Protein AF-0000000066118864 (afdb_homodimer)

Sequence (476 aa):
MAEARLQRLLRVYVLDTSALTDTRLRSLLGSGSLDEAVRRFAELIASVRIAYGVEVYMPPTVYEEARRFLLSNGVTVQSFEALAAWITIKPPTRHEIRIPASIVRDYVEEVRARLARGLRVAEEHVRRAFEAGGLYAAETASREARREKLGAIIRGLRERYREATRHGMLDSVEDLDAVLLALEVRGVLVSNDEGVRRFAEALGVISIDPPKFISVLQGLLRHSKTGGVAREEAHSTSMAEARLQRLLRVYVLDTSALTDTRLRSLLGSGSLDEAVRRFAELIASVRIAYGVEVYMPPTVYEEARRFLLSNGVTVQSFEALAAWITIKPPTRHEIRIPASIVRDYVEEVRARLARGLRVAEEHVRRAFEAGGLYAAETASREARREKLGAIIRGLRERYREATRHGMLDSVEDLDAVLLALEVRGVLVSNDEGVRRFAEALGVISIDPPKFISVLQGLLRHSKTGGVAREEAHSTS

Radius of gyration: 30.3 Å; Cα contacts (8 Å, |Δi|>4): 709; chains: 2; bounding box: 84×108×52 Å

Solvent-accessible surface area (backbone atoms only — not comparable to full-atom values): 23804 Å² total; per-residue (Å²): 109,63,65,61,47,56,58,42,43,75,28,28,35,21,42,35,47,45,42,75,62,41,76,63,48,27,67,78,62,72,29,92,40,64,33,53,24,42,40,52,48,24,51,51,51,45,49,40,27,72,75,68,60,42,42,40,34,25,22,56,63,27,48,53,52,37,48,54,50,41,53,73,60,69,26,47,71,67,36,50,49,56,32,50,73,60,42,46,74,45,71,48,63,33,86,73,40,63,38,47,36,49,59,53,45,53,49,39,47,49,50,42,54,20,53,54,42,30,49,52,50,35,52,52,44,25,53,51,24,21,54,51,18,19,54,41,44,60,37,91,55,52,73,65,56,53,51,49,51,51,50,50,50,52,52,50,44,55,52,51,33,45,52,50,50,40,63,64,41,69,62,40,55,46,51,49,39,31,45,48,30,12,56,72,68,55,18,30,27,26,39,67,48,61,13,47,45,52,54,25,48,75,72,70,31,52,64,42,38,37,70,58,51,52,50,50,53,52,49,52,55,55,50,49,58,51,51,55,50,51,51,53,55,54,58,68,72,101,108,63,66,59,46,57,58,43,45,73,26,28,36,22,42,35,47,45,44,76,62,42,76,63,47,25,66,76,64,71,30,93,40,65,34,51,24,42,40,52,48,24,51,51,50,45,49,41,26,72,74,67,60,41,42,40,33,27,22,56,63,27,47,53,52,37,49,55,49,41,52,71,60,70,26,48,70,66,39,49,50,56,32,48,73,60,42,45,75,44,72,48,62,35,84,73,40,62,38,46,37,49,59,52,46,52,50,40,47,49,51,41,56,19,53,51,42,30,48,52,50,38,51,52,44,22,54,51,25,22,54,51,17,23,60,44,45,59,45,93,57,51,73,63,55,55,50,50,50,52,50,50,52,51,53,49,44,56,53,52,32,46,51,50,50,40,62,64,42,70,62,43,53,46,53,51,39,30,45,48,30,12,54,72,69,54,16,30,30,25,38,66,47,61,14,47,45,52,54,25,48,76,74,70,30,52,65,41,36,38,69,56,50,51,50,51,53,50,49,54,54,56,50,49,56,51,50,54,50,49,49,53,55,51,58,72,71,98

pLDDT: mean 89.29, std 14.82, range [38.78, 98.88]

Foldseek 3Di:
DVVVLVLVQLAEEEEALCLLVPPCQCVLQVHPFSQVSLQSLLVLLVVCCVLPVHAYEAEPVRLVVNVVVCVVRPHDPVSSVSNVVSYHYDWFPVVPDDDDVVLVVVQVVLQVQLVVQLVVLVVVLVVVLVVVVVVVVVPVDDPVVNVVVVVVSVVVSVVSSCCSRPQLAPDDPSLVRRLSVCLVSVYEYEDPGNRSCVSSVVSVHHYDYSSVVSVSSVVSVVVSVVVVVVVVVVVVVD/DVVVLVLVQLAEEEEALCLLVPPCQCVLQVHPFSQVSLQSLLVLLVVCCVLPVHAYEAEPVRLVVNVVVCVVRPHDPVSSVSNVVSYHYDWFPVVPDDDDVVLVVVQVVLQVQLVVQLVVLVVVLVVVLVVLVVVQVPDPDDPVVNVVVVVVSVVVSVVSSCCSRPQLAPDDPSLVRRLSVCLVSVYEYEDPGNRSCVSSVVSVHHYDYSSVVSVSSVVSVVVSVVVVVVVVVVVVVD

Nearest PDB structures (foldseek):
  8kd9-assembly1_H  TM=9.239E-01  e=2.035E-15  Aquifex aeolicus VF5
  8kd9-assembly1_J  TM=9.284E-01  e=8.285E-15  Aquifex aeolicus VF5
  7e8o-assembly2_D  TM=9.175E-01  e=2.035E-14  Planctomycetes bacterium GWF2_40_8
  8kd9-assembly1_A  TM=8.961E-01  e=6.619E-14  Aquifex aeolicus VF5
  8kd9-assembly1_L  TM=9.187E-01  e=1.098E-12  Aquifex aeolicus VF5

Secondary structure (DSSP, 8-state):
-HHHHHHHHTTEEEE-THHHH-THHHHHTT-SSHHHHHHHHHHHHHHHHHHH--EEEE-HHHHHHHHHHHHHTT--HHHHHHHHTTSEE----TTT-EEEHHHHHHHHHHHHHHHHHHHHHHHHHHHHHHHHHHHHHHTT--HHHHHHHHHHHHHHHHHHHHHHHHTTS---HHHHHHHHHHHHHT-EEE---HHHHHHHHHTT--EE-HHHHHHHHHHHHHHHHHHHHHHHHHHHH-/-HHHHHHHHTTEEEE-THHHH-THHHHHTT-SSHHHHHHHHHHHHHHHHHHH--EEEE-HHHHHHHHHHHHHTT--HHHHHHHHTTSEE----TTT-EEEHHHHHHHHHHHHHHHHHHHHHHHHHHHHHHHHHHHHHHS---HHHHHHHHHHHHHHHHHHHHHHHHTTS---HHHHHHHHHHHHTT-EEE---HHHHHHHHHTT--EE-HHHHHHHHHHHHHHHHHHHHHHHHHHHH-

Structure (mmCIF, N/CA/C/O backbone):
data_AF-0000000066118864-model_v1
#
loop_
_entity.id
_entity.type
_entity.pdbx_description
1 polymer 'RNA-free ribonuclease P'
#
loop_
_atom_site.group_PDB
_atom_site.id
_atom_site.type_symbol
_atom_site.label_atom_id
_atom_site.label_alt_id
_atom_site.label_comp_id
_atom_site.label_asym_id
_atom_site.label_entity_id
_atom_site.label_seq_id
_atom_site.pdbx_PDB_ins_code
_atom_site.Cartn_x
_atom_site.Cartn_y
_atom_site.Cartn_z
_atom_site.occupancy
_atom_site.B_iso_or_equiv
_atom_site.auth_seq_id
_atom_site.auth_comp_id
_atom_site.auth_asym_id
_atom_site.auth_atom_id
_atom_site.pdbx_PDB_model_num
ATOM 1 N N . MET A 1 1 ? -32.156 -20.328 7.336 1 43.56 1 MET A N 1
ATOM 2 C CA . MET A 1 1 ? -31.328 -19.297 6.707 1 43.56 1 MET A CA 1
ATOM 3 C C . MET A 1 1 ? -29.844 -19.578 6.91 1 43.56 1 MET A C 1
ATOM 5 O O . MET A 1 1 ? -29.062 -19.531 5.961 1 43.56 1 MET A O 1
ATOM 9 N N . ALA A 1 2 ? -29.516 -19.844 8.117 1 48.22 2 ALA A N 1
ATOM 10 C CA . ALA A 1 2 ? -28.125 -20.172 8.445 1 48.22 2 ALA A CA 1
ATOM 11 C C . ALA A 1 2 ? -27.703 -21.484 7.809 1 48.22 2 ALA A C 1
ATOM 13 O O . ALA A 1 2 ? -26.594 -21.594 7.285 1 48.22 2 ALA A O 1
ATOM 14 N N . GLU A 1 3 ? -28.516 -22.375 8.023 1 43.41 3 GLU A N 1
ATOM 15 C CA . GLU A 1 3 ? -28.203 -23.672 7.449 1 43.41 3 GLU A CA 1
ATOM 16 C C . GLU A 1 3 ? -28.016 -23.594 5.938 1 43.41 3 GLU A C 1
ATOM 18 O O . GLU A 1 3 ? -27.094 -24.219 5.391 1 43.41 3 GLU A O 1
ATOM 23 N N . ALA A 1 4 ? -28.828 -22.922 5.262 1 49.38 4 ALA A N 1
ATOM 24 C CA . ALA A 1 4 ? -28.688 -22.703 3.822 1 49.38 4 ALA A CA 1
ATOM 25 C C . ALA A 1 4 ? -27.406 -21.969 3.488 1 49.38 4 ALA A C 1
ATOM 27 O O . ALA A 1 4 ? -26.75 -22.266 2.488 1 49.38 4 ALA A O 1
ATOM 28 N N . ARG A 1 5 ? -27 -21.078 4.371 1 50.31 5 ARG A N 1
ATOM 29 C CA . ARG A 1 5 ? -25.766 -20.328 4.215 1 50.31 5 ARG A CA 1
ATOM 30 C C . ARG A 1 5 ? -24.547 -21.234 4.367 1 50.31 5 ARG A C 1
ATOM 32 O O . ARG A 1 5 ? -23.578 -21.094 3.619 1 50.31 5 ARG A O 1
ATOM 39 N N . LEU A 1 6 ? -24.625 -22.031 5.402 1 49.38 6 LEU A N 1
ATOM 40 C CA . LEU A 1 6 ? -23.531 -22.969 5.629 1 49.38 6 LEU A CA 1
ATOM 41 C C . LEU A 1 6 ? -23.391 -23.938 4.461 1 49.38 6 LEU A C 1
ATOM 43 O O . LEU A 1 6 ? -22.281 -24.25 4.035 1 49.38 6 LEU A O 1
ATOM 47 N N . GLN A 1 7 ? -24.562 -24.328 4.055 1 54.41 7 GLN A N 1
ATOM 48 C CA . GLN A 1 7 ? -24.578 -25.266 2.934 1 54.41 7 GLN A CA 1
ATOM 49 C C . GLN A 1 7 ? -24 -24.609 1.678 1 54.41 7 GLN A C 1
ATOM 51 O O . GLN A 1 7 ? -23.297 -25.266 0.899 1 54.41 7 GLN A O 1
ATOM 56 N N . ARG A 1 8 ? -24.219 -23.312 1.592 1 57.28 8 ARG A N 1
ATOM 57 C CA . ARG A 1 8 ? -23.703 -22.594 0.436 1 57.28 8 ARG A CA 1
ATOM 58 C C . ARG A 1 8 ? -22.188 -22.375 0.565 1 57.28 8 ARG A C 1
ATOM 60 O O . ARG A 1 8 ? -21.469 -22.422 -0.429 1 57.28 8 ARG A O 1
ATOM 67 N N . LEU A 1 9 ? -21.734 -22.234 1.848 1 57.5 9 LEU A N 1
ATOM 68 C CA . LEU A 1 9 ? -20.344 -21.953 2.111 1 57.5 9 LEU A CA 1
ATOM 69 C C . LEU A 1 9 ? -19.453 -23.109 1.668 1 57.5 9 LEU A C 1
ATOM 71 O O . LEU A 1 9 ? -18.297 -22.891 1.296 1 57.5 9 LEU A O 1
ATOM 75 N N . LEU A 1 10 ? -20.125 -24.172 1.396 1 67.88 10 LEU A N 1
ATOM 76 C CA . LEU A 1 10 ? -19.25 -25.281 1.037 1 67.88 10 LEU A CA 1
ATOM 77 C C . LEU A 1 10 ? -19.391 -25.641 -0.44 1 67.88 10 LEU A C 1
ATOM 79 O O . LEU A 1 10 ? -18.844 -26.641 -0.903 1 67.88 10 LEU A O 1
ATOM 83 N N . ARG A 1 11 ? -19.984 -24.578 -1.089 1 88.88 11 ARG A N 1
ATOM 84 C CA . ARG A 1 11 ? -20.203 -24.953 -2.48 1 88.88 11 ARG A CA 1
ATOM 85 C C . ARG A 1 11 ? -19.656 -23.891 -3.428 1 88.88 11 ARG A C 1
ATOM 87 O O . ARG A 1 11 ? -19.688 -24.062 -4.648 1 88.88 11 ARG A O 1
ATOM 94 N N . VAL A 1 12 ? -19.109 -22.797 -2.912 1 96.69 12 VAL A N 1
ATOM 95 C CA . VAL A 1 12 ? -18.641 -21.719 -3.777 1 96.69 12 VAL A CA 1
ATOM 96 C C . VAL A 1 12 ? -17.156 -21.469 -3.545 1 96.69 12 VAL A C 1
ATOM 98 O O . VAL A 1 12 ? -16.719 -21.25 -2.41 1 96.69 12 VAL A O 1
ATOM 101 N N . TYR A 1 13 ? -16.438 -21.594 -4.617 1 97.81 13 TYR A N 1
ATOM 102 C CA . TYR A 1 13 ? -14.992 -21.422 -4.527 1 97.81 13 TYR A CA 1
ATOM 103 C C . TYR A 1 13 ? -14.516 -20.344 -5.496 1 97.81 13 TYR A C 1
ATOM 105 O O . TYR A 1 13 ? -15.039 -20.219 -6.609 1 97.81 13 TYR A O 1
ATOM 113 N N . VAL A 1 14 ? -13.562 -19.547 -5.066 1 98.5 14 VAL A N 1
ATOM 114 C CA . VAL A 1 14 ? -12.891 -18.562 -5.914 1 98.5 14 VAL A CA 1
ATOM 115 C C . VAL A 1 14 ? -11.414 -18.922 -6.055 1 98.5 14 VAL A C 1
ATOM 117 O O . VAL A 1 14 ? -10.703 -19.062 -5.059 1 98.5 14 VAL A O 1
ATOM 120 N N . LEU A 1 15 ? -10.984 -19.062 -7.258 1 98.06 15 LEU A N 1
ATOM 121 C CA . LEU A 1 15 ? -9.625 -19.516 -7.523 1 98.06 15 LEU A CA 1
ATOM 122 C C . LEU A 1 15 ? -8.711 -18.328 -7.84 1 98.06 15 LEU A C 1
ATOM 124 O O . LEU A 1 15 ? -9.055 -17.469 -8.656 1 98.06 15 LEU A O 1
ATOM 128 N N . ASP A 1 16 ? -7.609 -18.312 -7.18 1 96.94 16 ASP A N 1
ATOM 129 C CA . ASP A 1 16 ? -6.5 -17.469 -7.609 1 96.94 16 ASP A CA 1
ATOM 130 C C . ASP A 1 16 ? -5.566 -18.219 -8.555 1 96.94 16 ASP A C 1
ATOM 132 O O . ASP A 1 16 ? -5.738 -19.422 -8.781 1 96.94 16 ASP A O 1
ATOM 136 N N . THR A 1 17 ? -4.605 -17.594 -9.133 1 94.62 17 THR A N 1
ATOM 137 C CA . THR A 1 17 ? -3.729 -18.203 -10.117 1 94.62 17 THR A CA 1
ATOM 138 C C . THR A 1 17 ? -3.006 -19.406 -9.523 1 94.62 17 THR A C 1
ATOM 140 O O . THR A 1 17 ? -2.852 -20.438 -10.188 1 94.62 17 THR A O 1
ATOM 143 N N . SER A 1 18 ? -2.648 -19.25 -8.305 1 93.94 18 SER A N 1
ATOM 144 C CA . SER A 1 18 ? -1.863 -20.297 -7.664 1 93.94 18 SER A CA 1
ATOM 145 C C . SER A 1 18 ? -2.684 -21.578 -7.484 1 93.94 18 SER A C 1
ATOM 147 O O . SER A 1 18 ? -2.127 -22.656 -7.285 1 93.94 18 SER A O 1
ATOM 149 N N . ALA A 1 19 ? -3.955 -21.5 -7.492 1 94.12 19 ALA A N 1
ATOM 150 C CA . ALA A 1 19 ? -4.832 -22.656 -7.406 1 94.12 19 ALA A CA 1
ATOM 151 C C . ALA A 1 19 ? -4.617 -23.594 -8.594 1 94.12 19 ALA A C 1
ATOM 153 O O . ALA A 1 19 ? -4.867 -24.797 -8.492 1 94.12 19 ALA A O 1
ATOM 154 N N . LEU A 1 20 ? -4.141 -23.031 -9.68 1 92 20 LEU A N 1
ATOM 155 C CA . LEU A 1 20 ? -3.973 -23.812 -10.898 1 92 20 LEU A CA 1
ATOM 156 C C . LEU A 1 20 ? -2.502 -24.125 -11.141 1 92 20 LEU A C 1
ATOM 158 O O . LEU A 1 20 ? -2.178 -25.062 -11.875 1 92 20 LEU A O 1
ATOM 162 N N . THR A 1 21 ? -1.646 -23.344 -10.508 1 89.44 21 THR A N 1
ATOM 163 C CA . THR A 1 21 ? -0.249 -23.406 -10.922 1 89.44 21 THR A CA 1
ATOM 164 C C . THR A 1 21 ? 0.614 -24.016 -9.82 1 89.44 21 THR A C 1
ATOM 166 O O . THR A 1 21 ? 1.813 -24.234 -10.008 1 89.44 21 THR A O 1
ATOM 169 N N . ASP A 1 22 ? -0.033 -24.297 -8.773 1 90.31 22 ASP A N 1
ATOM 170 C CA . ASP A 1 22 ? 0.698 -24.938 -7.684 1 90.31 22 ASP A CA 1
ATOM 171 C C . ASP A 1 22 ? 1.368 -26.234 -8.156 1 90.31 22 ASP A C 1
ATOM 173 O O . ASP A 1 22 ? 0.715 -27.094 -8.742 1 90.31 22 ASP A O 1
ATOM 177 N N . THR A 1 23 ? 2.598 -26.344 -7.824 1 86.56 23 THR A N 1
ATOM 178 C CA . THR A 1 23 ? 3.385 -27.469 -8.312 1 86.56 23 THR A CA 1
ATOM 179 C C . THR A 1 23 ? 2.932 -28.766 -7.664 1 86.56 23 THR A C 1
ATOM 181 O O . THR A 1 23 ? 3.086 -29.844 -8.242 1 86.56 23 THR A O 1
ATOM 184 N N . ARG A 1 24 ? 2.232 -28.766 -6.629 1 88.31 24 ARG A N 1
ATOM 185 C CA . ARG A 1 24 ? 1.804 -29.938 -5.891 1 88.31 24 ARG A CA 1
ATOM 186 C C . ARG A 1 24 ? 0.596 -30.594 -6.555 1 88.31 24 ARG A C 1
ATOM 188 O O . ARG A 1 24 ? 0.291 -31.766 -6.297 1 88.31 24 ARG A O 1
ATOM 195 N N . LEU A 1 25 ? 0.047 -29.828 -7.406 1 87.88 25 LEU A N 1
ATOM 196 C CA . LEU A 1 25 ? -1.18 -30.312 -8.031 1 87.88 25 LEU A CA 1
ATOM 197 C C . LEU A 1 25 ? -0.89 -31.484 -8.961 1 87.88 25 LEU A C 1
ATOM 199 O O . LEU A 1 25 ? -1.703 -32.406 -9.086 1 87.88 25 LEU A O 1
ATOM 203 N N . ARG A 1 26 ? 0.241 -31.469 -9.602 1 88.06 26 ARG A N 1
ATOM 204 C CA . ARG A 1 26 ? 0.603 -32.531 -10.516 1 88.06 26 ARG A CA 1
ATOM 205 C C . ARG A 1 26 ? 0.655 -33.875 -9.797 1 88.06 26 ARG A C 1
ATOM 207 O O . ARG A 1 26 ? 0.059 -34.844 -10.25 1 88.06 26 ARG A O 1
ATOM 214 N N . SER A 1 27 ? 1.277 -33.844 -8.695 1 89.38 27 SER A N 1
ATOM 215 C CA . SER A 1 27 ? 1.382 -35.062 -7.91 1 89.38 27 SER A CA 1
ATOM 216 C C . SER A 1 27 ? 0.026 -35.469 -7.352 1 89.38 27 SER A C 1
ATOM 218 O O . SER A 1 27 ? -0.321 -36.656 -7.371 1 89.38 27 SER A O 1
ATOM 220 N N . LEU A 1 28 ? -0.786 -34.625 -6.93 1 89.5 28 LEU A N 1
ATOM 221 C CA . LEU A 1 28 ? -2.082 -34.875 -6.316 1 89.5 28 LEU A CA 1
ATOM 222 C C . LEU A 1 28 ? -3.062 -35.438 -7.34 1 89.5 28 LEU A C 1
ATOM 224 O O . LEU A 1 28 ? -3.924 -36.25 -7 1 89.5 28 LEU A O 1
ATOM 228 N N . LEU A 1 29 ? -2.842 -35.031 -8.562 1 91.06 29 LEU A N 1
ATOM 229 C CA . LEU A 1 29 ? -3.764 -35.438 -9.617 1 91.06 29 LEU A CA 1
ATOM 230 C C . LEU A 1 29 ? -3.195 -36.594 -10.406 1 91.06 29 LEU A C 1
ATOM 232 O O . LEU A 1 29 ? -3.826 -37.094 -11.352 1 91.06 29 LEU A O 1
ATOM 236 N N . GLY A 1 30 ? -1.984 -37 -10.008 1 85.31 30 GLY A N 1
ATOM 237 C CA . GLY A 1 30 ? -1.36 -38.156 -10.656 1 85.31 30 GLY A CA 1
ATOM 238 C C . GLY A 1 30 ? -0.985 -37.875 -12.102 1 85.31 30 GLY A C 1
ATOM 239 O O . GLY A 1 30 ? -1.202 -38.719 -12.969 1 85.31 30 GLY A O 1
ATOM 240 N N . SER A 1 31 ? -0.475 -36.688 -12.312 1 84.06 31 SER A N 1
ATOM 241 C CA . SER A 1 31 ? -0.183 -36.281 -13.688 1 84.06 31 SER A CA 1
ATOM 242 C C . SER A 1 31 ? 1.319 -36.156 -13.914 1 84.06 31 SER A C 1
ATOM 244 O O . SER A 1 31 ? 2.062 -35.781 -13.008 1 84.06 31 SER A O 1
ATOM 246 N N . GLY A 1 32 ? 1.674 -36.5 -15.109 1 83.88 32 GLY A N 1
ATOM 247 C CA . GLY A 1 32 ? 3.076 -36.406 -15.484 1 83.88 32 GLY A CA 1
ATOM 248 C C . GLY A 1 32 ? 3.449 -35.031 -16.031 1 83.88 32 GLY A C 1
ATOM 249 O O . GLY A 1 32 ? 4.629 -34.688 -16.094 1 83.88 32 GLY A O 1
ATOM 250 N N . SER A 1 33 ? 2.449 -34.344 -16.516 1 91.06 33 SER A N 1
ATOM 251 C CA . SER A 1 33 ? 2.688 -33.031 -17.094 1 91.06 33 SER A CA 1
ATOM 252 C C . SER A 1 33 ? 1.653 -32.031 -16.625 1 91.06 33 SER A C 1
ATOM 254 O O . SER A 1 33 ? 0.606 -32.406 -16.094 1 91.06 33 SER A O 1
ATOM 256 N N . LEU A 1 34 ? 1.958 -30.797 -16.812 1 93.19 34 LEU A N 1
ATOM 257 C CA . LEU A 1 34 ? 1.033 -29.734 -16.438 1 93.19 34 LEU A CA 1
ATOM 258 C C . LEU A 1 34 ? -0.235 -29.797 -17.281 1 93.19 34 LEU A C 1
ATOM 260 O O . LEU A 1 34 ? -1.334 -29.547 -16.781 1 93.19 34 LEU A O 1
ATOM 264 N N . ASP A 1 35 ? -0.075 -30.109 -18.484 1 95.44 35 ASP A N 1
ATOM 265 C CA . ASP A 1 35 ? -1.207 -30.219 -19.406 1 95.44 35 ASP A CA 1
ATOM 266 C C . ASP A 1 35 ? -2.18 -31.312 -18.938 1 95.44 35 ASP A C 1
ATOM 268 O O . ASP A 1 35 ? -3.393 -31.094 -18.922 1 95.44 35 ASP A O 1
ATOM 272 N N . GLU A 1 36 ? -1.607 -32.438 -18.578 1 94.5 36 GLU A N 1
ATOM 273 C CA . GLU A 1 36 ? -2.43 -33.531 -18.062 1 94.5 36 GLU A CA 1
ATOM 274 C C . GLU A 1 36 ? -3.104 -33.156 -16.75 1 94.5 36 GLU A C 1
ATOM 276 O O . GLU A 1 36 ? -4.266 -33.5 -16.516 1 94.5 36 GLU A O 1
ATOM 281 N N . ALA A 1 37 ? -2.404 -32.469 -15.922 1 94.12 37 ALA A N 1
ATOM 282 C CA . ALA A 1 37 ? -2.951 -32.031 -14.641 1 94.12 37 ALA A CA 1
ATOM 283 C C . ALA A 1 37 ? -4.152 -31.109 -14.844 1 94.12 37 ALA A C 1
ATOM 285 O O . ALA A 1 37 ? -5.164 -31.234 -14.148 1 94.12 37 ALA A O 1
ATOM 286 N N . VAL A 1 38 ? -4.031 -30.234 -15.797 1 95.69 38 VAL A N 1
ATOM 287 C CA . VAL A 1 38 ? -5.098 -29.281 -16.094 1 95.69 38 VAL A CA 1
ATOM 288 C C . VAL A 1 38 ? -6.324 -30.031 -16.609 1 95.69 38 VAL A C 1
ATOM 290 O O . VAL A 1 38 ? -7.457 -29.703 -16.234 1 95.69 38 VAL A O 1
ATOM 293 N N . ARG A 1 39 ? -6.148 -31 -17.375 1 95.44 39 ARG A N 1
ATOM 294 C CA . ARG A 1 39 ? -7.25 -31.797 -17.906 1 95.44 39 ARG A CA 1
ATOM 295 C C . ARG A 1 39 ? -7.957 -32.562 -16.781 1 95.44 39 ARG A C 1
ATOM 297 O O . ARG A 1 39 ? -9.188 -32.594 -16.734 1 95.44 39 ARG A O 1
ATOM 304 N N . ARG A 1 40 ? -7.18 -33.125 -15.977 1 94.88 40 ARG A N 1
ATOM 305 C CA . ARG A 1 40 ? -7.75 -33.875 -14.859 1 94.88 40 ARG A CA 1
ATOM 306 C C . ARG A 1 40 ? -8.492 -32.938 -13.906 1 94.88 40 ARG A C 1
ATOM 308 O O . ARG A 1 40 ? -9.531 -33.312 -13.344 1 94.88 40 ARG A O 1
ATOM 315 N N . PHE A 1 41 ? -7.898 -31.797 -13.727 1 95.81 41 PHE A N 1
ATOM 316 C CA . PHE A 1 41 ? -8.539 -30.781 -12.898 1 95.81 41 PHE A CA 1
ATOM 317 C C . PHE A 1 41 ? -9.891 -30.375 -13.484 1 95.81 41 PHE A C 1
ATOM 319 O O . PHE A 1 41 ? -10.875 -30.234 -12.75 1 95.81 41 PHE A O 1
ATOM 326 N N . ALA A 1 42 ? -9.938 -30.172 -14.75 1 96.19 42 ALA A N 1
ATOM 327 C CA . ALA A 1 42 ? -11.172 -29.828 -15.453 1 96.19 42 ALA A CA 1
ATOM 328 C C . ALA A 1 42 ? -12.242 -30.906 -15.219 1 96.19 42 ALA A C 1
ATOM 330 O O . ALA A 1 42 ? -13.398 -30.578 -14.945 1 96.19 42 ALA A O 1
ATOM 331 N N . GLU A 1 43 ? -11.836 -32.125 -15.328 1 95.56 43 GLU A N 1
ATOM 332 C CA . GLU A 1 43 ? -12.758 -33.25 -15.117 1 95.56 43 GLU A CA 1
ATOM 333 C C . GLU A 1 43 ? -13.273 -33.281 -13.68 1 95.56 43 GLU A C 1
ATOM 335 O O . GLU A 1 43 ? -14.445 -33.562 -13.445 1 95.56 43 GLU A O 1
ATOM 340 N N . LEU A 1 44 ? -12.398 -33.031 -12.828 1 94.5 44 LEU A N 1
ATOM 341 C CA . LEU A 1 44 ? -12.742 -33.031 -11.414 1 94.5 44 LEU A CA 1
ATOM 342 C C . LEU A 1 44 ? -13.781 -31.938 -11.117 1 94.5 44 LEU A C 1
ATOM 344 O O . LEU A 1 44 ? -14.789 -32.188 -10.469 1 94.5 44 LEU A O 1
ATOM 348 N N . ILE A 1 45 ? -13.57 -30.688 -11.609 1 95.25 45 ILE A N 1
ATOM 349 C CA . ILE A 1 45 ? -14.484 -29.578 -11.391 1 95.25 45 ILE A CA 1
ATOM 350 C C . ILE A 1 45 ? -15.82 -29.859 -12.062 1 95.25 45 ILE A C 1
ATOM 352 O O . ILE A 1 45 ? -16.875 -29.609 -11.492 1 95.25 45 ILE A O 1
ATOM 356 N N . ALA A 1 46 ? -15.734 -30.406 -13.242 1 95.25 46 ALA A N 1
ATOM 357 C CA . ALA A 1 46 ? -16.953 -30.766 -13.961 1 95.25 46 ALA A CA 1
ATOM 358 C C . ALA A 1 46 ? -17.797 -31.75 -13.156 1 95.25 46 ALA A C 1
ATOM 360 O O . ALA A 1 46 ? -19 -31.547 -13 1 95.25 46 ALA A O 1
ATOM 361 N N . SER A 1 47 ? -17.188 -32.719 -12.633 1 94 47 SER A N 1
ATOM 362 C CA . SER A 1 47 ? -17.891 -33.781 -11.906 1 94 47 SER A CA 1
ATOM 363 C C . SER A 1 47 ? -18.562 -33.219 -10.656 1 94 47 SER A C 1
ATOM 365 O O . SER A 1 47 ? -19.734 -33.531 -10.391 1 94 47 SER A O 1
ATOM 367 N N . VAL A 1 48 ? -17.859 -32.406 -9.945 1 93.25 48 VAL A N 1
ATOM 368 C CA . VAL A 1 48 ? -18.406 -31.938 -8.68 1 93.25 48 VAL A CA 1
ATOM 369 C C . VAL A 1 48 ? -19.484 -30.875 -8.953 1 93.25 48 VAL A C 1
ATOM 371 O O . VAL A 1 48 ? -20.438 -30.75 -8.195 1 93.25 48 VAL A O 1
ATOM 374 N N . ARG A 1 49 ? -19.281 -30.094 -9.984 1 92.56 49 ARG A N 1
ATOM 375 C CA . ARG A 1 49 ? -20.297 -29.125 -10.367 1 92.56 49 ARG A CA 1
ATOM 376 C C . ARG A 1 49 ? -21.609 -29.812 -10.734 1 92.56 49 ARG A C 1
ATOM 378 O O . ARG A 1 49 ? -22.688 -29.422 -10.266 1 92.56 49 ARG A O 1
ATOM 385 N N . ILE A 1 50 ? -21.547 -30.844 -11.477 1 90 50 ILE A N 1
ATOM 386 C CA . ILE A 1 50 ? -22.703 -31.562 -11.969 1 90 50 ILE A CA 1
ATOM 387 C C . ILE A 1 50 ? -23.344 -32.344 -10.828 1 90 50 ILE A C 1
ATOM 389 O O . ILE A 1 50 ? -24.562 -32.312 -10.641 1 90 50 ILE A O 1
ATOM 393 N N . ALA A 1 51 ? -22.547 -32.938 -10.039 1 87.69 51 ALA A N 1
ATOM 394 C CA . ALA A 1 51 ? -23.047 -33.844 -9.023 1 87.69 51 ALA A CA 1
ATOM 395 C C . ALA A 1 51 ? -23.484 -33.094 -7.773 1 87.69 51 ALA A C 1
ATOM 397 O O . ALA A 1 51 ? -24.453 -33.5 -7.113 1 87.69 51 ALA A O 1
ATOM 398 N N . TYR A 1 52 ? -22.828 -31.984 -7.48 1 88.31 52 TYR A N 1
ATOM 399 C CA . TYR A 1 52 ? -23.047 -31.406 -6.16 1 88.31 52 TYR A CA 1
ATOM 400 C C . TYR A 1 52 ? -23.359 -29.906 -6.273 1 88.31 52 TYR A C 1
ATOM 402 O O . TYR A 1 52 ? -23.578 -29.234 -5.262 1 88.31 52 TYR A O 1
ATOM 410 N N . GLY A 1 53 ? -23.312 -29.391 -7.441 1 90.25 53 GLY A N 1
ATOM 411 C CA . GLY A 1 53 ? -23.656 -28 -7.645 1 90.25 53 GLY A CA 1
ATOM 412 C C . GLY A 1 53 ? -22.594 -27.031 -7.152 1 90.25 53 GLY A C 1
ATOM 413 O O . GLY A 1 53 ? -22.891 -25.922 -6.742 1 90.25 53 GLY A O 1
ATOM 414 N N . VAL A 1 54 ? -21.375 -27.531 -7.141 1 93.44 54 VAL A N 1
ATOM 415 C CA . VAL A 1 54 ? -20.25 -26.688 -6.734 1 93.44 54 VAL A CA 1
ATOM 416 C C . VAL A 1 54 ? -20.031 -25.594 -7.777 1 93.44 54 VAL A C 1
ATOM 418 O O . VAL A 1 54 ? -20.078 -25.859 -8.984 1 93.44 54 VAL A O 1
ATOM 421 N N . GLU A 1 55 ? -19.844 -24.328 -7.293 1 96.06 55 GLU A N 1
ATOM 422 C CA . GLU A 1 55 ? -19.547 -23.188 -8.164 1 96.06 55 GLU A CA 1
ATOM 423 C C . GLU A 1 55 ? -18.109 -22.734 -8.008 1 96.06 55 GLU A C 1
ATOM 425 O O . GLU A 1 55 ? -17.594 -22.625 -6.891 1 96.06 55 GLU A O 1
ATOM 430 N N . VAL A 1 56 ? -17.516 -22.547 -9.141 1 97.44 56 VAL A N 1
ATOM 431 C CA . VAL A 1 56 ? -16.125 -22.078 -9.141 1 97.44 56 VAL A CA 1
ATOM 432 C C . VAL A 1 56 ? -16.031 -20.766 -9.906 1 97.44 56 VAL A C 1
ATOM 434 O O . VAL A 1 56 ? -16.484 -20.656 -11.055 1 97.44 56 VAL A O 1
ATOM 437 N N . TYR A 1 57 ? -15.422 -19.766 -9.266 1 98.31 57 TYR A N 1
ATOM 438 C CA . TYR A 1 57 ? -15.312 -18.422 -9.852 1 98.31 57 TYR A CA 1
ATOM 439 C C . TYR A 1 57 ? -13.859 -18.016 -9.984 1 98.31 57 TYR A C 1
ATOM 441 O O . TYR A 1 57 ? -12.992 -18.5 -9.25 1 98.31 57 TYR A O 1
ATOM 449 N N . MET A 1 58 ? -13.641 -17.125 -10.93 1 98.44 58 MET A N 1
ATOM 450 C CA . MET A 1 58 ? -12.383 -16.406 -11.086 1 98.44 58 MET A CA 1
ATOM 451 C C . MET A 1 58 ? -12.633 -14.969 -11.547 1 98.44 58 MET A C 1
ATOM 453 O O . MET A 1 58 ? -13.492 -14.734 -12.398 1 98.44 58 MET A O 1
ATOM 457 N N . PRO A 1 59 ? -11.828 -14.094 -10.938 1 98.38 59 PRO A N 1
ATOM 458 C CA . PRO A 1 59 ? -11.859 -12.766 -11.555 1 98.38 59 PRO A CA 1
ATOM 459 C C . PRO A 1 59 ? -11.211 -12.742 -12.938 1 98.38 59 PRO A C 1
ATOM 461 O O . PRO A 1 59 ? -10.305 -13.531 -13.211 1 98.38 59 PRO A O 1
ATOM 464 N N . PRO A 1 60 ? -11.625 -11.766 -13.789 1 98.12 60 PRO A N 1
ATOM 465 C CA . PRO A 1 60 ? -11.039 -11.68 -15.133 1 98.12 60 PRO A CA 1
ATOM 466 C C . PRO A 1 60 ? -9.523 -11.484 -15.109 1 98.12 60 PRO A C 1
ATOM 468 O O . PRO A 1 60 ? -8.812 -12.07 -15.93 1 98.12 60 PRO A O 1
ATOM 471 N N . THR A 1 61 ? -9.078 -10.672 -14.18 1 97.25 61 THR A N 1
ATOM 472 C CA . THR A 1 61 ? -7.645 -10.414 -14.102 1 97.25 61 THR A CA 1
ATOM 473 C C . THR A 1 61 ? -6.883 -11.695 -13.781 1 97.25 61 THR A C 1
ATOM 475 O O . THR A 1 61 ? -5.84 -11.977 -14.375 1 97.25 61 THR A O 1
ATOM 478 N N . VAL A 1 62 ? -7.398 -12.484 -12.898 1 97.81 62 VAL A N 1
ATOM 479 C CA . VAL A 1 62 ? -6.773 -13.734 -12.5 1 97.81 62 VAL A CA 1
ATOM 480 C C . VAL A 1 62 ? -6.855 -14.742 -13.648 1 97.81 62 VAL A C 1
ATOM 482 O O . VAL A 1 62 ? -5.895 -15.469 -13.914 1 97.81 62 VAL A O 1
ATOM 485 N N . TYR A 1 63 ? -7.969 -14.742 -14.305 1 97.75 63 TYR A N 1
ATOM 486 C CA . TYR A 1 63 ? -8.18 -15.625 -15.445 1 97.75 63 TYR A CA 1
ATOM 487 C C . TYR A 1 63 ? -7.133 -15.391 -16.516 1 97.75 63 TYR A C 1
ATOM 489 O O . TYR A 1 63 ? -6.508 -16.344 -17 1 97.75 63 TYR A O 1
ATOM 497 N N . GLU A 1 64 ? -6.938 -14.164 -16.859 1 97.56 64 GLU A N 1
ATOM 498 C CA . GLU A 1 64 ? -5.98 -13.812 -17.906 1 97.56 64 GLU A CA 1
ATOM 499 C C . GLU A 1 64 ? -4.559 -14.172 -17.484 1 97.56 64 GLU A C 1
ATOM 501 O O . GLU A 1 64 ? -3.771 -14.648 -18.312 1 97.56 64 GLU A O 1
ATOM 506 N N . GLU A 1 65 ? -4.312 -13.898 -16.281 1 96.69 65 GLU A N 1
ATOM 507 C CA . GLU A 1 65 ? -2.992 -14.25 -15.758 1 96.69 65 GLU A CA 1
ATOM 508 C C . GLU A 1 65 ? -2.768 -15.758 -15.812 1 96.69 65 GLU A C 1
ATOM 510 O O . GLU A 1 65 ? -1.715 -16.219 -16.266 1 96.69 65 GLU A O 1
ATOM 515 N N . ALA A 1 66 ? -3.699 -16.516 -15.375 1 96.38 66 ALA A N 1
ATOM 516 C CA . ALA A 1 66 ? -3.617 -17.969 -15.383 1 96.38 66 ALA A CA 1
ATOM 517 C C . ALA A 1 66 ? -3.492 -18.516 -16.812 1 96.38 66 ALA A C 1
ATOM 519 O O . ALA A 1 66 ? -2.684 -19.406 -17.078 1 96.38 66 ALA A O 1
ATOM 520 N N . ARG A 1 67 ? -4.262 -17.953 -17.688 1 97.06 67 ARG A N 1
ATOM 521 C CA . ARG A 1 67 ? -4.223 -18.359 -19.094 1 97.06 67 ARG A CA 1
ATOM 522 C C . ARG A 1 67 ? -2.832 -18.172 -19.688 1 97.06 67 ARG A C 1
ATOM 524 O O . ARG A 1 67 ? -2.275 -19.078 -20.281 1 97.06 67 ARG A O 1
ATOM 531 N N . ARG A 1 68 ? -2.332 -17 -19.484 1 96.94 68 ARG A N 1
ATOM 532 C CA . ARG A 1 68 ? -1.008 -16.672 -20.016 1 96.94 68 ARG A CA 1
ATOM 533 C C . ARG A 1 68 ? 0.048 -17.609 -19.438 1 96.94 68 ARG A C 1
ATOM 535 O O . ARG A 1 68 ? 0.894 -18.125 -20.172 1 96.94 68 ARG A O 1
ATOM 542 N N . PHE A 1 69 ? -0.051 -17.875 -18.203 1 96.19 69 PHE A N 1
ATOM 543 C CA . PHE A 1 69 ? 0.924 -18.719 -17.531 1 96.19 69 PHE A CA 1
ATOM 544 C C . PHE A 1 69 ? 0.838 -20.156 -18.047 1 96.19 69 PHE A C 1
ATOM 546 O O . PHE A 1 69 ? 1.853 -20.75 -18.422 1 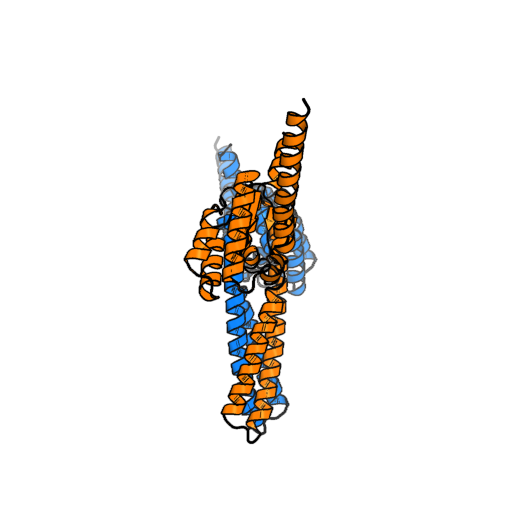96.19 69 PHE A O 1
ATOM 553 N N . LEU A 1 70 ? -0.287 -20.703 -18.078 1 96.12 70 LEU A N 1
ATOM 554 C CA . LEU A 1 70 ? -0.484 -22.094 -18.453 1 96.12 70 LEU A CA 1
ATOM 555 C C . LEU A 1 70 ? -0.097 -22.328 -19.906 1 96.12 70 LEU A C 1
ATOM 557 O O . LEU A 1 70 ? 0.61 -23.297 -20.203 1 96.12 70 LEU A O 1
ATOM 561 N N . LEU A 1 71 ? -0.476 -21.375 -20.75 1 96.75 71 LEU A N 1
ATOM 562 C CA . LEU A 1 71 ? -0.173 -21.547 -22.156 1 96.75 71 LEU A CA 1
ATOM 563 C C . LEU A 1 71 ? 1.324 -21.406 -22.422 1 96.75 71 LEU A C 1
ATOM 565 O O . LEU A 1 71 ? 1.862 -22.047 -23.328 1 96.75 71 LEU A O 1
ATOM 569 N N . SER A 1 72 ? 1.95 -20.656 -21.562 1 96.69 72 SER A N 1
ATOM 570 C CA . SER A 1 72 ? 3.389 -20.469 -21.719 1 96.69 72 SER A CA 1
ATOM 571 C C . SER A 1 72 ? 4.172 -21.625 -21.109 1 96.69 72 SER A C 1
ATOM 573 O O . SER A 1 72 ? 5.379 -21.75 -21.328 1 96.69 72 SER A O 1
ATOM 575 N N . ASN A 1 73 ? 3.453 -22.531 -20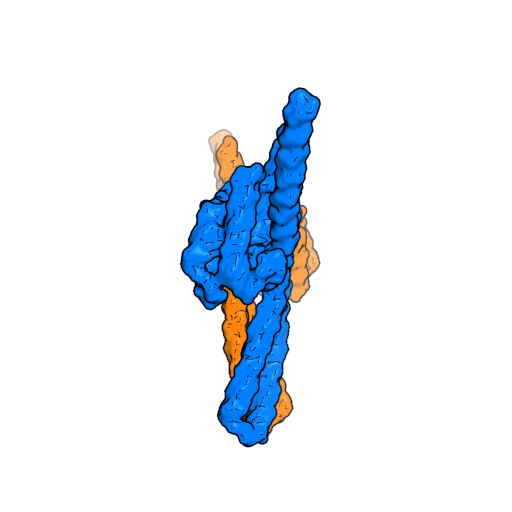.422 1 94.88 73 ASN A N 1
ATOM 576 C CA . ASN A 1 73 ? 4.152 -23.594 -19.703 1 94.88 73 ASN A CA 1
ATOM 577 C C . ASN A 1 73 ? 3.686 -24.969 -20.156 1 94.88 73 ASN A C 1
ATOM 579 O O . ASN A 1 73 ? 3.566 -25.891 -19.344 1 94.88 73 ASN A O 1
ATOM 583 N N . GLY A 1 74 ? 3.262 -25.078 -21.438 1 93.81 74 GLY A N 1
ATOM 584 C CA . GLY A 1 74 ? 3.074 -26.391 -22.047 1 93.81 74 GLY A CA 1
ATOM 585 C C . GLY A 1 74 ? 1.633 -26.859 -22.016 1 93.81 74 GLY A C 1
ATOM 586 O O . GLY A 1 74 ? 1.33 -27.969 -22.453 1 93.81 74 GLY A O 1
ATOM 587 N N . VAL A 1 75 ? 0.777 -26.109 -21.516 1 96.5 75 VAL A N 1
ATOM 588 C CA . VAL A 1 75 ? -0.639 -26.453 -21.547 1 96.5 75 VAL A CA 1
ATOM 589 C C . VAL A 1 75 ? -1.252 -26.062 -22.875 1 96.5 75 VAL A C 1
ATOM 591 O O . VAL A 1 75 ? -1.044 -24.938 -23.359 1 96.5 75 VAL A O 1
ATOM 594 N N . THR A 1 76 ? -1.96 -26.984 -23.438 1 97.19 76 THR A N 1
ATOM 595 C CA . THR A 1 76 ? -2.572 -26.734 -24.734 1 97.19 76 THR A CA 1
ATOM 596 C C . THR A 1 76 ? -3.814 -25.859 -24.578 1 97.19 76 THR A C 1
ATOM 598 O O . THR A 1 76 ? -4.426 -25.828 -23.516 1 97.19 76 THR A O 1
ATOM 601 N N . VAL A 1 77 ? -4.172 -25.156 -25.641 1 96.75 77 VAL A N 1
ATOM 602 C CA . VAL A 1 77 ? -5.375 -24.328 -25.672 1 96.75 77 VAL A CA 1
ATOM 603 C C . VAL A 1 77 ? -6.602 -25.188 -25.375 1 96.75 77 VAL A C 1
ATOM 605 O O . VAL A 1 77 ? -7.508 -24.766 -24.641 1 96.75 77 VAL A O 1
ATOM 608 N N . GLN A 1 78 ? -6.629 -26.375 -25.875 1 96.69 78 GLN A N 1
ATOM 609 C CA . GLN A 1 78 ? -7.746 -27.281 -25.688 1 96.69 78 GLN A CA 1
ATOM 610 C C . GLN A 1 78 ? -7.922 -27.656 -24.219 1 96.69 78 GLN A C 1
ATOM 612 O O . GLN A 1 78 ? -9.039 -27.641 -23.703 1 96.69 78 GLN A O 1
ATOM 617 N N . SER A 1 79 ? -6.82 -28 -23.594 1 95.88 79 SER A N 1
ATOM 618 C CA . SER A 1 79 ? -6.867 -28.359 -22.172 1 95.88 79 SER A CA 1
ATOM 619 C C . SER A 1 79 ? -7.328 -27.188 -21.328 1 95.88 79 SER A C 1
ATOM 621 O O . SER A 1 79 ? -8.125 -27.359 -20.406 1 95.88 79 SER A O 1
ATOM 623 N N . PHE A 1 80 ? -6.816 -26.047 -21.641 1 96.75 80 PHE A N 1
ATOM 624 C CA . PHE A 1 80 ? -7.195 -24.859 -20.891 1 96.75 80 PHE A CA 1
ATOM 625 C C . PHE A 1 80 ? -8.68 -24.547 -21.062 1 96.75 80 PHE A C 1
ATOM 627 O O . PHE A 1 80 ? -9.367 -24.203 -20.109 1 96.75 80 PHE A O 1
ATOM 634 N N . GLU A 1 81 ? -9.141 -24.594 -22.281 1 96.25 81 GLU A N 1
ATOM 635 C CA . GLU A 1 81 ? -10.539 -24.297 -22.562 1 96.25 81 GLU A CA 1
ATOM 636 C C . GLU A 1 81 ? -11.469 -25.297 -21.875 1 96.25 81 GLU A C 1
ATOM 638 O O . GLU A 1 81 ? -12.562 -24.938 -21.438 1 96.25 81 GLU A O 1
ATOM 643 N N . ALA A 1 82 ? -11.055 -26.516 -21.781 1 96 82 ALA A N 1
ATOM 644 C CA . ALA A 1 82 ? -11.82 -27.531 -21.062 1 96 82 ALA A CA 1
ATOM 645 C C . ALA A 1 82 ? -11.992 -27.141 -19.594 1 96 82 ALA A C 1
ATOM 647 O O . ALA A 1 82 ? -13.062 -27.344 -19.016 1 96 82 ALA A O 1
ATOM 648 N N . LEU A 1 83 ? -10.945 -26.609 -19.031 1 96.06 83 LEU A N 1
ATOM 649 C CA . LEU A 1 83 ? -11 -26.156 -17.656 1 96.06 83 LEU A CA 1
ATOM 650 C C . LEU A 1 83 ? -11.852 -24.891 -17.531 1 96.06 83 LEU A C 1
ATOM 652 O O . LEU A 1 83 ? -12.711 -24.812 -16.656 1 96.06 83 LEU A O 1
ATOM 656 N N . ALA A 1 84 ? -11.617 -23.969 -18.469 1 96.56 84 ALA A N 1
ATOM 657 C CA . ALA A 1 84 ? -12.273 -22.656 -18.438 1 96.56 84 ALA A CA 1
ATOM 658 C C . ALA A 1 84 ? -13.789 -22.812 -18.547 1 96.56 84 ALA A C 1
ATOM 660 O O . ALA A 1 84 ? -14.539 -22 -18 1 96.56 84 ALA A O 1
ATOM 661 N N . ALA A 1 85 ? -14.242 -23.812 -19.156 1 96.56 85 ALA A N 1
ATOM 662 C CA . ALA A 1 85 ? -15.672 -24.062 -19.359 1 96.56 85 ALA A CA 1
ATOM 663 C C . ALA A 1 85 ? -16.391 -24.25 -18.031 1 96.56 85 ALA A C 1
ATOM 665 O O . ALA A 1 85 ? -17.594 -24 -17.922 1 96.56 85 ALA A O 1
ATOM 666 N N . TRP A 1 86 ? -15.695 -24.594 -17.031 1 96.25 86 TRP A N 1
ATOM 667 C CA . TRP A 1 86 ? -16.312 -24.953 -15.75 1 96.25 86 TRP A CA 1
ATOM 668 C C . TRP A 1 86 ? -16.078 -23.859 -14.711 1 96.25 86 TRP A C 1
ATOM 670 O O . TRP A 1 86 ? -16.469 -23.984 -13.555 1 96.25 86 TRP A O 1
ATOM 680 N N . ILE A 1 87 ? -15.406 -22.797 -15.141 1 97.31 87 ILE A N 1
ATOM 681 C CA . ILE A 1 87 ? -15.102 -21.688 -14.258 1 97.31 87 ILE A CA 1
ATOM 682 C C . ILE A 1 87 ? -15.906 -20.453 -14.68 1 97.31 87 ILE A C 1
ATOM 684 O O . ILE A 1 87 ? -15.922 -20.094 -15.859 1 97.31 87 ILE A O 1
ATOM 688 N N . THR A 1 88 ? -16.625 -19.859 -13.797 1 97.81 88 THR A N 1
ATOM 689 C CA . THR A 1 88 ? -17.359 -18.641 -14.07 1 97.81 88 THR A CA 1
ATOM 690 C C . THR A 1 88 ? -16.484 -17.406 -13.844 1 97.81 88 THR A C 1
ATOM 692 O O . THR A 1 88 ? -15.938 -17.219 -12.758 1 97.81 88 THR A O 1
ATOM 695 N N . ILE A 1 89 ? -16.297 -16.625 -14.867 1 98.25 89 ILE A N 1
ATOM 696 C CA . ILE A 1 89 ? -15.5 -15.398 -14.766 1 98.25 89 ILE A CA 1
ATOM 697 C C . ILE A 1 89 ? -16.391 -14.242 -14.312 1 98.25 89 ILE A C 1
ATOM 699 O O . ILE A 1 89 ? -17.359 -13.898 -14.992 1 98.25 89 ILE A O 1
ATOM 703 N N . LYS A 1 90 ? -16.094 -13.75 -13.156 1 98.12 90 LYS A N 1
ATOM 704 C CA . LYS A 1 90 ? -16.891 -12.656 -12.594 1 98.12 90 LYS A CA 1
ATOM 705 C C . LYS A 1 90 ? -15.984 -11.602 -11.945 1 98.12 90 LYS A C 1
ATOM 707 O O . LYS A 1 90 ? -15.133 -11.93 -11.117 1 98.12 90 LYS A O 1
ATOM 712 N N . PRO A 1 91 ? -16.141 -10.344 -12.383 1 97.19 91 PRO A N 1
ATOM 713 C CA . PRO A 1 91 ? -15.445 -9.281 -11.656 1 97.19 91 PRO A CA 1
ATOM 714 C C . PRO A 1 91 ? -16.094 -8.953 -10.312 1 97.19 91 PRO A C 1
ATOM 716 O O . PRO A 1 91 ? -17.312 -9.039 -10.18 1 97.19 91 PRO A O 1
ATOM 719 N N . PRO A 1 92 ? -15.305 -8.695 -9.297 1 97.06 92 PRO A N 1
ATOM 720 C CA . PRO A 1 92 ? -15.93 -8.148 -8.086 1 97.06 92 PRO A CA 1
ATOM 721 C C . PRO A 1 92 ? -16.562 -6.785 -8.32 1 97.06 92 PRO A C 1
ATOM 723 O O . PRO A 1 92 ? -16.109 -6.02 -9.172 1 97.06 92 PRO A O 1
ATOM 726 N N . THR A 1 93 ? -17.656 -6.586 -7.625 1 95.81 93 THR A N 1
ATOM 727 C CA . THR A 1 93 ? -18.281 -5.273 -7.688 1 95.81 93 THR A CA 1
ATOM 728 C C . THR A 1 93 ? -17.547 -4.277 -6.789 1 95.81 93 THR A C 1
ATOM 730 O O . THR A 1 93 ? -18.047 -3.906 -5.727 1 95.81 93 THR A O 1
ATOM 733 N N . ARG A 1 94 ? -16.547 -3.771 -7.227 1 90.44 94 ARG A N 1
ATOM 734 C CA . ARG A 1 94 ? -15.57 -3.012 -6.441 1 90.44 94 ARG A CA 1
ATOM 735 C C . ARG A 1 94 ? -16.188 -1.724 -5.906 1 90.44 94 ARG A C 1
ATOM 737 O O . ARG A 1 94 ? -15.773 -1.219 -4.863 1 90.44 94 ARG A O 1
ATOM 744 N N . HIS A 1 95 ? -17.125 -1.18 -6.594 1 88.81 95 HIS A N 1
ATOM 745 C CA . HIS A 1 95 ? -17.719 0.084 -6.18 1 88.81 95 HIS A CA 1
ATOM 746 C C . HIS A 1 95 ? -18.703 -0.123 -5.031 1 88.81 95 HIS A C 1
ATOM 748 O O . HIS A 1 95 ? -19.062 0.831 -4.34 1 88.81 95 HIS A O 1
ATOM 754 N N . GLU A 1 96 ? -19.078 -1.398 -4.82 1 93.12 96 GLU A N 1
ATOM 755 C CA . GLU A 1 96 ? -20.062 -1.702 -3.777 1 93.12 96 GLU A CA 1
ATOM 756 C C . GLU A 1 96 ? -19.391 -2.309 -2.549 1 93.12 96 GLU A C 1
ATOM 758 O O . GLU A 1 96 ? -19.891 -2.166 -1.43 1 93.12 96 GLU A O 1
ATOM 763 N N . ILE A 1 97 ? -18.328 -2.971 -2.863 1 95.56 97 ILE A N 1
ATOM 764 C CA . ILE A 1 97 ? -17.625 -3.6 -1.755 1 95.56 97 ILE A CA 1
ATOM 765 C C . ILE A 1 97 ? -16.891 -2.537 -0.943 1 95.56 97 ILE A C 1
ATOM 767 O O . ILE A 1 97 ? -16.25 -1.65 -1.509 1 95.56 97 ILE A O 1
ATOM 771 N N . ARG A 1 98 ? -17.062 -2.652 0.368 1 95.31 98 ARG A N 1
ATOM 772 C CA . ARG A 1 98 ? -16.391 -1.731 1.28 1 95.31 98 ARG A CA 1
ATOM 773 C C . ARG A 1 98 ? -15.453 -2.48 2.225 1 95.31 98 ARG A C 1
ATOM 775 O O . ARG A 1 98 ? -15.812 -3.537 2.75 1 95.31 98 ARG A O 1
ATOM 782 N N . ILE A 1 99 ? -14.328 -1.935 2.414 1 96.69 99 ILE A N 1
ATOM 783 C CA . ILE A 1 99 ? -13.305 -2.549 3.26 1 96.69 99 ILE A CA 1
ATOM 784 C C . ILE A 1 99 ? -13.141 -1.736 4.543 1 96.69 99 ILE A C 1
ATOM 786 O O . ILE A 1 99 ? -13.023 -0.51 4.496 1 96.69 99 ILE A O 1
ATOM 790 N N . PRO A 1 100 ? -13.148 -2.418 5.676 1 96 100 PRO A N 1
ATOM 791 C CA . PRO A 1 100 ? -12.891 -1.686 6.918 1 96 100 PRO A CA 1
ATOM 792 C C . PRO A 1 100 ? -11.57 -0.916 6.887 1 96 100 PRO A C 1
ATOM 794 O O . PRO A 1 100 ? -10.547 -1.452 6.449 1 96 100 PRO A O 1
ATOM 797 N N . ALA A 1 101 ? -11.594 0.315 7.41 1 96.94 101 ALA A N 1
ATOM 798 C CA . ALA A 1 101 ? -10.422 1.184 7.375 1 96.94 101 ALA A CA 1
ATOM 799 C C . ALA A 1 101 ? -9.281 0.598 8.203 1 96.94 101 ALA A C 1
ATOM 801 O O . ALA A 1 101 ? -8.109 0.845 7.914 1 96.94 101 ALA A O 1
ATOM 802 N N . SER A 1 102 ? -9.656 -0.204 9.156 1 96.38 102 SER A N 1
ATOM 803 C CA . SER A 1 102 ? -8.625 -0.82 9.984 1 96.38 102 SER A CA 1
ATOM 804 C C . SER A 1 102 ? -7.746 -1.757 9.172 1 96.38 102 SER A C 1
ATOM 806 O O . SER A 1 102 ? -6.539 -1.846 9.398 1 96.38 102 SER A O 1
ATOM 808 N N . ILE A 1 103 ? -8.328 -2.414 8.242 1 96.25 103 ILE A N 1
ATOM 809 C CA . ILE A 1 103 ? -7.578 -3.322 7.379 1 96.25 103 ILE A CA 1
ATOM 810 C C . ILE A 1 103 ? -6.691 -2.521 6.43 1 96.25 103 ILE A C 1
ATOM 812 O O . ILE A 1 103 ? -5.531 -2.879 6.203 1 96.25 103 ILE A O 1
ATOM 816 N N . VAL A 1 104 ? -7.23 -1.445 5.941 1 96.81 104 VAL A N 1
ATOM 817 C CA . VAL A 1 104 ? -6.469 -0.579 5.051 1 96.81 104 VAL A CA 1
ATOM 818 C C . VAL A 1 104 ? -5.281 0.023 5.805 1 96.81 104 VAL A C 1
ATOM 820 O O . VAL A 1 104 ? -4.176 0.106 5.266 1 96.81 104 VAL A O 1
ATOM 823 N N . ARG A 1 105 ? -5.516 0.384 7.004 1 97.06 105 ARG A N 1
ATOM 824 C CA . ARG A 1 105 ? -4.469 0.954 7.848 1 97.06 105 ARG A CA 1
ATOM 825 C C . ARG A 1 105 ? -3.326 -0.037 8.047 1 97.06 105 ARG A C 1
ATOM 827 O O . ARG A 1 105 ? -2.154 0.327 7.926 1 97.06 105 ARG A O 1
ATOM 834 N N . ASP A 1 106 ? -3.662 -1.246 8.289 1 96.06 106 ASP A N 1
ATOM 835 C CA . ASP A 1 106 ? -2.66 -2.295 8.453 1 96.06 106 ASP A CA 1
ATOM 836 C C . ASP A 1 106 ? -1.854 -2.486 7.168 1 96.06 106 ASP A C 1
ATOM 838 O O . ASP A 1 106 ? -0.641 -2.697 7.215 1 96.06 106 ASP A O 1
ATOM 842 N N . TYR A 1 107 ? -2.533 -2.414 6.121 1 97 107 TYR A N 1
ATOM 843 C CA . TYR A 1 107 ? -1.87 -2.57 4.832 1 97 107 TYR A CA 1
ATOM 844 C C . TYR A 1 107 ? -0.875 -1.44 4.59 1 97 107 TYR A C 1
ATOM 846 O O . TYR A 1 107 ? 0.252 -1.682 4.152 1 97 107 TYR A O 1
ATOM 854 N N . VAL A 1 108 ? -1.259 -0.251 4.91 1 97.12 108 VAL A N 1
ATOM 855 C CA . VAL A 1 108 ? -0.394 0.91 4.727 1 97.12 108 VAL A CA 1
ATOM 856 C C . VAL A 1 108 ? 0.85 0.771 5.602 1 97.12 108 VAL A C 1
ATOM 858 O O . VAL A 1 108 ? 1.964 1.057 5.152 1 97.12 108 VAL A O 1
ATOM 861 N N . GLU A 1 109 ? 0.631 0.35 6.773 1 96.31 109 GLU A N 1
ATOM 862 C CA . GLU A 1 109 ? 1.755 0.136 7.68 1 96.31 109 GLU A CA 1
ATOM 863 C C . GLU A 1 109 ? 2.715 -0.916 7.129 1 96.31 109 GLU A C 1
ATOM 865 O O . GLU A 1 109 ? 3.934 -0.753 7.211 1 96.31 109 GLU A O 1
ATOM 870 N N . GLU A 1 110 ? 2.16 -1.945 6.598 1 96.38 110 GLU A N 1
ATOM 871 C CA . GLU A 1 110 ? 2.969 -3.014 6.016 1 96.38 110 GLU A CA 1
ATOM 872 C C . GLU A 1 110 ? 3.766 -2.51 4.812 1 96.38 110 GLU A C 1
ATOM 874 O O . GLU A 1 110 ? 4.938 -2.855 4.652 1 96.38 110 GLU A O 1
ATOM 879 N N . VAL A 1 111 ? 3.133 -1.729 3.979 1 97.31 111 VAL A N 1
ATOM 880 C CA . VAL A 1 111 ? 3.797 -1.177 2.803 1 97.31 111 VAL A CA 1
ATOM 881 C C . VAL A 1 111 ? 4.992 -0.33 3.232 1 97.31 111 VAL A C 1
ATOM 883 O O . VAL A 1 111 ? 6.086 -0.46 2.678 1 97.31 111 VAL A O 1
ATOM 886 N N . ARG A 1 112 ? 4.805 0.471 4.219 1 96.44 112 ARG A N 1
ATOM 887 C CA . ARG A 1 112 ? 5.879 1.32 4.723 1 96.44 112 ARG A CA 1
ATOM 888 C C . ARG A 1 112 ? 7.066 0.483 5.191 1 96.44 112 ARG A C 1
ATOM 890 O O . ARG A 1 112 ? 8.211 0.775 4.848 1 96.44 112 ARG A O 1
ATOM 897 N N . ALA A 1 113 ? 6.781 -0.5 5.922 1 96.94 113 ALA A N 1
ATOM 898 C CA . ALA A 1 113 ? 7.828 -1.384 6.438 1 96.94 113 ALA A CA 1
ATOM 899 C C . ALA A 1 113 ? 8.578 -2.07 5.297 1 96.94 113 ALA A C 1
ATOM 901 O O . ALA A 1 113 ? 9.797 -2.209 5.344 1 96.94 113 ALA A O 1
ATOM 902 N N . ARG A 1 114 ? 7.859 -2.436 4.34 1 97.31 114 ARG A N 1
ATOM 903 C CA . ARG A 1 114 ? 8.453 -3.158 3.221 1 97.31 114 ARG A CA 1
ATOM 904 C C . ARG A 1 114 ? 9.305 -2.232 2.361 1 97.31 114 ARG A C 1
ATOM 906 O O . ARG A 1 114 ? 10.352 -2.639 1.856 1 97.31 114 ARG A O 1
ATOM 913 N N . LEU A 1 115 ? 8.828 -1.023 2.166 1 97.62 115 LEU A N 1
ATOM 914 C CA . LEU A 1 115 ? 9.641 -0.04 1.459 1 97.62 115 LEU A CA 1
ATOM 915 C C . LEU A 1 115 ? 10.961 0.207 2.189 1 97.62 115 LEU A C 1
ATOM 917 O O . LEU A 1 115 ? 12.016 0.307 1.562 1 97.62 115 LEU A O 1
ATOM 921 N N . ALA A 1 116 ? 10.883 0.243 3.475 1 97.5 116 ALA A N 1
ATOM 922 C CA . ALA A 1 116 ? 12.086 0.425 4.273 1 97.5 116 ALA A CA 1
ATOM 923 C C . ALA A 1 116 ? 13.031 -0.768 4.125 1 97.5 116 ALA A C 1
ATOM 925 O O . ALA A 1 116 ? 14.242 -0.596 3.998 1 97.5 116 ALA A O 1
ATOM 926 N N . ARG A 1 117 ? 12.523 -1.944 4.102 1 98.19 117 ARG A N 1
ATOM 927 C CA . ARG A 1 117 ? 13.336 -3.141 3.912 1 98.19 117 ARG A CA 1
ATOM 928 C C . ARG A 1 117 ? 13.984 -3.154 2.527 1 98.19 117 ARG A C 1
ATOM 930 O O . ARG A 1 117 ? 15.141 -3.545 2.379 1 98.19 117 ARG A O 1
ATOM 937 N N . GLY A 1 118 ? 13.117 -2.748 1.599 1 98.5 118 GLY A N 1
ATOM 938 C CA . GLY A 1 118 ? 13.664 -2.666 0.254 1 98.5 118 GLY A CA 1
ATOM 939 C C . GLY A 1 118 ? 14.867 -1.744 0.156 1 98.5 118 GLY A C 1
ATOM 940 O O . GLY A 1 118 ? 15.852 -2.072 -0.501 1 98.5 118 GLY A O 1
ATOM 941 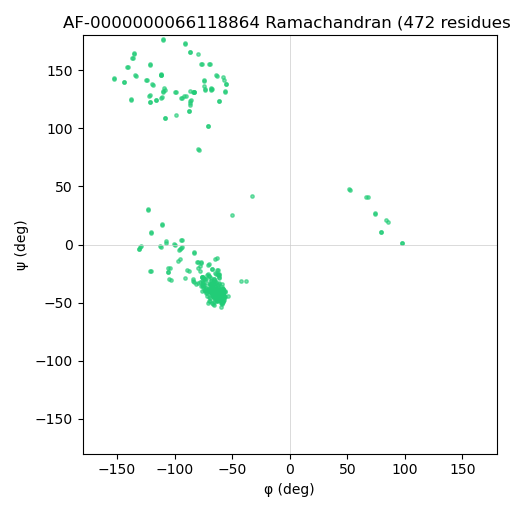N N . LEU A 1 119 ? 14.836 -0.667 0.858 1 98.69 119 LEU A N 1
ATOM 942 C CA . LEU A 1 119 ? 15.938 0.281 0.854 1 98.69 119 LEU A CA 1
ATOM 943 C C . LEU A 1 119 ? 17.172 -0.328 1.505 1 98.69 119 LEU A C 1
ATOM 945 O O . LEU A 1 119 ? 18.297 -0.14 1.019 1 98.69 119 LEU A O 1
ATOM 949 N N . ARG A 1 120 ? 16.984 -1.023 2.559 1 98.62 120 ARG A N 1
ATOM 950 C CA . ARG A 1 120 ? 18.109 -1.661 3.24 1 98.62 120 ARG A CA 1
ATOM 951 C C . ARG A 1 120 ? 18.797 -2.672 2.332 1 98.62 120 ARG A C 1
ATOM 953 O O . ARG A 1 120 ? 20.031 -2.727 2.277 1 98.62 120 ARG A O 1
ATOM 960 N N . VAL A 1 121 ? 17.953 -3.447 1.678 1 98.81 121 VAL A N 1
ATOM 961 C CA . VAL A 1 121 ? 18.5 -4.418 0.737 1 98.81 121 VAL A CA 1
ATOM 962 C C . VAL A 1 121 ? 19.281 -3.697 -0.353 1 98.81 121 VAL A C 1
ATOM 964 O O . VAL A 1 121 ? 20.375 -4.129 -0.727 1 98.81 121 VAL A O 1
ATOM 967 N N . ALA A 1 122 ? 18.719 -2.602 -0.878 1 98.81 122 ALA A N 1
ATOM 968 C CA . ALA A 1 122 ? 19.391 -1.811 -1.907 1 98.81 122 ALA A CA 1
ATOM 969 C C . ALA A 1 122 ? 20.734 -1.289 -1.409 1 98.81 122 ALA A C 1
ATOM 971 O O . ALA A 1 122 ? 21.75 -1.389 -2.109 1 98.81 122 ALA A O 1
ATOM 972 N N . GLU A 1 123 ? 20.766 -0.781 -0.192 1 98.88 123 GLU A N 1
ATOM 973 C CA . GLU A 1 123 ? 21.984 -0.242 0.391 1 98.88 123 GLU A CA 1
ATOM 974 C C . GLU A 1 123 ? 23.062 -1.319 0.519 1 98.88 123 GLU A C 1
ATOM 976 O O . GLU A 1 123 ? 24.234 -1.076 0.219 1 98.88 123 GLU A O 1
ATOM 981 N N . GLU A 1 124 ? 22.688 -2.418 0.958 1 98.56 124 GLU A N 1
ATOM 982 C CA . GLU A 1 124 ? 23.594 -3.541 1.112 1 98.56 124 GLU A CA 1
ATOM 983 C C . GLU A 1 124 ? 24.234 -3.922 -0.223 1 98.56 124 GLU A C 1
ATOM 985 O O . GLU A 1 124 ? 25.438 -4.164 -0.297 1 98.56 124 GLU A O 1
ATOM 990 N N . HIS A 1 125 ? 23.453 -3.957 -1.255 1 98.62 125 HIS A N 1
ATOM 991 C CA . HIS A 1 125 ? 23.953 -4.387 -2.555 1 98.62 125 HIS A CA 1
ATOM 992 C C . HIS A 1 125 ? 24.812 -3.301 -3.207 1 98.62 125 HIS A C 1
ATOM 994 O O . HIS A 1 125 ? 25.703 -3.598 -4 1 98.62 125 HIS A O 1
ATOM 1000 N N . VAL A 1 126 ? 24.516 -2.035 -2.863 1 98.5 126 VAL A N 1
ATOM 1001 C CA . VAL A 1 126 ? 25.359 -0.938 -3.322 1 98.5 126 VAL A CA 1
ATOM 1002 C C . VAL A 1 126 ? 26.734 -1.051 -2.689 1 98.5 126 VAL A C 1
ATOM 1004 O O . VAL A 1 126 ? 27.75 -0.903 -3.375 1 98.5 126 VAL A O 1
ATOM 1007 N N . ARG A 1 127 ? 26.781 -1.381 -1.407 1 97.56 127 ARG A N 1
ATOM 1008 C CA . ARG A 1 127 ? 28.062 -1.559 -0.718 1 97.56 127 ARG A CA 1
ATOM 1009 C C . ARG A 1 127 ? 28.844 -2.736 -1.297 1 97.56 127 ARG A C 1
ATOM 1011 O O . ARG A 1 127 ? 30.047 -2.633 -1.541 1 97.56 127 ARG A O 1
ATOM 1018 N N . ARG A 1 128 ? 28.125 -3.814 -1.565 1 96.81 128 ARG A N 1
ATOM 1019 C CA . ARG A 1 128 ? 28.75 -5.004 -2.145 1 96.81 128 ARG A CA 1
ATOM 1020 C C . ARG A 1 128 ? 29.297 -4.711 -3.535 1 96.81 128 ARG A C 1
ATOM 1022 O O . ARG A 1 128 ? 30.391 -5.16 -3.879 1 96.81 128 ARG A O 1
ATOM 1029 N N . ALA A 1 129 ? 28.547 -3.99 -4.312 1 96.94 129 ALA A N 1
ATOM 1030 C CA . ALA A 1 129 ? 28.969 -3.654 -5.672 1 96.94 129 ALA A CA 1
ATOM 1031 C C . ALA A 1 129 ? 30.219 -2.771 -5.66 1 96.94 12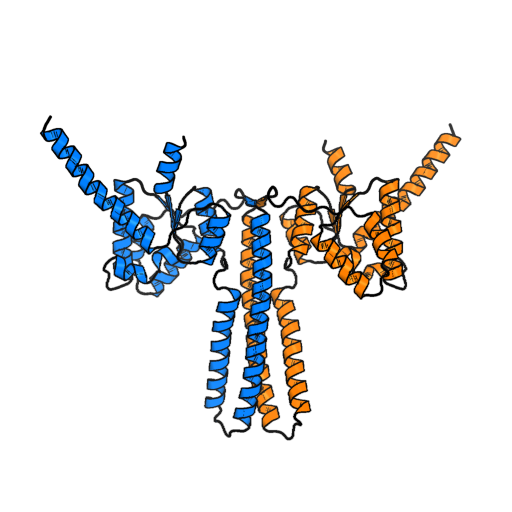9 ALA A C 1
ATOM 1033 O O . ALA A 1 129 ? 31.141 -2.969 -6.461 1 96.94 129 ALA A O 1
ATOM 1034 N N . PHE A 1 130 ? 30.25 -1.838 -4.742 1 94.69 130 PHE A N 1
ATOM 1035 C CA . PHE A 1 130 ? 31.391 -0.938 -4.621 1 94.69 130 PHE A CA 1
ATOM 1036 C C . PHE A 1 130 ? 32.656 -1.712 -4.281 1 94.69 130 PHE A C 1
ATOM 1038 O O . PHE A 1 130 ? 33.719 -1.495 -4.891 1 94.69 130 PHE A O 1
ATOM 1045 N N . GLU A 1 131 ? 32.562 -2.615 -3.344 1 92.06 131 GLU A N 1
ATOM 1046 C CA . GLU A 1 131 ? 33.688 -3.436 -2.92 1 92.06 131 GLU A CA 1
ATOM 1047 C C . GLU A 1 131 ? 34.156 -4.359 -4.043 1 92.06 131 GLU A C 1
ATOM 1049 O O . GLU A 1 131 ? 35.375 -4.496 -4.285 1 92.06 131 GLU A O 1
ATOM 1054 N N . ALA A 1 132 ? 33.219 -4.938 -4.723 1 90.88 132 ALA A N 1
ATOM 1055 C CA . ALA A 1 132 ? 33.562 -5.855 -5.812 1 90.88 132 ALA A CA 1
ATOM 1056 C C . ALA A 1 132 ? 34.219 -5.121 -6.973 1 90.88 132 ALA A C 1
ATOM 1058 O O . ALA A 1 132 ? 35.125 -5.645 -7.602 1 90.88 132 ALA A O 1
ATOM 1059 N N . GLY A 1 133 ? 33.688 -3.955 -7.246 1 87.62 133 GLY A N 1
ATOM 1060 C CA . GLY A 1 133 ? 34.312 -3.16 -8.297 1 87.62 133 GLY A CA 1
ATOM 1061 C C . GLY A 1 133 ? 35.75 -2.826 -8.016 1 87.62 133 GLY A C 1
ATOM 1062 O O . GLY A 1 133 ? 36.594 -2.834 -8.922 1 87.62 133 GLY A O 1
ATOM 1063 N N . GLY A 1 134 ? 36.031 -2.521 -6.777 1 82.69 134 GLY A N 1
ATOM 1064 C CA . GLY A 1 134 ? 37.406 -2.223 -6.379 1 82.69 134 GLY A CA 1
ATOM 1065 C C . GLY A 1 134 ? 38.344 -3.416 -6.496 1 82.69 134 GLY A C 1
ATOM 1066 O O . GLY A 1 134 ? 39.5 -3.27 -6.906 1 82.69 134 GLY A O 1
ATOM 1067 N N . LEU A 1 135 ? 37.875 -4.566 -6.156 1 77.88 135 LEU A N 1
ATOM 1068 C CA . LEU A 1 135 ? 38.656 -5.789 -6.191 1 77.88 135 LEU A CA 1
ATOM 1069 C C . LEU A 1 135 ? 39 -6.188 -7.629 1 77.88 135 LEU A C 1
ATOM 1071 O O . LEU A 1 135 ? 40.094 -6.629 -7.922 1 77.88 135 LEU A O 1
ATOM 1075 N N . TYR A 1 136 ? 38.094 -5.957 -8.531 1 66.88 136 TYR A N 1
ATOM 1076 C CA . TYR A 1 136 ? 38.281 -6.391 -9.914 1 66.88 136 TYR A CA 1
ATOM 1077 C C . TYR A 1 136 ? 39.094 -5.375 -10.703 1 66.88 136 TYR A C 1
ATOM 1079 O O . TYR A 1 136 ? 39.719 -5.711 -11.719 1 66.88 136 TYR A O 1
ATOM 1087 N N . ALA A 1 137 ? 38.969 -4.145 -10.297 1 61 137 ALA A N 1
ATOM 1088 C CA . ALA A 1 137 ? 39.875 -3.166 -10.906 1 61 137 ALA A CA 1
ATOM 1089 C C . ALA A 1 137 ? 41.344 -3.438 -10.523 1 61 137 ALA A C 1
ATOM 1091 O O . ALA A 1 137 ? 42.25 -3.221 -11.32 1 61 137 ALA A O 1
ATOM 1092 N N . ALA A 1 138 ? 41.438 -3.902 -9.359 1 59.78 138 ALA A N 1
ATOM 1093 C CA . ALA A 1 138 ? 42.781 -4.219 -8.875 1 59.78 138 ALA A CA 1
ATOM 1094 C C . ALA A 1 138 ? 43.312 -5.496 -9.523 1 59.78 138 ALA A C 1
ATOM 1096 O O . ALA A 1 138 ? 44.531 -5.652 -9.695 1 59.78 138 ALA A O 1
ATOM 1097 N N . GLU A 1 139 ? 42.375 -6.336 -9.836 1 58.41 139 GLU A N 1
ATOM 1098 C CA . GLU A 1 139 ? 42.75 -7.605 -10.445 1 58.41 139 GLU A CA 1
ATOM 1099 C C . GLU A 1 139 ? 42.594 -7.562 -11.961 1 58.41 139 GLU A C 1
ATOM 1101 O O . GLU A 1 139 ? 41.75 -6.812 -12.469 1 58.41 139 GLU A O 1
ATOM 1106 N N . THR A 1 140 ? 43.531 -7.594 -12.781 1 60.66 140 THR A N 1
ATOM 1107 C CA . THR A 1 140 ? 43.531 -7.703 -14.234 1 60.66 140 THR A CA 1
ATOM 1108 C C . THR A 1 140 ? 42.344 -8.57 -14.703 1 60.66 140 THR A C 1
ATOM 1110 O O . THR A 1 140 ? 42.531 -9.453 -15.531 1 60.66 140 THR A O 1
ATOM 1113 N N . ALA A 1 141 ? 41.25 -8.289 -14.031 1 63.97 141 ALA A N 1
ATOM 1114 C CA . ALA A 1 141 ? 40.156 -9.164 -14.461 1 63.97 141 ALA A CA 1
ATOM 1115 C C . ALA A 1 141 ? 39.625 -8.75 -15.828 1 63.97 141 ALA A C 1
ATOM 1117 O O . ALA A 1 141 ? 39.594 -7.559 -16.156 1 63.97 141 ALA A O 1
ATOM 1118 N N . SER A 1 142 ? 39.375 -9.781 -16.719 1 79.69 142 SER A N 1
ATOM 1119 C CA . SER A 1 142 ? 38.812 -9.586 -18.047 1 79.69 142 SER A CA 1
ATOM 1120 C C . SER A 1 142 ? 37.438 -8.883 -17.984 1 79.69 142 SER A C 1
ATOM 1122 O O . SER A 1 142 ? 36.812 -8.875 -16.922 1 79.69 142 SER A O 1
ATOM 1124 N N . ARG A 1 143 ? 37.125 -8.062 -18.891 1 82.88 143 ARG A N 1
ATOM 1125 C CA . ARG A 1 143 ? 35.812 -7.41 -19.047 1 82.88 143 ARG A CA 1
ATOM 1126 C C . ARG A 1 143 ? 34.688 -8.391 -18.812 1 82.88 143 ARG A C 1
ATOM 1128 O O . ARG A 1 143 ? 33.656 -8.031 -18.25 1 82.88 143 ARG A O 1
ATOM 1135 N N . GLU A 1 144 ? 34.938 -9.594 -19.141 1 86.88 144 GLU A N 1
ATOM 1136 C CA . GLU A 1 144 ? 33.906 -10.633 -19.016 1 86.88 144 GLU A CA 1
ATOM 1137 C C . GLU A 1 144 ? 33.688 -11.008 -17.547 1 86.88 144 GLU A C 1
ATOM 1139 O O . GLU A 1 144 ? 32.562 -11.195 -17.109 1 86.88 144 GLU A O 1
ATOM 1144 N N . ALA A 1 145 ? 34.75 -11.086 -16.844 1 85.56 145 ALA A N 1
ATOM 1145 C CA . ALA A 1 145 ? 34.656 -11.438 -15.422 1 85.56 145 ALA A CA 1
ATOM 1146 C C . ALA A 1 145 ? 33.938 -10.344 -14.633 1 85.56 145 ALA A C 1
ATOM 1148 O O . ALA A 1 145 ? 33.188 -10.633 -13.711 1 85.56 145 ALA A O 1
ATOM 1149 N N . ARG A 1 146 ? 34.188 -9.117 -14.992 1 87.69 146 ARG A N 1
ATOM 1150 C CA . ARG A 1 146 ? 33.562 -7.977 -14.344 1 87.69 146 ARG A CA 1
ATOM 1151 C C . ARG A 1 146 ? 32.062 -7.969 -14.602 1 87.69 146 ARG A C 1
ATOM 1153 O O . ARG A 1 146 ? 31.266 -7.746 -13.688 1 87.69 146 ARG A O 1
ATOM 1160 N N . A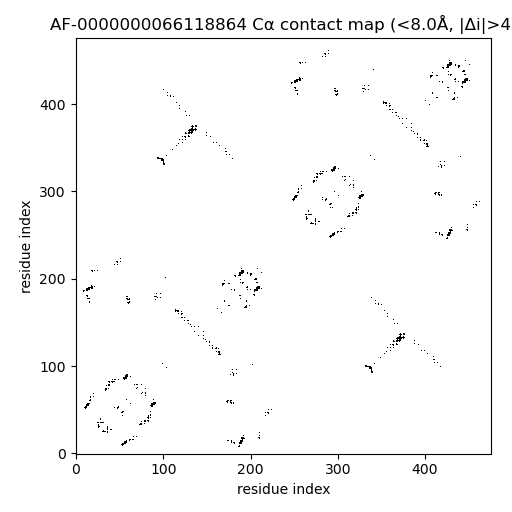RG A 1 147 ? 31.734 -8.266 -15.844 1 90.75 147 ARG A N 1
ATOM 1161 C CA . ARG A 1 147 ? 30.328 -8.297 -16.234 1 90.75 147 ARG A CA 1
ATOM 1162 C C . ARG A 1 147 ? 29.578 -9.414 -15.508 1 90.75 147 ARG A C 1
ATOM 1164 O O . ARG A 1 147 ? 28.438 -9.234 -15.086 1 90.75 147 ARG A O 1
ATOM 1171 N N . GLU A 1 148 ? 30.25 -10.477 -15.359 1 92.5 148 GLU A N 1
ATOM 1172 C CA . GLU A 1 148 ? 29.656 -11.617 -14.68 1 92.5 148 GLU A CA 1
ATOM 1173 C C . GLU A 1 148 ? 29.422 -11.32 -13.195 1 92.5 148 GLU A C 1
ATOM 1175 O O . GLU A 1 148 ? 28.391 -11.695 -12.633 1 92.5 148 GLU A O 1
ATOM 1180 N N . LYS A 1 149 ? 30.422 -10.664 -12.641 1 92.5 149 LYS A N 1
ATOM 1181 C CA . LYS A 1 149 ? 30.297 -10.336 -11.227 1 92.5 149 LYS A CA 1
ATOM 1182 C C . LYS A 1 149 ? 29.172 -9.344 -10.984 1 92.5 149 LYS A C 1
ATOM 1184 O O . LYS A 1 149 ? 28.359 -9.516 -10.07 1 92.5 149 LYS A O 1
ATOM 1189 N N . LEU A 1 150 ? 29.156 -8.336 -11.797 1 94.81 150 LEU A N 1
ATOM 1190 C CA . LEU A 1 150 ? 28.078 -7.363 -11.688 1 94.81 150 LEU A CA 1
ATOM 1191 C C . LEU A 1 150 ? 26.719 -8.023 -11.914 1 94.81 150 LEU A C 1
ATOM 1193 O O . LEU A 1 150 ? 25.766 -7.75 -11.195 1 94.81 150 LEU A O 1
ATOM 1197 N N . GLY A 1 151 ? 26.609 -8.875 -12.906 1 96.56 151 GLY A N 1
ATOM 1198 C CA . GLY A 1 151 ? 25.375 -9.617 -13.18 1 96.56 151 GLY A CA 1
ATOM 1199 C C . GLY A 1 151 ? 24.891 -10.422 -11.984 1 96.56 151 GLY A C 1
ATOM 1200 O O . GLY A 1 151 ? 23.703 -10.461 -11.703 1 96.56 151 GLY A O 1
ATOM 1201 N N . ALA A 1 152 ? 25.828 -11.016 -11.32 1 96.81 152 ALA A N 1
ATOM 1202 C CA . ALA A 1 152 ? 25.5 -11.812 -10.141 1 96.81 152 ALA A CA 1
ATOM 1203 C C . ALA A 1 152 ? 24.969 -10.93 -9.023 1 96.81 152 ALA A C 1
ATOM 1205 O O . ALA A 1 152 ? 24.031 -11.312 -8.32 1 96.81 152 ALA A O 1
ATOM 1206 N N . ILE A 1 153 ? 25.547 -9.766 -8.883 1 97.56 153 ILE A N 1
ATOM 1207 C CA . ILE A 1 153 ? 25.125 -8.844 -7.832 1 97.56 153 ILE A CA 1
ATOM 1208 C C . ILE A 1 153 ? 23.703 -8.344 -8.141 1 97.56 153 ILE A C 1
ATOM 1210 O O . ILE A 1 153 ? 22.859 -8.258 -7.242 1 97.56 153 ILE A O 1
ATOM 1214 N N . ILE A 1 154 ? 23.469 -8.062 -9.359 1 98.5 154 ILE A N 1
ATOM 1215 C CA . ILE A 1 154 ? 22.156 -7.559 -9.781 1 98.5 154 ILE A CA 1
ATOM 1216 C C . ILE A 1 154 ? 21.094 -8.641 -9.586 1 98.5 154 ILE A C 1
ATOM 1218 O O . ILE A 1 154 ? 20 -8.367 -9.102 1 98.5 154 ILE A O 1
ATOM 1222 N N . ARG A 1 155 ? 21.453 -9.859 -9.945 1 98.25 155 ARG A N 1
ATOM 1223 C CA . ARG A 1 155 ? 20.531 -10.969 -9.727 1 98.25 155 ARG A CA 1
ATOM 1224 C C . ARG A 1 155 ? 20.219 -11.148 -8.25 1 98.25 155 ARG A C 1
ATOM 1226 O O . ARG A 1 155 ? 19.078 -11.367 -7.871 1 98.25 155 ARG A O 1
ATOM 1233 N N . GLY A 1 156 ? 21.219 -11.039 -7.48 1 98.31 156 GLY A N 1
ATOM 1234 C CA . GLY A 1 156 ? 21.031 -11.109 -6.043 1 98.31 156 GLY A CA 1
ATOM 1235 C C . GLY A 1 156 ? 20.156 -10 -5.496 1 98.31 156 GLY A C 1
ATOM 1236 O O . GLY A 1 156 ? 19.312 -10.234 -4.625 1 98.31 156 GLY A O 1
ATOM 1237 N N . LEU A 1 157 ? 20.344 -8.812 -6.016 1 98.81 157 LEU A N 1
ATOM 1238 C CA . LEU A 1 157 ? 19.516 -7.68 -5.629 1 98.81 157 LEU A CA 1
ATOM 1239 C C . LEU A 1 157 ? 18.047 -7.941 -5.945 1 98.81 157 LEU A C 1
ATOM 1241 O O . LEU A 1 157 ? 17.172 -7.777 -5.082 1 98.81 157 LEU A O 1
ATOM 1245 N N . ARG A 1 158 ? 17.781 -8.367 -7.145 1 98.56 158 ARG A N 1
ATOM 1246 C CA . ARG A 1 158 ? 16.406 -8.594 -7.582 1 98.56 158 ARG A CA 1
ATOM 1247 C C . ARG A 1 158 ? 15.719 -9.633 -6.703 1 98.56 158 ARG A C 1
ATOM 1249 O O . ARG A 1 158 ? 14.578 -9.445 -6.281 1 98.56 158 ARG A O 1
ATOM 1256 N N . GLU A 1 159 ? 16.438 -10.633 -6.379 1 98.19 159 GLU A N 1
ATOM 1257 C CA . GLU A 1 159 ? 15.875 -11.711 -5.574 1 98.19 159 GLU A CA 1
ATOM 1258 C C . GLU A 1 159 ? 15.602 -11.258 -4.145 1 98.19 159 GLU A C 1
ATOM 1260 O O . GLU A 1 159 ? 14.492 -11.422 -3.633 1 98.19 159 GLU A O 1
ATOM 1265 N N . ARG A 1 160 ? 16.562 -10.656 -3.582 1 98.5 160 ARG A N 1
ATOM 1266 C CA . ARG A 1 160 ? 16.422 -10.234 -2.191 1 98.5 160 ARG A CA 1
ATOM 1267 C C . ARG A 1 160 ? 15.43 -9.094 -2.061 1 98.5 160 ARG A C 1
ATOM 1269 O O . ARG A 1 160 ? 14.711 -9 -1.063 1 98.5 160 ARG A O 1
ATOM 1276 N N . TYR A 1 161 ? 15.477 -8.227 -3.016 1 98.62 161 TYR A N 1
ATOM 1277 C CA . TYR A 1 161 ? 14.531 -7.113 -3.012 1 98.62 161 TYR A CA 1
ATOM 1278 C C . TYR A 1 161 ? 13.102 -7.621 -3.092 1 98.62 161 TYR A C 1
ATOM 1280 O O . TYR A 1 161 ? 12.234 -7.176 -2.332 1 98.62 161 TYR A O 1
ATOM 1288 N N . ARG A 1 162 ? 12.836 -8.555 -3.953 1 97.31 162 ARG A N 1
ATOM 1289 C CA . ARG A 1 162 ? 11.508 -9.141 -4.086 1 97.31 162 ARG A CA 1
ATOM 1290 C C . ARG A 1 162 ? 11.086 -9.852 -2.801 1 97.31 162 ARG A C 1
ATOM 1292 O O . ARG A 1 162 ? 9.953 -9.695 -2.346 1 97.31 162 ARG A O 1
ATOM 1299 N N . GLU A 1 163 ? 11.969 -10.539 -2.266 1 96.75 163 GLU A N 1
ATOM 1300 C CA . GLU A 1 163 ? 11.688 -11.234 -1.018 1 96.75 163 GLU A CA 1
ATOM 1301 C C . GLU A 1 163 ? 11.352 -10.258 0.104 1 96.75 163 GLU A C 1
ATOM 1303 O O . GLU A 1 163 ? 10.391 -10.461 0.85 1 96.75 163 GLU A O 1
ATOM 1308 N N . ALA A 1 164 ? 12.062 -9.234 0.188 1 97.56 164 ALA A N 1
ATOM 1309 C CA . ALA A 1 164 ? 11.93 -8.266 1.272 1 97.56 164 ALA A CA 1
ATOM 1310 C C . ALA A 1 164 ? 10.656 -7.434 1.112 1 97.56 164 ALA A C 1
ATOM 1312 O O . ALA A 1 164 ? 10.055 -7.016 2.104 1 97.56 164 ALA A O 1
ATOM 1313 N N . THR A 1 165 ? 10.234 -7.238 -0.119 1 97.69 165 THR A N 1
ATOM 1314 C CA . THR A 1 165 ? 9.172 -6.266 -0.333 1 97.69 165 THR A CA 1
ATOM 1315 C C . THR A 1 165 ? 7.844 -6.961 -0.624 1 97.69 165 THR A C 1
ATOM 1317 O O . THR A 1 165 ? 6.773 -6.414 -0.354 1 97.69 165 THR A O 1
ATOM 1320 N N . ARG A 1 166 ? 7.887 -8.203 -1.118 1 95.31 166 ARG A N 1
ATOM 1321 C CA . ARG A 1 166 ? 6.648 -8.75 -1.665 1 95.31 166 ARG A CA 1
ATOM 1322 C C . ARG A 1 166 ? 6.246 -10.023 -0.937 1 95.31 166 ARG A C 1
ATOM 1324 O O . ARG A 1 166 ? 5.074 -10.414 -0.952 1 95.31 166 ARG A O 1
ATOM 1331 N N . HIS A 1 167 ? 7.203 -10.641 -0.347 1 92.69 167 HIS A N 1
ATOM 1332 C CA . HIS A 1 167 ? 6.887 -11.922 0.271 1 92.69 167 HIS A CA 1
ATOM 1333 C C . HIS A 1 167 ? 5.844 -11.766 1.369 1 92.69 167 HIS A C 1
ATOM 1335 O O . HIS A 1 167 ? 6.031 -10.977 2.299 1 92.69 167 HIS A O 1
ATOM 1341 N N . GLY A 1 168 ? 4.746 -12.484 1.238 1 91.25 168 GLY A N 1
ATOM 1342 C CA . GLY A 1 168 ? 3.723 -12.484 2.27 1 91.25 168 GLY A CA 1
ATOM 1343 C C . GLY A 1 168 ? 2.826 -11.266 2.223 1 91.25 168 GLY A C 1
ATOM 1344 O O . GLY A 1 168 ? 2.104 -10.977 3.18 1 91.25 168 GLY A O 1
ATOM 1345 N N . MET A 1 169 ? 2.924 -10.531 1.197 1 92.56 169 MET A N 1
ATOM 1346 C CA . MET A 1 169 ? 2.113 -9.328 1.033 1 92.56 169 MET A CA 1
ATOM 1347 C C . MET A 1 169 ? 1.109 -9.5 -0.103 1 92.56 169 MET A C 1
ATOM 1349 O O . MET A 1 169 ? 1.35 -10.266 -1.039 1 92.56 169 MET A O 1
ATOM 1353 N N . LEU A 1 170 ? -0.019 -8.906 0.064 1 94.62 170 LEU A N 1
ATOM 1354 C CA . LEU A 1 170 ? -0.906 -8.742 -1.083 1 94.62 170 LEU A CA 1
ATOM 1355 C C . LEU A 1 170 ? -0.347 -7.715 -2.061 1 94.62 170 LEU A C 1
ATOM 1357 O O . LEU A 1 170 ? -0.49 -6.508 -1.851 1 94.62 170 LEU A O 1
ATOM 1361 N N . ASP A 1 171 ? 0.22 -8.125 -3.117 1 92.75 171 ASP A N 1
ATOM 1362 C CA . ASP A 1 171 ? 1.024 -7.184 -3.891 1 92.75 171 ASP A CA 1
ATOM 1363 C C . ASP A 1 171 ? 0.49 -7.043 -5.316 1 92.75 171 ASP A C 1
ATOM 1365 O O . ASP A 1 171 ? 1.183 -6.527 -6.195 1 92.75 171 ASP A O 1
ATOM 1369 N N . SER A 1 172 ? -0.705 -7.59 -5.57 1 95.12 172 SER A N 1
ATOM 1370 C CA . SER A 1 172 ? -1.206 -7.504 -6.938 1 95.12 172 SER A CA 1
ATOM 1371 C C . SER A 1 172 ? -2.709 -7.242 -6.961 1 95.12 172 SER A C 1
ATOM 1373 O O . SER A 1 172 ? -3.412 -7.551 -6 1 95.12 172 SER A O 1
ATOM 1375 N N . VAL A 1 173 ? -3.1 -6.629 -8.023 1 96.19 173 VAL A N 1
ATOM 1376 C CA . VAL A 1 173 ? -4.527 -6.387 -8.203 1 96.19 173 VAL A CA 1
ATOM 1377 C C . VAL A 1 173 ? -5.254 -7.711 -8.414 1 96.19 173 VAL A C 1
ATOM 1379 O O . VAL A 1 173 ? -6.406 -7.871 -8 1 96.19 173 VAL A O 1
ATOM 1382 N N . GLU A 1 174 ? -4.555 -8.656 -9.062 1 96.88 174 GLU A N 1
ATOM 1383 C CA . GLU A 1 174 ? -5.113 -10 -9.242 1 96.88 174 GLU A CA 1
ATOM 1384 C C . GLU A 1 174 ? -5.461 -10.633 -7.898 1 96.88 174 GLU A C 1
ATOM 1386 O O . GLU A 1 174 ? -6.559 -11.172 -7.727 1 96.88 174 GLU A O 1
ATOM 1391 N N . ASP A 1 175 ? -4.57 -10.492 -7.016 1 97.06 175 ASP A N 1
ATOM 1392 C CA . ASP A 1 175 ? -4.773 -11.039 -5.676 1 97.06 175 ASP A CA 1
ATOM 1393 C C . ASP A 1 175 ? -5.961 -10.367 -4.988 1 97.06 175 ASP A C 1
ATOM 1395 O O . ASP A 1 175 ? -6.816 -11.047 -4.414 1 97.06 175 ASP A O 1
ATOM 1399 N N . LEU A 1 176 ? -5.957 -9.102 -5.043 1 97.88 176 LEU A N 1
ATOM 1400 C CA . LEU A 1 176 ? -7.035 -8.352 -4.402 1 97.88 176 LEU A CA 1
ATOM 1401 C C . LEU A 1 176 ? -8.383 -8.695 -5.031 1 97.88 176 LEU A C 1
ATOM 1403 O O . LEU A 1 176 ? -9.367 -8.906 -4.316 1 97.88 176 LEU A O 1
ATOM 1407 N N . ASP A 1 177 ? -8.445 -8.773 -6.328 1 98.12 177 ASP A N 1
ATOM 1408 C CA . ASP A 1 177 ? -9.672 -9.117 -7.031 1 98.12 177 ASP A CA 1
ATOM 1409 C C . ASP A 1 177 ? -10.203 -10.477 -6.57 1 98.12 177 ASP A C 1
ATOM 1411 O O . ASP A 1 177 ? -11.406 -10.664 -6.414 1 98.12 177 ASP A O 1
ATOM 1415 N N . ALA A 1 178 ? -9.289 -11.398 -6.398 1 98.44 178 ALA A N 1
ATOM 1416 C CA . ALA A 1 178 ? -9.688 -12.727 -5.953 1 98.44 178 ALA A CA 1
ATOM 1417 C C . ALA A 1 178 ? -10.305 -12.68 -4.559 1 98.44 178 ALA A C 1
ATOM 1419 O O . ALA A 1 178 ? -11.352 -13.289 -4.312 1 98.44 178 ALA A O 1
ATOM 1420 N N . VAL A 1 179 ? -9.734 -11.938 -3.66 1 98.5 179 VAL A N 1
ATOM 1421 C CA . VAL A 1 179 ? -10.227 -11.82 -2.291 1 98.5 179 VAL A CA 1
ATOM 1422 C C . VAL A 1 179 ? -11.578 -11.117 -2.285 1 98.5 179 VAL A C 1
ATOM 1424 O O . VAL A 1 179 ? -12.516 -11.562 -1.607 1 98.5 179 VAL A O 1
ATOM 1427 N N . LEU A 1 180 ? -11.711 -10.047 -3.037 1 98.38 180 LEU A N 1
ATOM 1428 C CA . LEU A 1 180 ? -12.945 -9.273 -3.09 1 98.38 180 LEU A CA 1
ATOM 1429 C C . LEU A 1 180 ? -14.086 -10.109 -3.664 1 98.38 180 LEU A C 1
ATOM 1431 O O . LEU A 1 180 ? -15.219 -10.031 -3.186 1 98.38 180 LEU A O 1
ATOM 1435 N N . LEU A 1 181 ? -13.742 -10.852 -4.695 1 98.44 181 LEU A N 1
ATOM 1436 C CA . LEU A 1 181 ? -14.773 -11.703 -5.281 1 98.44 181 LEU A CA 1
ATOM 1437 C C . LEU A 1 181 ? -15.227 -12.766 -4.289 1 98.44 181 LEU A C 1
ATOM 1439 O O . LEU A 1 181 ? -16.422 -13.023 -4.156 1 98.44 181 LEU A O 1
ATOM 1443 N N . ALA A 1 182 ? -14.297 -13.383 -3.613 1 98 182 ALA A N 1
ATOM 1444 C CA . ALA A 1 182 ? -14.648 -14.367 -2.594 1 98 182 ALA A CA 1
ATOM 1445 C C . ALA A 1 182 ? -15.539 -13.75 -1.517 1 98 182 ALA A C 1
ATOM 1447 O O . ALA A 1 182 ? -16.5 -14.375 -1.065 1 98 182 ALA A O 1
ATOM 1448 N N . LEU A 1 183 ? -15.211 -12.555 -1.112 1 97.38 183 LEU A N 1
ATOM 1449 C CA . LEU A 1 183 ? -16 -11.828 -0.132 1 97.38 183 LEU A CA 1
ATOM 1450 C C . LEU A 1 183 ? -17.422 -11.594 -0.651 1 97.38 183 LEU A C 1
ATOM 1452 O O . LEU A 1 183 ? -18.391 -11.828 0.064 1 97.38 183 LEU A O 1
ATOM 1456 N N . GLU A 1 184 ? -17.547 -11.203 -1.867 1 97.06 184 GLU A N 1
ATOM 1457 C CA . GLU A 1 184 ? -18.828 -10.844 -2.479 1 97.06 184 GLU A CA 1
ATOM 1458 C C . GLU A 1 184 ? -19.75 -12.062 -2.604 1 97.06 184 GLU A C 1
ATOM 1460 O O . GLU A 1 184 ? -20.922 -12 -2.254 1 97.06 184 GLU A O 1
ATOM 1465 N N . VAL A 1 185 ? -19.156 -13.156 -2.998 1 96.12 185 VAL A N 1
ATOM 1466 C CA . VAL A 1 185 ? -19.984 -14.328 -3.291 1 96.12 185 VAL A CA 1
ATOM 1467 C C . VAL A 1 185 ? -20.078 -15.227 -2.059 1 96.12 185 VAL A C 1
ATOM 1469 O O . VAL A 1 185 ? -20.672 -16.297 -2.111 1 96.12 185 VAL A O 1
ATOM 1472 N N . ARG A 1 186 ? -19.484 -14.75 -0.988 1 95 186 ARG A N 1
ATOM 1473 C CA . ARG A 1 186 ? -19.422 -15.531 0.241 1 95 186 ARG A CA 1
ATOM 1474 C C . ARG A 1 186 ? -18.875 -16.938 -0.026 1 95 186 ARG A C 1
ATOM 1476 O O . ARG A 1 186 ? -19.453 -17.922 0.399 1 95 186 ARG A O 1
ATOM 1483 N N . GLY A 1 187 ? -17.766 -16.938 -0.772 1 96.75 187 GLY A N 1
ATOM 1484 C CA . GLY A 1 187 ? -17.141 -18.188 -1.157 1 96.75 187 GLY A CA 1
ATOM 1485 C C . GLY A 1 187 ? -15.812 -18.422 -0.466 1 96.75 187 GLY A C 1
ATOM 1486 O O . GLY A 1 187 ? -15.328 -17.562 0.275 1 96.75 187 GLY A O 1
ATOM 1487 N N . VAL A 1 188 ? -15.211 -19.625 -0.733 1 97.44 188 VAL A N 1
ATOM 1488 C CA . VAL A 1 188 ? -13.914 -20.016 -0.202 1 97.44 188 VAL A CA 1
ATOM 1489 C C . VAL A 1 188 ? -12.82 -19.656 -1.207 1 97.44 188 VAL A C 1
ATOM 1491 O O . VAL A 1 188 ? -12.875 -20.062 -2.369 1 97.44 188 VAL A O 1
ATOM 1494 N N . LEU A 1 189 ? -11.867 -18.938 -0.739 1 98.25 189 LEU A N 1
ATOM 1495 C CA . LEU A 1 189 ? -10.734 -18.562 -1.587 1 98.25 189 LEU A CA 1
ATOM 1496 C C . LEU A 1 189 ? -9.695 -19.672 -1.633 1 98.25 189 LEU A C 1
ATOM 1498 O O . LEU A 1 189 ? -9.305 -20.203 -0.591 1 98.25 189 LEU A O 1
ATOM 1502 N N . VAL A 1 190 ? -9.273 -20.016 -2.791 1 98.06 190 VAL A N 1
ATOM 1503 C CA . VAL A 1 190 ? -8.219 -21.016 -2.971 1 98.06 190 VAL A CA 1
ATOM 1504 C C . VAL A 1 190 ? -6.934 -20.328 -3.428 1 98.06 190 VAL A C 1
ATOM 1506 O O . VAL A 1 190 ? -6.855 -19.828 -4.555 1 98.06 190 VAL A O 1
ATOM 1509 N N . SER A 1 191 ? -5.977 -20.281 -2.551 1 97.56 191 SER A N 1
ATOM 1510 C CA . SER A 1 191 ? -4.711 -19.625 -2.85 1 97.56 191 SER A CA 1
ATOM 1511 C C . SER A 1 191 ? -3.564 -20.219 -2.043 1 97.56 191 SER A C 1
ATOM 1513 O O . SER A 1 191 ? -3.76 -20.641 -0.902 1 97.56 191 SER A O 1
ATOM 1515 N N . ASN A 1 192 ? -2.434 -20.281 -2.693 1 95.31 192 ASN A N 1
ATOM 1516 C CA . ASN A 1 192 ? -1.229 -20.703 -1.991 1 95.31 192 ASN A CA 1
ATOM 1517 C C . ASN A 1 192 ? -0.43 -19.516 -1.469 1 95.31 192 ASN A C 1
ATOM 1519 O O . ASN A 1 192 ? 0.584 -19.703 -0.792 1 95.31 192 ASN A O 1
ATOM 1523 N N . ASP A 1 193 ? -0.835 -18.375 -1.725 1 94.44 193 ASP A N 1
ATOM 1524 C CA . ASP A 1 193 ? -0.099 -17.172 -1.328 1 94.44 193 ASP A CA 1
ATOM 1525 C C . ASP A 1 193 ? -0.463 -16.75 0.093 1 94.44 193 ASP A C 1
ATOM 1527 O O . ASP A 1 193 ? -1.615 -16.406 0.369 1 94.44 193 ASP A O 1
ATOM 1531 N N . GLU A 1 194 ? 0.538 -16.641 0.913 1 93.19 194 GLU A N 1
ATOM 1532 C CA . GLU A 1 194 ? 0.338 -16.328 2.324 1 93.19 194 GLU A CA 1
ATOM 1533 C C . GLU A 1 194 ? -0.218 -14.922 2.504 1 93.19 194 GLU A C 1
ATOM 1535 O O . GLU A 1 194 ? -1.065 -14.688 3.369 1 93.19 194 GLU A O 1
ATOM 1540 N N . GLY A 1 195 ? 0.278 -14.008 1.788 1 94.56 195 GLY A N 1
ATOM 1541 C CA . GLY A 1 195 ? -0.202 -12.641 1.858 1 94.56 195 GLY A CA 1
ATOM 1542 C C . GLY A 1 195 ? -1.668 -12.5 1.491 1 94.56 195 GLY A C 1
ATOM 1543 O O . GLY A 1 195 ? -2.418 -11.789 2.166 1 94.56 195 GLY A O 1
ATOM 1544 N N . VAL A 1 196 ? -2.096 -13.211 0.505 1 97 196 VAL A N 1
ATOM 1545 C CA . VAL A 1 196 ? -3.479 -13.203 0.043 1 97 196 VAL A CA 1
ATOM 1546 C C . VAL A 1 196 ? -4.379 -13.844 1.098 1 97 196 VAL A C 1
ATOM 1548 O O . VAL A 1 196 ? -5.445 -13.312 1.416 1 97 196 VAL A O 1
ATOM 1551 N N . ARG A 1 197 ? -3.914 -14.875 1.642 1 96.88 197 ARG A N 1
ATOM 1552 C CA . ARG A 1 197 ? -4.707 -15.586 2.641 1 96.88 197 ARG A CA 1
ATOM 1553 C C . ARG A 1 197 ? -4.844 -14.758 3.918 1 96.88 197 ARG A C 1
ATOM 1555 O O . ARG A 1 197 ? -5.91 -14.734 4.535 1 96.88 197 ARG A O 1
ATOM 1562 N N . ARG A 1 198 ? -3.834 -14.117 4.305 1 96.19 198 ARG A N 1
ATOM 1563 C CA . ARG A 1 198 ? -3.879 -13.258 5.484 1 96.19 198 ARG A CA 1
ATOM 1564 C C . ARG A 1 198 ? -4.863 -12.109 5.289 1 96.19 198 ARG A C 1
ATOM 1566 O O . ARG A 1 198 ? -5.621 -11.773 6.199 1 96.19 198 ARG A O 1
ATOM 1573 N N . PHE A 1 199 ? -4.82 -11.547 4.164 1 96.81 199 PHE A N 1
ATOM 1574 C CA . PHE A 1 199 ? -5.738 -10.461 3.857 1 96.81 199 PHE A CA 1
ATOM 1575 C C . PHE A 1 199 ? -7.18 -10.953 3.855 1 96.81 199 PHE A C 1
ATOM 1577 O O . PHE A 1 199 ? -8.07 -10.281 4.379 1 96.81 199 PHE A O 1
ATOM 1584 N N . ALA A 1 200 ? -7.383 -12.117 3.238 1 97.75 200 ALA A N 1
ATOM 1585 C CA . ALA A 1 200 ? -8.703 -12.75 3.236 1 97.75 200 ALA A CA 1
ATOM 1586 C C . ALA A 1 200 ? -9.203 -12.992 4.66 1 97.75 200 ALA A C 1
ATOM 1588 O O . ALA A 1 200 ? -10.352 -12.688 4.98 1 97.75 200 ALA A O 1
ATOM 1589 N N . GLU A 1 201 ? -8.352 -13.477 5.488 1 96.75 201 GLU A N 1
ATOM 1590 C CA . GLU A 1 201 ? -8.695 -13.742 6.883 1 96.75 201 GLU A CA 1
ATOM 1591 C C . GLU A 1 201 ? -9.109 -12.461 7.605 1 96.75 201 GLU A C 1
ATOM 1593 O O . GLU A 1 201 ? -10.055 -12.469 8.398 1 96.75 201 GLU A O 1
ATOM 1598 N N . ALA A 1 202 ? -8.453 -11.422 7.359 1 95.81 202 ALA A N 1
ATOM 1599 C CA . ALA A 1 202 ? -8.773 -10.141 7.977 1 95.81 202 ALA A CA 1
ATOM 1600 C C . ALA A 1 202 ? -10.172 -9.68 7.59 1 95.81 202 ALA A C 1
ATOM 1602 O O . ALA A 1 202 ? -10.836 -8.969 8.352 1 95.81 202 ALA A O 1
ATOM 1603 N N . LEU A 1 203 ? -10.656 -10.125 6.426 1 96.31 203 LEU A N 1
ATOM 1604 C CA . LEU A 1 203 ? -11.977 -9.742 5.941 1 96.31 203 LEU A CA 1
ATOM 1605 C C . LEU A 1 203 ? -13.016 -10.797 6.309 1 96.31 203 LEU A C 1
ATOM 1607 O O . LEU A 1 203 ? -14.188 -10.664 5.953 1 96.31 203 LEU A O 1
ATOM 1611 N N . GLY A 1 204 ? -12.555 -11.883 6.91 1 95.75 204 GLY A N 1
ATOM 1612 C CA . GLY A 1 204 ? -13.461 -12.953 7.297 1 95.75 204 GLY A CA 1
ATOM 1613 C C . GLY A 1 204 ? -13.766 -13.914 6.168 1 95.75 204 GLY A C 1
ATOM 1614 O O . GLY A 1 204 ? -14.805 -14.586 6.176 1 95.75 204 GLY A O 1
ATOM 1615 N N . VAL A 1 205 ? -12.891 -13.922 5.195 1 96.62 205 VAL A N 1
ATOM 1616 C CA . VAL A 1 205 ? -13.055 -14.828 4.066 1 96.62 205 VAL A CA 1
ATOM 1617 C C . VAL A 1 205 ? -12.32 -16.141 4.344 1 96.62 205 VAL A C 1
ATOM 1619 O O . VAL A 1 205 ? -11.141 -16.141 4.715 1 96.62 205 VAL A O 1
ATOM 1622 N N . ILE A 1 206 ? -13.008 -17.219 4.195 1 96.62 206 ILE A N 1
ATOM 1623 C CA . ILE A 1 206 ? -12.391 -18.531 4.336 1 96.62 206 ILE A CA 1
ATOM 1624 C C . ILE A 1 206 ? -11.422 -18.766 3.178 1 96.62 206 ILE A C 1
ATOM 1626 O O . ILE A 1 206 ? -11.734 -18.453 2.027 1 96.62 206 ILE A O 1
ATOM 1630 N N . SER A 1 207 ? -10.242 -19.25 3.557 1 97.12 207 SER A N 1
ATOM 1631 C CA . SER A 1 207 ? -9.273 -19.562 2.512 1 97.12 207 SER A CA 1
ATOM 1632 C C . SER A 1 207 ? -8.625 -20.922 2.748 1 97.12 207 SER A C 1
ATOM 1634 O O . SER A 1 207 ? -8.422 -21.328 3.893 1 97.12 207 SER A O 1
ATOM 1636 N N . ILE A 1 208 ? -8.32 -21.625 1.649 1 96.44 208 ILE A N 1
ATOM 1637 C CA . ILE A 1 208 ? -7.625 -22.922 1.704 1 96.44 208 ILE A CA 1
ATOM 1638 C C . ILE A 1 208 ? -6.547 -22.969 0.625 1 96.44 208 ILE A C 1
ATOM 1640 O O . ILE A 1 208 ? -6.559 -22.172 -0.312 1 96.44 208 ILE A O 1
ATOM 1644 N N . ASP A 1 209 ? -5.633 -23.859 0.819 1 96.5 209 ASP A N 1
ATOM 1645 C CA . ASP A 1 209 ? -4.605 -24.016 -0.205 1 96.5 209 ASP A CA 1
ATOM 1646 C C . ASP A 1 209 ? -5.062 -24.984 -1.293 1 96.5 209 ASP A C 1
ATOM 1648 O O . ASP A 1 209 ? -6.051 -25.703 -1.115 1 96.5 209 ASP A O 1
ATOM 1652 N N . PRO A 1 210 ? -4.375 -24.984 -2.379 1 96.25 210 PRO A N 1
ATOM 1653 C CA . PRO A 1 210 ? -4.797 -25.797 -3.52 1 96.25 210 PRO A CA 1
ATOM 1654 C C . PRO A 1 210 ? -4.848 -27.281 -3.191 1 96.25 210 PRO A C 1
ATOM 1656 O O . PRO A 1 210 ? -5.809 -27.969 -3.553 1 96.25 210 PRO A O 1
ATOM 1659 N N . PRO A 1 211 ? -3.926 -27.875 -2.445 1 95.12 211 PRO A N 1
ATOM 1660 C CA . PRO A 1 211 ? -4.027 -29.297 -2.098 1 95.12 211 PRO A CA 1
ATOM 1661 C C . PRO A 1 211 ? -5.289 -29.625 -1.304 1 95.12 211 PRO A C 1
ATOM 1663 O O . PRO A 1 211 ? -5.953 -30.625 -1.575 1 95.12 211 PRO A O 1
ATOM 1666 N N . LYS A 1 212 ? -5.605 -28.812 -0.38 1 95.31 212 LYS A N 1
ATOM 1667 C CA . LYS A 1 212 ? -6.828 -29.016 0.393 1 95.31 212 LYS A CA 1
ATOM 1668 C C . LYS A 1 212 ? -8.062 -28.906 -0.495 1 95.31 212 LYS A C 1
ATOM 1670 O O . LYS A 1 212 ? -9.016 -29.672 -0.341 1 95.31 212 LYS A O 1
ATOM 1675 N N . PHE A 1 213 ? -8.055 -28 -1.363 1 96.19 213 PHE A N 1
ATOM 1676 C CA . PHE A 1 213 ? -9.156 -27.812 -2.309 1 96.19 213 PHE A CA 1
ATOM 1677 C C . PHE A 1 213 ? -9.375 -29.094 -3.119 1 96.19 213 PHE A C 1
ATOM 1679 O O . PHE A 1 213 ? -10.508 -29.578 -3.229 1 96.19 213 PHE A O 1
ATOM 1686 N N . ILE A 1 214 ? -8.297 -29.641 -3.641 1 93.88 214 ILE A N 1
ATOM 1687 C CA . ILE A 1 214 ? -8.375 -30.875 -4.426 1 93.88 214 ILE A CA 1
ATOM 1688 C C . ILE A 1 214 ? -8.906 -32 -3.555 1 93.88 214 ILE A C 1
ATOM 1690 O O . ILE A 1 214 ? -9.758 -32.781 -3.99 1 93.88 214 ILE A O 1
ATOM 1694 N N . SER A 1 215 ? -8.438 -32.062 -2.373 1 93.5 215 SER A N 1
ATOM 1695 C CA . SER A 1 215 ? -8.875 -33.125 -1.444 1 93.5 215 SER A CA 1
ATOM 1696 C C . SER A 1 215 ? -10.375 -33 -1.168 1 93.5 215 SER A C 1
ATOM 1698 O O . SER A 1 215 ? -11.062 -34.031 -1.088 1 93.5 215 SER A O 1
ATOM 1700 N N . VAL A 1 216 ? -10.789 -31.797 -1.002 1 93.12 216 VAL A N 1
ATOM 1701 C CA . VAL A 1 216 ? -12.203 -31.562 -0.748 1 93.12 216 VAL A CA 1
ATOM 1702 C C . VAL A 1 216 ? -13.031 -32.031 -1.947 1 93.12 216 VAL A C 1
ATOM 1704 O O . VAL A 1 216 ? -14.039 -32.719 -1.787 1 93.12 216 VAL A O 1
ATOM 1707 N N . LEU A 1 217 ? -12.609 -31.641 -3.131 1 92.38 217 LEU A N 1
ATOM 1708 C CA . LEU A 1 217 ? -13.344 -32.031 -4.336 1 92.38 217 LEU A CA 1
ATOM 1709 C C . LEU A 1 217 ? -13.391 -33.531 -4.496 1 92.38 217 LEU A C 1
ATOM 1711 O O . LEU A 1 217 ? -14.445 -34.094 -4.805 1 92.38 217 LEU A O 1
ATOM 1715 N N . GLN A 1 218 ? -12.258 -34.156 -4.266 1 91.62 218 GLN A N 1
ATOM 1716 C CA . GLN A 1 218 ? -12.195 -35.594 -4.371 1 91.62 218 GLN A CA 1
ATOM 1717 C C . GLN A 1 218 ? -13.055 -36.281 -3.303 1 91.62 218 GLN A C 1
ATOM 1719 O O . GLN A 1 218 ? -13.68 -37.312 -3.559 1 91.62 218 GLN A O 1
ATOM 1724 N N . GLY A 1 219 ? -13.023 -35.719 -2.158 1 90.31 219 GLY A N 1
ATOM 1725 C CA . GLY A 1 219 ? -13.859 -36.219 -1.079 1 90.31 219 GLY A CA 1
ATOM 1726 C C . GLY A 1 219 ? -15.344 -36.156 -1.392 1 90.31 219 GLY A C 1
ATOM 1727 O O . GLY A 1 219 ? -16.094 -37.094 -1.065 1 90.31 219 GLY A O 1
ATOM 1728 N N . LEU A 1 220 ? -15.75 -35.094 -2.014 1 87.56 220 LEU A N 1
ATOM 1729 C CA . LEU A 1 220 ? -17.141 -34.969 -2.418 1 87.56 220 LEU A CA 1
ATOM 1730 C C . LEU A 1 220 ? -17.547 -36.062 -3.398 1 87.56 220 LEU A C 1
ATOM 1732 O O . LEU A 1 220 ? -18.641 -36.625 -3.295 1 87.56 220 LEU A O 1
ATOM 1736 N N . LEU A 1 221 ? -16.672 -36.406 -4.254 1 87.38 221 LEU A N 1
ATOM 1737 C CA . LEU A 1 221 ? -16.969 -37.406 -5.281 1 87.38 221 LEU A CA 1
ATOM 1738 C C . LEU A 1 221 ? -16.969 -38.812 -4.695 1 87.38 221 LEU A C 1
ATOM 1740 O O . LEU A 1 221 ? -17.75 -39.656 -5.129 1 87.38 221 LEU A O 1
ATOM 1744 N N . ARG A 1 222 ? -16.125 -39 -3.787 1 86.38 222 ARG A N 1
ATOM 1745 C CA . ARG A 1 222 ? -16.062 -40.312 -3.158 1 86.38 222 ARG A CA 1
ATOM 1746 C C . ARG A 1 222 ? -17.328 -40.594 -2.357 1 86.38 222 ARG A C 1
ATOM 1748 O O . ARG A 1 222 ? -17.812 -41.75 -2.33 1 86.38 222 ARG A O 1
ATOM 1755 N N . HIS A 1 223 ? -17.812 -39.625 -1.712 1 76.19 223 HIS A N 1
ATOM 1756 C CA . HIS A 1 223 ? -18.984 -39.844 -0.864 1 76.19 223 HIS A CA 1
ATOM 1757 C C . HIS A 1 223 ? -20.266 -39.906 -1.696 1 76.19 223 HIS A C 1
ATOM 1759 O O . HIS A 1 223 ? -21.25 -40.531 -1.276 1 76.19 223 HIS A O 1
ATOM 1765 N N . SER A 1 224 ? -20.375 -39.219 -2.752 1 63.56 224 SER A N 1
ATOM 1766 C CA . SER A 1 224 ? -21.531 -39.375 -3.627 1 63.56 224 SER A CA 1
ATOM 1767 C C . SER A 1 224 ? -21.641 -40.781 -4.152 1 63.56 224 SER A C 1
ATOM 1769 O O . SER A 1 224 ? -22.734 -41.312 -4.324 1 63.56 224 SER A O 1
ATOM 1771 N N . LYS A 1 225 ? -20.547 -41.375 -4.492 1 57.69 225 LYS A N 1
ATOM 1772 C CA . LYS A 1 225 ? -20.594 -42.75 -4.984 1 57.69 225 LYS A CA 1
ATOM 1773 C C . LYS A 1 225 ? -21.062 -43.719 -3.895 1 57.69 225 LYS A C 1
ATOM 1775 O O . LYS A 1 225 ? -21.75 -44.688 -4.18 1 57.69 225 LYS A O 1
ATOM 1780 N N . THR A 1 226 ? -20.703 -43.312 -2.748 1 50.41 226 THR A N 1
ATOM 1781 C CA . THR A 1 226 ? -21.125 -44.219 -1.675 1 50.41 226 THR A CA 1
ATOM 1782 C C . THR A 1 226 ? -22.578 -43.969 -1.294 1 50.41 226 THR A C 1
ATOM 1784 O O . THR A 1 226 ? -23.281 -44.906 -0.893 1 50.41 226 THR A O 1
ATOM 1787 N N . GLY A 1 227 ? -23 -42.688 -1.382 1 48.81 227 GLY A N 1
ATOM 1788 C CA . GLY A 1 227 ? -24.391 -42.438 -1.047 1 48.81 227 GLY A CA 1
ATOM 1789 C C . GLY A 1 227 ? -25.344 -42.938 -2.115 1 48.81 227 GLY A C 1
ATOM 1790 O O . GLY A 1 227 ? -26.547 -43.094 -1.861 1 48.81 227 GLY A O 1
ATOM 1791 N N . GLY A 1 228 ? -24.984 -42.812 -3.346 1 44.41 228 GLY A N 1
ATOM 1792 C CA . GLY A 1 228 ? -25.828 -43.406 -4.371 1 44.41 228 GLY A CA 1
ATOM 1793 C C . GLY A 1 228 ? -26 -44.906 -4.184 1 44.41 228 GLY A C 1
ATOM 1794 O O . GLY A 1 228 ? -27.031 -45.469 -4.555 1 44.41 228 GLY A O 1
ATOM 1795 N N . VAL A 1 229 ? -24.969 -45.5 -3.693 1 46.94 229 VAL A N 1
ATOM 1796 C CA . VAL A 1 229 ? -25.062 -46.938 -3.488 1 46.94 229 VAL A CA 1
ATOM 1797 C C . VAL A 1 229 ? -26 -47.219 -2.316 1 46.94 229 VAL A C 1
ATOM 1799 O O . VAL A 1 229 ? -26.688 -48.25 -2.307 1 46.94 229 VAL A O 1
ATOM 1802 N N . ALA A 1 230 ? -26.016 -46.375 -1.382 1 48.28 230 ALA A N 1
ATOM 1803 C CA . ALA A 1 230 ? -26.859 -46.656 -0.222 1 48.28 230 ALA A CA 1
ATOM 1804 C C . ALA A 1 230 ? -28.328 -46.406 -0.536 1 48.28 230 ALA A C 1
ATOM 1806 O O . ALA A 1 230 ? -29.203 -47.125 -0.006 1 48.28 230 ALA A O 1
ATOM 1807 N N . ARG A 1 231 ? -28.656 -45.531 -1.429 1 48.22 231 ARG A N 1
ATOM 1808 C CA . ARG A 1 231 ? -30.047 -45.312 -1.774 1 48.22 231 ARG A CA 1
ATOM 1809 C C . ARG A 1 231 ? -30.594 -46.438 -2.646 1 48.22 231 ARG A C 1
ATOM 1811 O O . ARG A 1 231 ? -31.781 -46.75 -2.582 1 48.22 231 ARG A O 1
ATOM 1818 N N . GLU A 1 232 ? -29.75 -46.906 -3.502 1 48.59 232 GLU A N 1
ATOM 1819 C CA . GLU A 1 232 ? -30.188 -48 -4.352 1 48.59 232 GLU A CA 1
ATOM 1820 C C . GLU A 1 232 ? -30.406 -49.281 -3.535 1 48.59 232 GLU A C 1
ATOM 1822 O O . GLU A 1 232 ? -31.375 -50 -3.773 1 48.59 232 GLU A O 1
ATOM 1827 N N . GLU A 1 233 ? -29.609 -49.531 -2.553 1 48.19 233 GLU A N 1
ATOM 1828 C CA . GLU A 1 233 ? -29.797 -50.75 -1.743 1 48.19 233 GLU A CA 1
ATOM 1829 C C . GLU A 1 233 ? -30.969 -50.594 -0.789 1 48.19 233 GLU A C 1
ATOM 1831 O O . GLU A 1 233 ? -31.578 -51.562 -0.367 1 48.19 233 GLU A O 1
ATOM 1836 N N . ALA A 1 234 ? -31.172 -49.312 -0.457 1 57.12 234 ALA A N 1
ATOM 1837 C CA . ALA A 1 234 ? -32.281 -49.094 0.447 1 57.12 234 ALA A CA 1
ATOM 1838 C C . ALA A 1 234 ? -33.625 -49.219 -0.291 1 57.12 234 ALA A C 1
ATOM 1840 O O . ALA A 1 234 ? -34.625 -49.656 0.291 1 57.12 234 ALA A O 1
ATOM 1841 N N . HIS A 1 235 ? -33.656 -48.844 -1.546 1 54.88 235 HIS A N 1
ATOM 1842 C CA . HIS A 1 235 ? -34.875 -48.969 -2.346 1 54.88 235 HIS A CA 1
ATOM 1843 C C . HIS A 1 235 ? -35.094 -50.406 -2.809 1 54.88 235 HIS A C 1
ATOM 1845 O O . HIS A 1 235 ? -36.188 -50.781 -3.229 1 54.88 235 HIS A O 1
ATOM 1851 N N . SER A 1 236 ? -34.062 -51.156 -2.865 1 52.91 236 SER A N 1
ATOM 1852 C CA . SER A 1 236 ? -34.25 -52.531 -3.291 1 52.91 236 SER A CA 1
ATOM 1853 C C . SER A 1 236 ? -34.781 -53.406 -2.148 1 52.91 236 SER A C 1
ATOM 1855 O O . SER A 1 236 ? -35.219 -54.531 -2.365 1 52.91 236 SER A O 1
ATOM 1857 N N . THR A 1 237 ? -34.594 -52.938 -0.887 1 50.69 237 THR A N 1
ATOM 1858 C CA . THR A 1 237 ? -35.062 -53.75 0.212 1 50.69 237 THR A CA 1
ATOM 1859 C C . THR A 1 237 ? -36.469 -53.312 0.678 1 50.69 237 THR A C 1
ATOM 1861 O O . THR A 1 237 ? -37.062 -53.938 1.56 1 50.69 237 THR A O 1
ATOM 1864 N N . SER A 1 238 ? -36.938 -52.094 0.193 1 38.78 238 SER A N 1
ATOM 1865 C CA . SER A 1 238 ? -38.344 -51.906 0.552 1 38.78 238 SER A CA 1
ATOM 1866 C C . SER A 1 238 ? -39.281 -52.469 -0.529 1 38.78 238 SER A C 1
ATOM 1868 O O . SER A 1 238 ? -39.031 -52.281 -1.722 1 38.78 238 SER A O 1
ATOM 1870 N N . MET B 1 1 ? -31.469 21.031 6.262 1 42.66 1 MET B N 1
ATOM 1871 C CA . MET B 1 1 ? -30.5 19.969 6.473 1 42.66 1 MET B CA 1
ATOM 1872 C C . MET B 1 1 ? -29.234 20.203 5.656 1 42.66 1 MET B C 1
ATOM 1874 O O . MET B 1 1 ? -28.125 20.125 6.18 1 42.66 1 MET B O 1
ATOM 1878 N N . ALA B 1 2 ? -29.438 20.484 4.414 1 47.88 2 ALA B N 1
ATOM 1879 C CA . ALA B 1 2 ? -28.328 20.766 3.521 1 47.88 2 ALA B CA 1
ATOM 1880 C C . ALA B 1 2 ? -27.609 22.047 3.928 1 47.88 2 ALA B C 1
ATOM 1882 O O . ALA B 1 2 ? -26.375 22.109 3.92 1 47.88 2 ALA B O 1
ATOM 1883 N N . GLU B 1 3 ? -28.375 22.984 4.062 1 42.59 3 GLU B N 1
ATOM 1884 C CA . GLU B 1 3 ? -27.797 24.25 4.465 1 42.59 3 GLU B CA 1
ATOM 1885 C C . GLU B 1 3 ? -26.969 24.109 5.738 1 42.59 3 GLU B C 1
ATOM 1887 O O . GLU B 1 3 ? -25.891 24.688 5.852 1 42.59 3 GLU B O 1
ATOM 1892 N N . ALA B 1 4 ? -27.438 23.438 6.695 1 48.84 4 ALA B N 1
ATOM 1893 C CA . ALA B 1 4 ? -26.734 23.172 7.941 1 48.84 4 ALA B CA 1
ATOM 1894 C C . ALA B 1 4 ? -25.453 22.375 7.691 1 48.84 4 ALA B C 1
ATOM 1896 O O . ALA B 1 4 ? -24.422 22.641 8.312 1 48.84 4 ALA B O 1
ATOM 1897 N N . ARG B 1 5 ? -25.484 21.531 6.715 1 50.22 5 ARG B N 1
ATOM 1898 C CA . ARG B 1 5 ? -24.328 20.734 6.328 1 50.22 5 ARG B CA 1
ATOM 1899 C C . ARG B 1 5 ? -23.266 21.609 5.68 1 50.22 5 ARG B C 1
ATOM 1901 O O . ARG B 1 5 ? -22.062 21.438 5.945 1 50.22 5 ARG B O 1
ATOM 1908 N N . LEU B 1 6 ? -23.734 22.375 4.73 1 48.62 6 LEU B N 1
ATOM 1909 C CA . LEU B 1 6 ? -22.812 23.297 4.066 1 48.62 6 LEU B CA 1
ATOM 1910 C C . LEU B 1 6 ? -22.172 24.234 5.074 1 48.62 6 LEU B C 1
ATOM 1912 O O . LEU B 1 6 ? -20.969 24.516 4.992 1 48.62 6 LEU B O 1
ATOM 1916 N N . GLN B 1 7 ? -23.047 24.641 5.938 1 54.16 7 GLN B N 1
ATOM 1917 C CA . GLN B 1 7 ? -22.547 25.547 6.961 1 54.16 7 GLN B CA 1
ATOM 1918 C C . GLN B 1 7 ? -21.531 24.859 7.863 1 54.16 7 GLN B C 1
ATOM 1920 O O . GLN B 1 7 ? -20.547 25.484 8.289 1 54.16 7 GLN B O 1
ATOM 1925 N N . ARG B 1 8 ? -21.75 23.578 8.031 1 56.97 8 ARG B N 1
ATOM 1926 C CA . ARG B 1 8 ? -20.828 22.812 8.867 1 56.97 8 ARG B CA 1
ATOM 1927 C C . ARG B 1 8 ? -19.531 22.547 8.125 1 56.97 8 ARG B C 1
ATOM 1929 O O . ARG B 1 8 ? -18.453 22.547 8.727 1 56.97 8 ARG B O 1
ATOM 1936 N N . LEU B 1 9 ? -19.656 22.375 6.766 1 57.34 9 LEU B N 1
ATOM 1937 C CA . LEU B 1 9 ? -18.484 22.047 5.945 1 57.34 9 LEU B CA 1
ATOM 1938 C C . LEU B 1 9 ? -17.469 23.172 5.984 1 57.34 9 LEU B C 1
ATOM 1940 O O . LEU B 1 9 ? -16.266 22.922 5.859 1 57.34 9 LEU B O 1
ATOM 1944 N N . LEU B 1 10 ? -17.953 24.234 6.523 1 68.12 10 LEU B N 1
ATOM 1945 C CA . LEU B 1 10 ? -16.984 25.328 6.5 1 68.12 10 LEU B CA 1
ATOM 1946 C C . LEU B 1 10 ? -16.484 25.656 7.906 1 68.12 10 LEU B C 1
ATOM 1948 O O . LEU B 1 10 ? -15.766 26.625 8.102 1 68.12 10 LEU B O 1
ATOM 1952 N N . ARG B 1 11 ? -16.781 24.609 8.734 1 88.88 11 ARG B N 1
ATOM 1953 C CA . ARG B 1 11 ? -16.406 24.969 10.094 1 88.88 11 ARG B CA 1
ATOM 1954 C C . ARG B 1 11 ? -15.555 23.875 10.734 1 88.88 11 ARG B C 1
ATOM 1956 O O . ARG B 1 11 ? -15.07 24.047 11.859 1 88.88 11 ARG B O 1
ATOM 1963 N N . VAL B 1 12 ? -15.312 22.766 10.047 1 96.69 12 VAL B N 1
ATOM 1964 C CA . VAL B 1 12 ? -14.57 21.656 10.648 1 96.69 12 VAL B CA 1
ATOM 1965 C C . VAL B 1 12 ? -13.32 21.359 9.812 1 96.69 12 VAL B C 1
ATOM 1967 O O . VAL B 1 12 ? -13.414 21.141 8.609 1 96.69 12 VAL B O 1
ATOM 1970 N N . TYR B 1 13 ? -12.227 21.438 10.484 1 97.81 13 TYR B N 1
ATOM 1971 C CA . TYR B 1 13 ? -10.953 21.203 9.805 1 97.81 13 TYR B CA 1
ATOM 1972 C C . TYR B 1 13 ? -10.156 20.109 10.5 1 97.81 13 TYR B C 1
ATOM 1974 O O . TYR B 1 13 ? -10.18 20 11.727 1 97.81 13 TYR B O 1
ATOM 1982 N N . VAL B 1 14 ? -9.5 19.281 9.711 1 98.5 14 VAL B N 1
ATOM 1983 C CA . VAL B 1 14 ? -8.578 18.266 10.211 1 98.5 14 VAL B CA 1
ATOM 1984 C C . VAL B 1 14 ? -7.164 18.562 9.719 1 98.5 14 VAL B C 1
ATOM 1986 O O . VAL B 1 14 ? -6.93 18.672 8.516 1 98.5 14 VAL B O 1
ATOM 1989 N N . LEU B 1 15 ? -6.258 18.672 10.641 1 98 15 LEU B N 1
ATOM 1990 C CA . LEU B 1 15 ? -4.895 19.062 10.305 1 98 15 LEU B CA 1
ATOM 1991 C C . LEU B 1 15 ? -3.979 17.859 10.227 1 98 15 LEU B C 1
ATOM 1993 O O . LEU B 1 15 ? -3.992 17 11.117 1 98 15 LEU B O 1
ATOM 1997 N N . ASP B 1 16 ? -3.244 17.797 9.18 1 96.88 16 ASP B N 1
ATOM 1998 C CA . ASP B 1 16 ? -2.092 16.906 9.109 1 96.88 16 ASP B CA 1
ATOM 1999 C C . ASP B 1 16 ? -0.82 17.609 9.578 1 96.88 16 ASP B C 1
ATOM 2001 O O . ASP B 1 16 ? -0.832 18.812 9.836 1 96.88 16 ASP B O 1
ATOM 2005 N N . THR B 1 17 ? 0.253 16.922 9.711 1 94.5 17 THR B N 1
ATOM 2006 C CA . THR B 1 17 ? 1.488 17.5 10.234 1 94.5 17 THR B CA 1
ATOM 2007 C C . THR B 1 17 ? 1.949 18.672 9.383 1 94.5 17 THR B C 1
ATOM 2009 O O . THR B 1 17 ? 2.41 19.688 9.906 1 94.5 17 THR B O 1
ATOM 2012 N N . SER B 1 18 ? 1.763 18.516 8.117 1 93.75 18 SER B N 1
ATOM 2013 C CA . SER B 1 18 ? 2.256 19.531 7.199 1 93.75 18 SER B CA 1
ATOM 2014 C C . SER B 1 18 ? 1.492 20.844 7.367 1 93.75 18 SER B C 1
ATOM 2016 O O . SER B 1 18 ? 1.965 21.891 6.945 1 93.75 18 SER B O 1
ATOM 2018 N N . ALA B 1 19 ? 0.338 20.812 7.902 1 94 19 ALA B N 1
ATOM 2019 C CA . ALA B 1 19 ? -0.444 22.016 8.172 1 94 19 ALA B CA 1
ATOM 2020 C C . ALA B 1 19 ? 0.284 22.922 9.156 1 94 19 ALA B C 1
ATOM 2022 O O . ALA B 1 19 ? 0.073 24.141 9.156 1 94 19 ALA B O 1
ATOM 2023 N N . LEU B 1 20 ? 1.131 22.328 9.953 1 91.62 20 LEU B N 1
ATOM 2024 C CA . LEU B 1 20 ? 1.825 23.078 10.992 1 91.62 20 LEU B CA 1
ATOM 2025 C C . LEU B 1 20 ? 3.275 23.344 10.602 1 91.62 20 LEU B C 1
ATOM 2027 O O . LEU B 1 20 ? 3.914 24.25 11.125 1 91.62 20 LEU B O 1
ATOM 2031 N N . THR B 1 21 ? 3.756 22.531 9.672 1 89.19 21 THR B N 1
ATOM 2032 C CA . THR B 1 21 ? 5.199 22.547 9.469 1 89.19 21 THR B CA 1
ATOM 2033 C C . THR B 1 21 ? 5.547 23.125 8.102 1 89.19 21 THR B C 1
ATOM 2035 O O . THR B 1 21 ? 6.723 23.297 7.77 1 89.19 21 THR B O 1
ATOM 2038 N N . ASP B 1 22 ? 4.527 23.453 7.41 1 90.12 22 ASP B N 1
ATOM 2039 C CA . ASP B 1 22 ? 4.758 24.078 6.113 1 90.12 22 ASP B CA 1
ATOM 2040 C C . ASP B 1 22 ? 5.617 25.328 6.254 1 90.12 22 ASP B C 1
ATOM 2042 O O . ASP B 1 22 ? 5.301 26.219 7.051 1 90.12 22 ASP B O 1
ATOM 2046 N N . THR B 1 23 ? 6.602 25.406 5.43 1 86.25 23 THR B N 1
ATOM 2047 C CA . THR B 1 23 ? 7.566 26.484 5.539 1 86.25 23 THR B CA 1
ATOM 2048 C C . THR B 1 23 ? 6.938 27.812 5.125 1 86.25 23 THR B C 1
ATOM 2050 O O . THR B 1 23 ? 7.367 28.875 5.574 1 86.25 23 THR B O 1
ATOM 2053 N N . ARG B 1 24 ? 5.891 27.844 4.469 1 88.06 24 ARG B N 1
ATOM 2054 C CA . ARG B 1 24 ? 5.238 29.047 3.967 1 88.06 24 ARG B CA 1
ATOM 2055 C C . ARG B 1 24 ? 4.441 29.734 5.07 1 88.06 24 ARG B C 1
ATOM 2057 O O . ARG B 1 24 ? 4.105 30.922 4.953 1 88.06 24 ARG B O 1
ATOM 2064 N N . LEU B 1 25 ? 4.254 28.984 6.082 1 87.25 25 LEU B N 1
ATOM 2065 C CA . LEU B 1 25 ? 3.416 29.5 7.156 1 87.25 25 LEU B CA 1
ATOM 2066 C C . LEU B 1 25 ? 4.109 30.656 7.875 1 87.25 25 LEU B C 1
ATOM 2068 O O . LEU B 1 25 ? 3.451 31.609 8.312 1 87.25 25 LEU B O 1
ATOM 2072 N N . ARG B 1 26 ? 5.398 30.578 7.984 1 87.94 26 ARG B N 1
ATOM 2073 C CA . ARG B 1 26 ? 6.145 31.641 8.664 1 87.94 26 ARG B CA 1
ATOM 2074 C C . ARG B 1 26 ? 5.945 32.969 7.98 1 87.94 26 ARG B C 1
ATOM 2076 O O . ARG B 1 26 ? 5.625 33.969 8.633 1 87.94 26 ARG B O 1
ATOM 2083 N N . SER B 1 27 ? 6.062 32.938 6.715 1 89.44 27 SER B N 1
ATOM 2084 C CA . SER B 1 27 ? 5.883 34.156 5.953 1 89.44 27 SER B CA 1
ATOM 2085 C C . SER B 1 27 ? 4.434 34.625 6 1 89.44 27 SER B C 1
ATOM 2087 O O . SER B 1 27 ? 4.168 35.812 6.148 1 89.44 27 SER B O 1
ATOM 2089 N N . LEU B 1 28 ? 3.49 33.781 5.961 1 89.5 28 LEU B N 1
ATOM 2090 C CA . LEU B 1 28 ? 2.068 34.125 5.934 1 89.5 28 LEU B CA 1
ATOM 2091 C C . LEU B 1 28 ? 1.62 34.688 7.27 1 89.5 28 LEU B C 1
ATOM 2093 O O . LEU B 1 28 ? 0.726 35.562 7.309 1 89.5 28 LEU B O 1
ATOM 2097 N N . LEU B 1 29 ? 2.311 34.281 8.289 1 90.94 29 LEU B N 1
ATOM 2098 C CA . LEU B 1 29 ? 1.925 34.719 9.625 1 90.94 29 LEU B CA 1
ATOM 2099 C C . LEU B 1 29 ? 2.814 35.844 10.102 1 90.94 29 LEU B C 1
ATOM 2101 O O . LEU B 1 29 ? 2.652 36.344 11.211 1 90.94 29 LEU B O 1
ATOM 2105 N N . GLY B 1 30 ? 3.766 36.219 9.219 1 85.75 30 GLY B N 1
ATOM 2106 C CA . GLY B 1 30 ? 4.645 37.312 9.539 1 85.75 30 GLY B CA 1
ATOM 2107 C C . GLY B 1 30 ? 5.574 37.031 10.703 1 85.75 30 GLY B C 1
ATOM 2108 O O . GLY B 1 30 ? 5.766 37.875 11.578 1 85.75 30 GLY B O 1
ATOM 2109 N N . SER B 1 31 ? 6.082 35.812 10.711 1 84.5 31 SER B N 1
ATOM 2110 C CA . SER B 1 31 ? 6.902 35.406 11.844 1 84.5 31 SER B CA 1
ATOM 2111 C C . SER B 1 31 ? 8.359 35.219 11.43 1 84.5 31 SER B C 1
ATOM 2113 O O . SER B 1 31 ? 8.641 34.812 10.305 1 84.5 31 SER B O 1
ATOM 2115 N N . GLY B 1 32 ? 9.188 35.531 12.367 1 84.12 32 GLY B N 1
ATOM 2116 C CA . GLY B 1 32 ? 10.609 35.375 12.117 1 84.12 32 GLY B CA 1
ATOM 2117 C C . GLY B 1 32 ? 11.133 34 12.477 1 84.12 32 GLY B C 1
ATOM 2118 O O . GLY B 1 32 ? 12.227 33.625 12.055 1 84.12 32 GLY B O 1
ATOM 2119 N N . SER B 1 33 ? 10.406 33.344 13.328 1 90.94 33 SER B N 1
ATOM 2120 C CA . SER B 1 33 ? 10.812 32.031 13.766 1 90.94 33 SER B CA 1
ATOM 2121 C C . SER B 1 33 ? 9.633 31.062 13.766 1 90.94 33 SER B C 1
ATOM 2123 O O . SER B 1 33 ? 8.477 31.484 13.711 1 90.94 33 SER B O 1
ATOM 2125 N N . LEU B 1 34 ? 9.945 29.812 13.836 1 93.19 34 LEU B N 1
ATOM 2126 C CA . LEU B 1 34 ? 8.906 28.797 13.891 1 93.19 34 LEU B CA 1
ATOM 2127 C C . LEU B 1 34 ? 8.109 28.891 15.188 1 93.19 34 LEU B C 1
ATOM 2129 O O . LEU B 1 34 ? 6.895 28.703 15.188 1 93.19 34 LEU B O 1
ATOM 2133 N N . ASP B 1 35 ? 8.773 29.188 16.219 1 95.38 35 ASP B N 1
ATOM 2134 C CA . ASP B 1 35 ? 8.125 29.344 17.516 1 95.38 35 ASP B CA 1
ATOM 2135 C C . ASP B 1 35 ? 7.09 30.453 17.484 1 95.38 35 ASP B C 1
ATOM 2137 O O . ASP B 1 35 ? 5.973 30.297 17.984 1 95.38 35 ASP B O 1
ATOM 2141 N N . GLU B 1 36 ? 7.504 31.578 16.906 1 94.44 36 GLU B N 1
ATOM 2142 C CA . GLU B 1 36 ? 6.586 32.688 16.781 1 94.44 36 GLU B CA 1
ATOM 2143 C C . GLU B 1 36 ? 5.414 32.344 15.867 1 94.44 36 GLU B C 1
ATOM 2145 O O . GLU B 1 36 ? 4.277 32.75 16.141 1 94.44 36 GLU B O 1
ATOM 2150 N N . ALA B 1 37 ? 5.668 31.656 14.836 1 94.06 37 ALA B N 1
ATOM 2151 C CA . ALA B 1 37 ? 4.625 31.25 13.898 1 94.06 37 ALA B CA 1
ATOM 2152 C C . ALA B 1 37 ? 3.582 30.375 14.594 1 94.06 37 ALA B C 1
ATOM 2154 O O . ALA B 1 37 ? 2.379 30.547 14.375 1 94.06 37 ALA B O 1
ATOM 2155 N N . VAL B 1 38 ? 4.051 29.469 15.406 1 95.56 38 VAL B N 1
ATOM 2156 C CA . VAL B 1 38 ? 3.168 28.562 16.125 1 95.56 38 VAL B CA 1
ATOM 2157 C C . VAL B 1 38 ? 2.299 29.359 17.109 1 95.56 38 VAL B C 1
ATOM 2159 O O . VAL B 1 38 ? 1.103 29.094 17.234 1 95.56 38 VAL B O 1
ATOM 2162 N N . ARG B 1 39 ? 2.816 30.328 17.734 1 95.31 39 ARG B N 1
ATOM 2163 C CA . ARG B 1 39 ? 2.062 31.156 18.656 1 95.31 39 ARG B CA 1
ATOM 2164 C C . ARG B 1 39 ? 0.984 31.953 17.922 1 95.31 39 ARG B C 1
ATOM 2166 O O . ARG B 1 39 ? -0.152 32.031 18.406 1 95.31 39 ARG B O 1
ATOM 2173 N N . ARG B 1 40 ? 1.378 32.5 16.859 1 94.75 40 ARG B N 1
ATOM 2174 C CA . ARG B 1 40 ? 0.421 33.25 16.078 1 94.75 40 ARG B CA 1
ATOM 2175 C C . ARG B 1 40 ? -0.687 32.375 15.531 1 94.75 40 ARG B C 1
ATOM 2177 O O . ARG B 1 40 ? -1.845 32.781 15.453 1 94.75 40 ARG B O 1
ATOM 2184 N N . PHE B 1 41 ? -0.269 31.219 15.125 1 95.69 41 PHE B N 1
ATOM 2185 C CA . PHE B 1 41 ? -1.235 30.234 14.648 1 95.69 41 PHE B CA 1
ATOM 2186 C C . PHE B 1 41 ? -2.232 29.875 15.742 1 95.69 41 PHE B C 1
ATOM 2188 O O . PHE B 1 41 ? -3.434 29.781 15.492 1 95.69 41 PHE B O 1
ATOM 2195 N N . ALA B 1 42 ? -1.753 29.656 16.922 1 96.06 42 ALA B N 1
ATOM 2196 C CA . ALA B 1 42 ? -2.6 29.359 18.078 1 96.06 42 ALA B CA 1
ATOM 2197 C C . ALA B 1 42 ? -3.623 30.469 18.297 1 96.06 42 ALA B C 1
ATOM 2199 O O . ALA B 1 42 ? -4.801 30.203 18.531 1 96.06 42 ALA B O 1
ATOM 2200 N N . GLU B 1 43 ? -3.162 31.672 18.219 1 95.44 43 GLU B N 1
ATOM 2201 C CA . GLU B 1 43 ? -4.043 32.812 18.406 1 95.44 43 GLU B CA 1
ATOM 2202 C C . GLU B 1 43 ? -5.105 32.875 17.312 1 95.44 43 GLU B C 1
ATOM 2204 O O . GLU B 1 43 ? -6.258 33.219 17.578 1 95.44 43 GLU B O 1
ATOM 2209 N N . LEU B 1 44 ? -4.668 32.625 16.172 1 94.38 44 LEU B N 1
ATOM 2210 C CA . LEU B 1 44 ? -5.578 32.625 15.023 1 94.38 44 LEU B CA 1
ATOM 2211 C C . LEU B 1 44 ? -6.68 31.594 15.195 1 94.38 44 LEU B C 1
ATOM 2213 O O . LEU B 1 44 ? -7.863 31.906 15.023 1 94.38 44 LEU B O 1
ATOM 2217 N N . ILE B 1 45 ? -6.336 30.344 15.57 1 95.12 45 ILE B N 1
ATOM 2218 C CA . ILE B 1 45 ? -7.301 29.266 15.766 1 95.12 45 ILE B CA 1
ATOM 2219 C C . ILE B 1 45 ? -8.227 29.609 16.938 1 95.12 45 ILE B C 1
ATOM 2221 O O . ILE B 1 45 ? -9.438 29.391 16.859 1 95.12 45 ILE B O 1
ATOM 2225 N N . ALA B 1 46 ? -7.637 30.141 17.969 1 95.19 46 ALA B N 1
ATOM 2226 C CA . ALA B 1 46 ? -8.43 30.547 19.125 1 95.19 46 ALA B CA 1
ATOM 2227 C C . ALA B 1 46 ? -9.5 31.562 18.734 1 95.19 46 ALA B C 1
ATOM 2229 O O . ALA B 1 46 ? -10.664 31.406 19.094 1 95.19 46 ALA B O 1
ATOM 2230 N N . SER B 1 47 ? -9.117 32.5 18 1 93.94 47 SER B N 1
ATOM 2231 C CA . SER B 1 47 ? -10.008 33.594 17.625 1 93.94 47 SER B CA 1
ATOM 2232 C C . SER B 1 47 ? -11.164 33.094 16.766 1 93.94 47 SER B C 1
ATOM 2234 O O . SER B 1 47 ? -12.32 33.438 17.016 1 93.94 47 SER B O 1
ATOM 2236 N N . VAL B 1 48 ? -10.859 32.281 15.836 1 93.19 48 VAL B N 1
ATOM 2237 C CA . VAL B 1 48 ? -11.906 31.812 14.922 1 93.19 48 VAL B CA 1
ATOM 2238 C C . VAL B 1 48 ? -12.805 30.797 15.617 1 93.19 48 VAL B C 1
ATOM 2240 O O . VAL B 1 48 ? -14 30.719 15.328 1 93.19 48 VAL B O 1
ATOM 2243 N N . ARG B 1 49 ? -12.227 30 16.484 1 92.56 49 ARG B N 1
ATOM 2244 C CA . ARG B 1 49 ? -13.031 29.062 17.266 1 92.56 49 ARG B CA 1
ATOM 2245 C C . ARG B 1 49 ? -14.039 29.812 18.141 1 92.56 49 ARG B C 1
ATOM 2247 O O . ARG B 1 49 ? -15.219 29.453 18.156 1 92.56 49 ARG B O 1
ATOM 2254 N N . ILE B 1 50 ? -13.625 30.828 18.781 1 90.06 50 ILE B N 1
ATOM 2255 C CA . ILE B 1 50 ? -14.453 31.594 19.703 1 90.06 50 ILE B CA 1
ATOM 2256 C C . ILE B 1 50 ? -15.477 32.406 18.922 1 90.06 50 ILE B C 1
ATOM 2258 O O . ILE B 1 50 ? -16.656 32.406 19.25 1 90.06 50 ILE B O 1
ATOM 2262 N N . ALA B 1 51 ? -15.055 32.969 17.875 1 87.69 51 ALA B N 1
ATOM 2263 C CA . ALA B 1 51 ? -15.898 33.906 17.141 1 87.69 51 ALA B CA 1
ATOM 2264 C C . ALA B 1 51 ? -16.844 33.188 16.203 1 87.69 51 ALA B C 1
ATOM 2266 O O . ALA B 1 51 ? -17.984 33.656 15.992 1 87.69 51 ALA B O 1
ATOM 2267 N N . TYR B 1 52 ? -16.422 32.062 15.672 1 88.31 52 TYR B N 1
ATOM 2268 C CA . TYR B 1 52 ? -17.188 31.5 14.57 1 88.31 52 TYR B CA 1
ATOM 2269 C C . TYR B 1 52 ? -17.484 30.016 14.805 1 88.31 52 TYR B C 1
ATOM 2271 O O . TYR B 1 52 ? -18.125 29.359 13.984 1 88.31 52 TYR B O 1
ATOM 2279 N N . GLY B 1 53 ? -16.969 29.5 15.844 1 90.38 53 GLY B N 1
ATOM 2280 C CA . GLY B 1 53 ? -17.25 28.109 16.188 1 90.38 53 GLY B CA 1
ATOM 2281 C C . GLY B 1 53 ? -16.531 27.109 15.305 1 90.38 53 GLY B C 1
ATOM 2282 O O . GLY B 1 53 ? -17.016 26.016 15.062 1 90.38 53 GLY B O 1
ATOM 2283 N N . VAL B 1 54 ? -15.414 27.562 14.789 1 93.44 54 VAL B N 1
ATOM 2284 C CA . VAL B 1 54 ? -14.602 26.672 13.961 1 93.44 54 VAL B CA 1
ATOM 2285 C C . VAL B 1 54 ? -14 25.562 14.82 1 93.44 54 VAL B C 1
ATOM 2287 O O . VAL B 1 54 ? -13.516 25.828 15.93 1 93.44 54 VAL B O 1
ATOM 2290 N N . GLU B 1 55 ? -14.078 24.297 14.312 1 96.06 55 GLU B N 1
ATOM 2291 C CA . GLU B 1 55 ? -13.492 23.156 15 1 96.06 55 GLU B CA 1
ATOM 2292 C C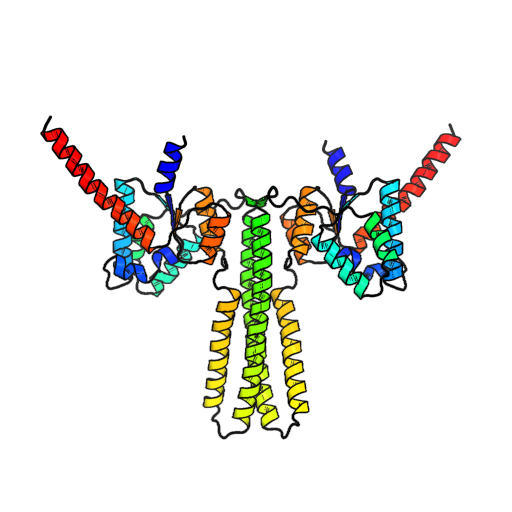 . GLU B 1 55 ? -12.266 22.641 14.258 1 96.06 55 GLU B C 1
ATOM 2294 O O . GLU B 1 55 ? -12.281 22.516 13.031 1 96.06 55 GLU B O 1
ATOM 2299 N N . VAL B 1 56 ? -11.266 22.406 15.039 1 97.44 56 VAL B N 1
ATOM 2300 C CA . VAL B 1 56 ? -10.023 21.891 14.469 1 97.44 56 VAL B CA 1
ATOM 2301 C C . VAL B 1 56 ? -9.664 20.562 15.133 1 97.44 56 VAL B C 1
ATOM 2303 O O . VAL B 1 56 ? -9.602 20.469 16.359 1 97.44 56 VAL B O 1
ATOM 2306 N N . TYR B 1 57 ? -9.422 19.547 14.32 1 98.31 57 TYR B N 1
ATOM 2307 C CA . TYR B 1 57 ? -9.133 18.219 14.82 1 98.31 57 TYR B CA 1
ATOM 2308 C C . TYR B 1 57 ? -7.77 17.734 14.336 1 98.31 57 TYR B C 1
ATOM 2310 O O . TYR B 1 57 ? -7.27 18.203 13.312 1 98.31 57 TYR B O 1
ATOM 2318 N N . MET B 1 58 ? -7.23 16.828 15.117 1 98.38 58 MET B N 1
ATOM 2319 C CA . MET B 1 58 ? -6.047 16.047 14.742 1 98.38 58 MET B CA 1
ATOM 2320 C C . MET B 1 58 ? -6.141 14.625 15.281 1 98.38 58 MET B C 1
ATOM 2322 O O . MET B 1 58 ? -6.57 14.414 16.406 1 98.38 58 MET B O 1
ATOM 2326 N N . PRO B 1 59 ? -5.691 13.727 14.391 1 98.31 59 PRO B N 1
ATOM 2327 C CA . PRO B 1 59 ? -5.516 12.398 14.984 1 98.31 59 PRO B CA 1
ATOM 2328 C C . PRO B 1 59 ? -4.352 12.344 15.969 1 98.31 59 PRO B C 1
ATOM 2330 O O . PRO B 1 59 ? -3.381 13.086 15.828 1 98.31 59 PRO B O 1
ATOM 2333 N N . PRO B 1 60 ? -4.41 11.375 16.938 1 98.12 60 PRO B N 1
ATOM 2334 C CA . PRO B 1 60 ? -3.326 11.25 17.906 1 98.12 60 PRO B CA 1
ATOM 2335 C C . PRO B 1 60 ? -1.969 10.992 17.266 1 98.12 60 PRO B C 1
ATOM 2337 O O . PRO B 1 60 ? -0.955 11.539 17.703 1 98.12 60 PRO B O 1
ATOM 2340 N N . THR B 1 61 ? -1.979 10.172 16.234 1 97.25 61 THR B N 1
ATOM 2341 C CA . THR B 1 61 ? -0.72 9.859 15.562 1 97.25 61 THR B CA 1
ATOM 2342 C C . THR B 1 61 ? -0.111 11.109 14.938 1 97.25 61 THR B C 1
ATOM 2344 O O . THR B 1 61 ? 1.097 11.336 15.039 1 97.25 61 THR B O 1
ATOM 2347 N N . VAL B 1 62 ? -0.915 11.914 14.344 1 97.75 62 VAL B N 1
ATOM 2348 C CA . VAL B 1 62 ? -0.461 13.148 13.711 1 97.75 62 VAL B CA 1
ATOM 2349 C C . VAL B 1 62 ? -0.014 14.141 14.781 1 97.75 62 VAL B C 1
ATOM 2351 O O . VAL B 1 62 ? 0.996 14.828 14.609 1 97.75 62 VAL B O 1
ATOM 2354 N N . TYR B 1 63 ? -0.756 14.18 15.844 1 97.69 63 TYR B N 1
ATOM 2355 C CA . TYR B 1 63 ? -0.437 15.062 16.953 1 97.69 63 TYR B CA 1
ATOM 2356 C C . TYR B 1 63 ? 0.958 14.773 17.5 1 97.69 63 TYR B C 1
ATOM 2358 O O . TYR B 1 63 ? 1.767 15.688 17.672 1 97.69 63 TYR B O 1
ATOM 2366 N N . GLU B 1 64 ? 1.222 13.539 17.734 1 97.5 64 GLU B N 1
ATOM 2367 C CA . GLU B 1 64 ? 2.51 13.141 18.281 1 97.5 64 GLU B CA 1
ATOM 2368 C C . GLU B 1 64 ? 3.648 13.445 17.312 1 97.5 64 GLU B C 1
ATOM 2370 O O . GLU B 1 64 ? 4.727 13.875 17.734 1 97.5 64 GLU B O 1
ATOM 2375 N N . GLU B 1 65 ? 3.354 13.164 16.109 1 96.69 65 GLU B N 1
ATOM 2376 C CA . GLU B 1 65 ? 4.352 13.469 15.086 1 96.69 65 GLU B CA 1
ATOM 2377 C C . GLU B 1 65 ? 4.641 14.969 15.031 1 96.69 65 GLU B C 1
ATOM 2379 O O . GLU B 1 65 ? 5.801 15.383 14.992 1 96.69 65 GLU B O 1
ATOM 2384 N N . ALA B 1 66 ? 3.641 15.766 15.008 1 96.31 66 ALA B N 1
ATOM 2385 C CA . ALA B 1 66 ? 3.777 17.219 14.961 1 96.31 66 ALA B CA 1
ATOM 2386 C C . ALA B 1 66 ? 4.508 17.734 16.203 1 96.31 66 ALA B C 1
ATOM 2388 O O . ALA B 1 66 ? 5.387 18.594 16.094 1 96.31 66 ALA B O 1
ATOM 2389 N N . ARG B 1 67 ? 4.152 17.203 17.328 1 97.06 67 ARG B N 1
ATOM 2390 C CA . ARG B 1 67 ? 4.785 17.594 18.594 1 97.06 67 ARG B CA 1
ATOM 2391 C C . ARG B 1 67 ? 6.289 17.344 18.547 1 97.06 67 ARG B C 1
ATOM 2393 O O . ARG B 1 67 ? 7.082 18.234 18.859 1 97.06 67 ARG B O 1
ATOM 2400 N N . ARG B 1 68 ? 6.621 16.156 18.172 1 96.88 68 ARG B N 1
ATOM 2401 C CA . ARG B 1 68 ? 8.031 15.781 18.109 1 96.88 68 ARG B CA 1
ATOM 2402 C C . ARG B 1 68 ? 8.789 16.688 17.125 1 96.88 68 ARG B C 1
ATOM 2404 O O . ARG B 1 68 ? 9.883 17.156 17.438 1 96.88 68 ARG B O 1
ATOM 2411 N N . PHE B 1 69 ? 8.195 16.953 16.047 1 96.12 69 PHE B N 1
ATOM 2412 C CA . PHE B 1 69 ? 8.836 17.766 15.023 1 96.12 69 PHE B CA 1
ATOM 2413 C C . PHE B 1 69 ? 9.031 19.188 15.523 1 96.12 69 PHE B C 1
ATOM 2415 O O . PHE B 1 69 ? 10.125 19.75 15.43 1 96.12 69 PHE B O 1
ATOM 2422 N N . LEU B 1 70 ? 8.039 19.781 16.016 1 96.06 70 LEU B N 1
ATOM 2423 C CA . LEU B 1 70 ? 8.07 21.172 16.406 1 96.06 70 LEU B CA 1
ATOM 2424 C C . LEU B 1 70 ? 9.039 21.391 17.578 1 96.06 70 LEU B C 1
ATOM 2426 O O . LEU B 1 70 ? 9.844 22.328 17.547 1 96.06 70 LEU B O 1
ATOM 2430 N N . LEU B 1 71 ? 9 20.469 18.5 1 96.69 71 LEU B N 1
ATOM 2431 C CA . LEU B 1 71 ? 9.875 20.594 19.672 1 96.69 71 LEU B CA 1
ATOM 2432 C C . LEU B 1 71 ? 11.336 20.406 19.281 1 96.69 71 LEU B C 1
ATOM 2434 O O . LEU B 1 71 ? 12.227 21.016 19.875 1 96.69 71 LEU B O 1
ATOM 2438 N N . SER B 1 72 ? 11.516 19.641 18.25 1 96.56 72 SER B N 1
ATOM 2439 C CA . SER B 1 72 ? 12.875 19.391 17.797 1 96.56 72 SER B CA 1
ATOM 2440 C C . SER B 1 72 ? 13.383 20.516 16.906 1 96.56 72 SER B C 1
ATOM 2442 O O . SER B 1 72 ? 14.57 20.594 16.594 1 96.56 72 SER B O 1
ATOM 2444 N N . ASN B 1 73 ? 12.484 21.453 16.562 1 94.69 73 ASN B N 1
ATOM 2445 C CA . ASN B 1 73 ? 12.867 22.484 15.609 1 94.69 73 ASN B CA 1
ATOM 2446 C C . ASN B 1 73 ? 12.68 23.875 16.203 1 94.69 73 ASN B C 1
ATOM 2448 O O . ASN B 1 73 ? 12.266 24.812 15.516 1 94.69 73 ASN B O 1
ATOM 2452 N N . GLY B 1 74 ? 12.836 24 17.562 1 93.62 74 GLY B N 1
ATOM 2453 C CA . GLY B 1 74 ? 12.969 25.312 18.172 1 93.62 74 GLY B CA 1
ATOM 2454 C C . GLY B 1 74 ? 11.664 25.844 18.75 1 93.62 74 GLY B C 1
ATOM 2455 O O . GLY B 1 74 ? 11.609 26.969 19.25 1 93.62 74 GLY B O 1
ATOM 2456 N N . VAL B 1 75 ? 10.656 25.109 18.656 1 96.44 75 VAL B N 1
ATOM 2457 C CA . VAL B 1 75 ? 9.391 25.516 19.25 1 96.44 75 VAL B CA 1
ATOM 2458 C C . VAL B 1 75 ? 9.375 25.125 20.734 1 96.44 75 VAL B C 1
ATOM 2460 O O . VAL B 1 75 ? 9.711 24 21.078 1 96.44 75 VAL B O 1
ATOM 2463 N N . THR B 1 76 ? 9 26.109 21.516 1 97.06 76 THR B N 1
ATOM 2464 C CA . THR B 1 76 ? 8.969 25.859 22.953 1 97.06 76 THR B CA 1
ATOM 2465 C C . THR B 1 76 ? 7.742 25.031 23.344 1 97.06 76 THR B C 1
ATOM 2467 O O . THR B 1 76 ? 6.742 25.031 22.625 1 97.06 76 THR B O 1
ATOM 2470 N N . VAL B 1 77 ? 7.828 24.312 24.453 1 96.62 77 VAL B N 1
ATOM 2471 C CA . VAL B 1 77 ? 6.715 23.531 24.984 1 96.62 77 VAL B CA 1
ATOM 2472 C C . VAL B 1 77 ? 5.508 24.438 25.219 1 96.62 77 VAL B C 1
ATOM 2474 O O . VAL B 1 77 ? 4.371 24.062 24.938 1 96.62 77 VAL B O 1
ATOM 2477 N N . GLN B 1 78 ? 5.742 25.625 25.703 1 96.56 78 GLN B N 1
ATOM 2478 C CA . GLN B 1 78 ? 4.684 26.578 25.984 1 96.56 78 GLN B CA 1
ATOM 2479 C C . GLN B 1 78 ? 3.926 26.969 24.719 1 96.56 78 GLN B C 1
ATOM 2481 O O . GLN B 1 78 ? 2.693 27 24.703 1 96.56 78 GLN B O 1
ATOM 2486 N N . SER B 1 79 ? 4.68 27.297 23.688 1 95.75 79 SER B N 1
ATOM 2487 C CA . SER B 1 79 ? 4.062 27.672 22.422 1 95.75 79 SER B CA 1
ATOM 2488 C C . SER B 1 79 ? 3.242 26.516 21.828 1 95.75 79 SER B C 1
ATOM 2490 O O . SER B 1 79 ? 2.137 26.734 21.328 1 95.75 79 SER B O 1
ATOM 2492 N N . PHE B 1 80 ? 3.793 25.344 21.922 1 96.69 80 PHE B N 1
ATOM 2493 C CA . PHE B 1 80 ? 3.088 24.188 21.391 1 96.69 80 PHE B CA 1
ATOM 2494 C C . PHE B 1 80 ? 1.806 23.922 22.172 1 96.69 80 PHE B C 1
ATOM 2496 O O . PHE B 1 80 ? 0.767 23.609 21.594 1 96.69 80 PHE B O 1
ATOM 2503 N N . GLU B 1 81 ? 1.879 23.984 23.469 1 96.12 81 GLU B N 1
ATOM 2504 C CA . GLU B 1 81 ? 0.713 23.75 24.312 1 96.12 81 GLU B CA 1
ATOM 2505 C C . GLU B 1 81 ? -0.377 24.781 24.062 1 96.12 81 GLU B C 1
ATOM 2507 O O . GLU B 1 81 ? -1.567 24.469 24.125 1 96.12 81 GLU B O 1
ATOM 2512 N N . ALA B 1 82 ? 0.008 25.984 23.812 1 95.81 82 ALA B N 1
ATOM 2513 C CA . ALA B 1 82 ? -0.948 27.031 23.469 1 95.81 82 ALA B CA 1
ATOM 2514 C C . ALA B 1 82 ? -1.727 26.672 22.203 1 95.81 82 ALA B C 1
ATOM 2516 O O . ALA B 1 82 ? -2.932 26.922 22.125 1 95.81 82 ALA B O 1
ATOM 2517 N N . LEU B 1 83 ? -1.023 26.125 21.266 1 96 83 LEU B N 1
ATOM 2518 C CA . LEU B 1 83 ? -1.664 25.672 20.031 1 96 83 LEU B CA 1
ATOM 2519 C C . LEU B 1 83 ? -2.539 24.453 20.266 1 96 83 LEU B C 1
ATOM 2521 O O . LEU B 1 83 ? -3.689 24.406 19.828 1 96 83 LEU B O 1
ATOM 2525 N N . ALA B 1 84 ? -1.977 23.5 21.031 1 96.38 84 ALA B N 1
ATOM 2526 C CA . ALA B 1 84 ? -2.631 22.219 21.297 1 96.38 84 ALA B CA 1
ATOM 2527 C C . ALA B 1 84 ? -3.953 22.422 22.031 1 96.38 84 ALA B C 1
ATOM 2529 O O . ALA B 1 84 ? -4.895 21.641 21.844 1 96.38 84 ALA B O 1
ATOM 2530 N N . ALA B 1 85 ? -4.066 23.438 22.781 1 96.5 85 ALA B N 1
ATOM 2531 C CA . ALA B 1 85 ? -5.262 23.734 23.562 1 96.5 85 ALA B CA 1
ATOM 2532 C C . ALA B 1 85 ? -6.469 23.969 22.656 1 96.5 85 ALA B C 1
ATOM 2534 O O . ALA B 1 85 ? -7.613 23.766 23.062 1 96.5 85 ALA B O 1
ATOM 2535 N N . TRP B 1 86 ? -6.254 24.312 21.438 1 96.12 86 TRP B N 1
ATOM 2536 C CA . TRP B 1 86 ? -7.34 24.703 20.547 1 96.12 86 TRP B CA 1
ATOM 2537 C C . TRP B 1 86 ? -7.594 23.609 19.5 1 96.12 86 TRP B C 1
ATOM 2539 O O . TRP B 1 86 ? -8.438 23.781 18.609 1 96.12 86 TRP B O 1
ATOM 2549 N N . ILE B 1 87 ? -6.855 22.531 19.625 1 97.25 87 ILE B N 1
ATOM 2550 C CA . ILE B 1 87 ? -6.992 21.406 18.688 1 97.25 87 ILE B CA 1
ATOM 2551 C C . ILE B 1 87 ? -7.594 20.203 19.422 1 97.25 87 ILE B C 1
ATOM 2553 O O . ILE B 1 87 ? -7.129 19.828 20.5 1 97.25 87 ILE B O 1
ATOM 2557 N N . THR B 1 88 ? -8.641 19.656 18.938 1 97.75 88 THR B N 1
ATOM 2558 C CA . THR B 1 88 ? -9.234 18.453 19.516 1 97.75 88 THR B CA 1
ATOM 2559 C C . THR B 1 88 ? -8.578 17.203 18.953 1 97.75 88 THR B C 1
ATOM 2561 O O . THR B 1 88 ? -8.547 17 17.734 1 97.75 88 THR B O 1
ATOM 2564 N N . ILE B 1 89 ? -8.016 16.391 19.812 1 98.19 89 ILE B N 1
ATOM 2565 C CA . ILE B 1 89 ? -7.383 15.141 19.406 1 98.19 89 ILE B CA 1
ATOM 2566 C C . ILE B 1 89 ? -8.422 14.023 19.375 1 98.19 89 ILE B C 1
ATOM 2568 O O . ILE B 1 89 ? -9.031 13.703 20.406 1 98.19 89 ILE B O 1
ATOM 2572 N N . LYS B 1 90 ? -8.648 13.531 18.203 1 98.12 90 LYS B N 1
ATOM 2573 C CA . LYS B 1 90 ? -9.648 12.484 18.031 1 98.12 90 LYS B CA 1
ATOM 2574 C C . LYS B 1 90 ? -9.148 11.398 17.078 1 98.12 90 LYS B C 1
ATOM 2576 O O . LYS B 1 90 ? -8.703 11.695 15.969 1 98.12 90 LYS B O 1
ATOM 2581 N N . PRO B 1 91 ? -9.156 10.141 17.547 1 97.19 91 PRO B N 1
ATOM 2582 C CA . PRO B 1 91 ? -8.867 9.055 16.594 1 97.19 91 PRO B CA 1
ATOM 2583 C C . PRO B 1 91 ? -10.031 8.766 15.656 1 97.19 91 PRO B C 1
ATOM 2585 O O . PRO B 1 91 ? -11.195 8.898 16.047 1 97.19 91 PRO B O 1
ATOM 2588 N N . PRO B 1 92 ? -9.75 8.477 14.406 1 97.06 92 PRO B N 1
ATOM 2589 C CA . PRO B 1 92 ? -10.844 7.977 13.57 1 97.06 92 PRO B CA 1
ATOM 2590 C C . PRO B 1 92 ? -11.383 6.633 14.055 1 97.06 92 PRO B C 1
ATOM 2592 O O . PRO B 1 92 ? -10.648 5.844 14.648 1 97.06 92 PRO B O 1
ATOM 2595 N N . THR B 1 93 ? -12.672 6.496 13.867 1 95.81 93 THR B N 1
ATOM 2596 C CA . THR B 1 93 ? -13.273 5.207 14.203 1 95.81 93 THR B CA 1
ATOM 2597 C C . THR B 1 93 ? -13.016 4.191 13.086 1 95.81 93 THR B C 1
ATOM 2599 O O . THR B 1 93 ? -13.93 3.852 12.336 1 95.81 93 THR B O 1
ATOM 2602 N N . ARG B 1 94 ? -11.953 3.631 13.078 1 90.5 94 ARG B N 1
ATOM 2603 C CA . ARG B 1 94 ? -11.43 2.83 11.977 1 90.5 94 ARG B CA 1
ATOM 2604 C C . ARG B 1 94 ? -12.273 1.577 11.758 1 90.5 94 ARG B C 1
ATOM 2606 O O . ARG B 1 94 ? -12.359 1.062 10.641 1 90.5 94 ARG B O 1
ATOM 2613 N N . HIS B 1 95 ? -12.852 1.088 12.781 1 89.06 95 HIS B N 1
ATOM 2614 C CA . HIS B 1 95 ? -13.617 -0.147 12.672 1 89.06 95 HIS B CA 1
ATOM 2615 C C . HIS B 1 95 ? -14.984 0.107 12.031 1 89.06 95 HIS B C 1
ATOM 2617 O O . HIS B 1 95 ? -15.641 -0.828 11.57 1 89.06 95 HIS B O 1
ATOM 2623 N N . GLU B 1 96 ? -15.367 1.384 11.992 1 93.25 96 GLU B N 1
ATOM 2624 C CA . GLU B 1 96 ? -16.672 1.734 11.445 1 93.25 96 GLU B CA 1
ATOM 2625 C C . GLU B 1 96 ? -16.547 2.316 10.039 1 93.25 96 GLU B C 1
ATOM 2627 O O . GLU B 1 96 ? -17.469 2.201 9.227 1 93.25 96 GLU B O 1
ATOM 2632 N N . ILE B 1 97 ? -15.438 2.938 9.867 1 95.62 97 ILE B N 1
ATOM 2633 C CA . ILE B 1 97 ? -15.227 3.545 8.562 1 95.62 97 ILE B CA 1
ATOM 2634 C C . ILE B 1 97 ? -14.93 2.459 7.527 1 95.62 97 ILE B C 1
ATOM 2636 O O . ILE B 1 97 ? -14.141 1.548 7.781 1 95.62 97 ILE B O 1
ATOM 2640 N N . ARG B 1 98 ? -15.617 2.59 6.398 1 95.44 98 ARG B N 1
ATOM 2641 C CA . ARG B 1 98 ? -15.422 1.646 5.301 1 95.44 98 ARG B CA 1
ATOM 2642 C C . ARG B 1 98 ? -14.938 2.363 4.043 1 95.44 98 ARG B C 1
ATOM 2644 O O . ARG B 1 98 ? -15.438 3.438 3.703 1 95.44 98 ARG B O 1
ATOM 2651 N N . ILE B 1 99 ? -14.023 1.774 3.408 1 96.69 99 ILE B N 1
ATOM 2652 C CA . ILE B 1 99 ? -13.422 2.354 2.211 1 96.69 99 ILE B CA 1
ATOM 2653 C C . ILE B 1 99 ? -13.844 1.547 0.984 1 96.69 99 ILE B C 1
ATOM 2655 O O . ILE B 1 99 ? -13.766 0.316 0.986 1 96.69 99 ILE B O 1
ATOM 2659 N N . PRO B 1 100 ? -14.289 2.244 -0.049 1 96 100 PRO B N 1
ATOM 2660 C CA . PRO B 1 100 ? -14.602 1.512 -1.279 1 96 100 PRO B CA 1
ATOM 2661 C C . PRO B 1 100 ? -13.43 0.688 -1.792 1 96 100 PRO B C 1
ATOM 2663 O O . PRO B 1 100 ? -12.297 1.177 -1.825 1 96 100 PRO B O 1
ATOM 2666 N N . ALA B 1 101 ? -13.719 -0.549 -2.258 1 96.94 101 ALA B N 1
ATOM 2667 C CA . ALA B 1 101 ? -12.672 -1.467 -2.707 1 96.94 101 ALA B CA 1
ATOM 2668 C C . ALA B 1 101 ? -11.953 -0.919 -3.938 1 96.94 101 ALA B C 1
ATOM 2670 O O . ALA B 1 101 ? -10.781 -1.218 -4.164 1 96.94 101 ALA B O 1
ATOM 2671 N N . SER B 1 102 ? -12.664 -0.079 -4.645 1 96.38 102 SER B N 1
ATOM 2672 C CA . SER B 1 102 ? -12.047 0.504 -5.832 1 96.38 102 SER B CA 1
ATOM 2673 C C . SER B 1 102 ? -10.867 1.396 -5.461 1 96.38 102 SER B C 1
ATOM 2675 O O . SER B 1 102 ? -9.867 1.438 -6.176 1 96.38 102 SER B O 1
ATOM 2677 N N . ILE B 1 103 ? -10.984 2.062 -4.387 1 96.25 103 ILE B N 1
ATOM 2678 C CA . ILE B 1 103 ? -9.906 2.934 -3.922 1 96.25 103 ILE B CA 1
ATOM 2679 C C . ILE B 1 103 ? -8.734 2.088 -3.42 1 96.25 103 ILE B C 1
ATOM 268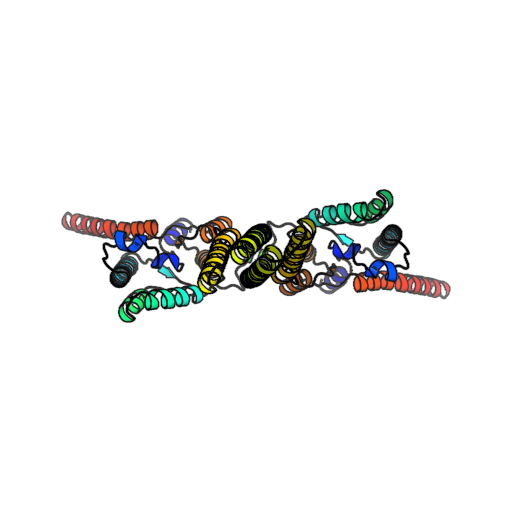1 O O . ILE B 1 103 ? -7.578 2.396 -3.697 1 96.25 103 ILE B O 1
ATOM 2685 N N . VAL B 1 104 ? -9.07 1.026 -2.746 1 96.88 104 VAL B N 1
ATOM 2686 C CA . VAL B 1 104 ? -8.039 0.122 -2.246 1 96.88 104 VAL B CA 1
ATOM 2687 C C . VAL B 1 104 ? -7.301 -0.521 -3.418 1 96.88 104 VAL B C 1
ATOM 2689 O O . VAL B 1 104 ? -6.074 -0.655 -3.391 1 96.88 104 VAL B O 1
ATOM 2692 N N . ARG B 1 105 ? -8.031 -0.863 -4.402 1 97.12 105 ARG B N 1
ATOM 2693 C CA . ARG B 1 105 ? -7.453 -1.467 -5.598 1 97.12 105 ARG B CA 1
ATOM 2694 C C . ARG B 1 105 ? -6.457 -0.521 -6.262 1 97.12 105 ARG B C 1
ATOM 2696 O O . ARG B 1 105 ? -5.359 -0.933 -6.637 1 97.12 105 ARG B O 1
ATOM 2703 N N . ASP B 1 106 ? -6.816 0.707 -6.363 1 96.06 106 ASP B N 1
ATOM 2704 C CA . ASP B 1 106 ? -5.93 1.717 -6.934 1 96.06 106 ASP B CA 1
ATOM 2705 C C . ASP B 1 106 ? -4.656 1.862 -6.102 1 96.06 106 ASP B C 1
ATOM 2707 O O . ASP B 1 106 ? -3.564 2.027 -6.652 1 96.06 106 ASP B O 1
ATOM 2711 N N . TYR B 1 107 ? -4.844 1.811 -4.863 1 97 107 TYR B N 1
ATOM 2712 C CA . TYR B 1 107 ? -3.697 1.928 -3.967 1 97 107 TYR B CA 1
ATOM 2713 C C . TYR B 1 107 ? -2.738 0.756 -4.148 1 97 107 TYR B C 1
ATOM 2715 O O . TYR B 1 107 ? -1.522 0.947 -4.219 1 97 107 TYR B O 1
ATOM 2723 N N . VAL B 1 108 ? -3.268 -0.413 -4.273 1 97.19 108 VAL B N 1
ATOM 2724 C CA . VAL B 1 108 ? -2.453 -1.609 -4.457 1 97.19 108 VAL B CA 1
ATOM 2725 C C . VAL B 1 108 ? -1.678 -1.513 -5.77 1 97.19 108 VAL B C 1
ATOM 2727 O O . VAL B 1 108 ? -0.49 -1.843 -5.82 1 97.19 108 VAL B O 1
ATOM 2730 N N . GLU B 1 109 ? -2.332 -1.073 -6.75 1 96.38 109 GLU B N 1
ATOM 2731 C CA . GLU B 1 109 ? -1.677 -0.897 -8.047 1 96.38 109 GLU B CA 1
ATOM 2732 C C . GLU B 1 109 ? -0.538 0.114 -7.953 1 96.38 109 GLU B C 1
ATOM 2734 O O . GLU B 1 109 ? 0.532 -0.095 -8.531 1 96.38 109 GLU B O 1
ATOM 2739 N N . GLU B 1 110 ? -0.786 1.163 -7.242 1 96.38 110 GLU B N 1
ATOM 2740 C CA . GLU B 1 110 ? 0.231 2.195 -7.059 1 96.38 110 GLU B CA 1
ATOM 2741 C C . GLU B 1 110 ? 1.435 1.654 -6.293 1 96.38 110 GLU B C 1
ATOM 2743 O O . GLU B 1 110 ? 2.58 1.954 -6.637 1 96.38 110 GLU B O 1
ATOM 2748 N N . VAL B 1 111 ? 1.172 0.887 -5.262 1 97.31 111 VAL B N 1
ATOM 2749 C CA . VAL B 1 111 ? 2.242 0.301 -4.461 1 97.31 111 VAL B CA 1
ATOM 2750 C C . VAL B 1 111 ? 3.119 -0.587 -5.344 1 97.31 111 VAL B C 1
ATOM 2752 O O . VAL B 1 111 ? 4.348 -0.5 -5.297 1 97.31 111 VAL B O 1
ATOM 2755 N N . ARG B 1 112 ? 2.518 -1.375 -6.156 1 96.5 112 ARG B N 1
ATOM 2756 C CA . ARG B 1 112 ? 3.252 -2.26 -7.055 1 96.5 112 ARG B CA 1
ATOM 2757 C C . ARG B 1 112 ? 4.168 -1.463 -7.977 1 96.5 112 ARG B C 1
ATOM 2759 O O . ARG B 1 112 ? 5.344 -1.803 -8.141 1 96.5 112 ARG B O 1
ATOM 2766 N N . ALA B 1 113 ? 3.648 -0.465 -8.531 1 96.94 113 ALA B N 1
ATOM 2767 C CA . ALA B 1 113 ? 4.418 0.383 -9.438 1 96.94 113 ALA B CA 1
ATOM 2768 C C . ALA B 1 113 ? 5.594 1.031 -8.711 1 96.94 113 ALA B C 1
ATOM 2770 O O . ALA B 1 113 ? 6.695 1.124 -9.266 1 96.94 113 ALA B O 1
ATOM 2771 N N . ARG B 1 114 ? 5.352 1.411 -7.555 1 97.25 114 ARG B N 1
ATOM 2772 C CA . ARG B 1 114 ? 6.383 2.104 -6.789 1 97.25 114 ARG B CA 1
ATOM 2773 C C . ARG B 1 114 ? 7.48 1.14 -6.355 1 97.25 114 ARG B C 1
ATOM 2775 O O . ARG B 1 114 ? 8.656 1.503 -6.332 1 97.25 114 ARG B O 1
ATOM 2782 N N . LEU B 1 115 ? 7.082 -0.056 -5.98 1 97.62 115 LEU B N 1
ATOM 2783 C CA . LEU B 1 115 ? 8.078 -1.074 -5.66 1 97.62 115 LEU B CA 1
ATOM 2784 C C . LEU B 1 115 ? 8.961 -1.367 -6.871 1 97.62 115 LEU B C 1
ATOM 2786 O O . LEU B 1 115 ? 10.18 -1.518 -6.738 1 97.62 115 LEU B O 1
ATOM 2790 N N . ALA B 1 116 ? 8.352 -1.384 -8.008 1 97.5 116 ALA B N 1
ATOM 2791 C CA . ALA B 1 116 ? 9.109 -1.607 -9.234 1 97.5 116 ALA B CA 1
ATOM 2792 C C . ALA B 1 116 ? 10.078 -0.455 -9.5 1 97.5 116 ALA B C 1
ATOM 2794 O O . ALA B 1 116 ? 11.227 -0.676 -9.891 1 97.5 116 ALA B O 1
ATOM 2795 N N . ARG B 1 117 ? 9.68 0.733 -9.273 1 98.19 117 ARG B N 1
ATOM 2796 C CA . ARG B 1 117 ? 10.547 1.896 -9.445 1 98.19 117 ARG B CA 1
ATOM 2797 C C . ARG B 1 117 ? 11.703 1.871 -8.453 1 98.19 117 ARG B C 1
ATOM 2799 O O . ARG B 1 117 ? 12.836 2.213 -8.805 1 98.19 117 ARG B O 1
ATOM 2806 N N . GLY B 1 118 ? 11.289 1.49 -7.25 1 98.5 118 GLY B N 1
ATOM 2807 C CA . GLY B 1 118 ? 12.336 1.375 -6.25 1 98.5 118 GLY B CA 1
ATOM 2808 C C . GLY B 1 118 ? 13.438 0.405 -6.648 1 98.5 118 GLY B C 1
ATOM 2809 O O . GLY B 1 118 ? 14.617 0.688 -6.461 1 98.5 118 GLY B O 1
ATOM 2810 N N . LEU B 1 119 ? 13.078 -0.658 -7.27 1 98.69 119 LEU B N 1
ATOM 2811 C CA . LEU B 1 119 ? 14.047 -1.649 -7.715 1 98.69 119 LEU B CA 1
ATOM 2812 C C . LEU B 1 119 ? 14.93 -1.085 -8.828 1 98.69 119 LEU B C 1
ATOM 2814 O O . LEU B 1 119 ? 16.141 -1.322 -8.844 1 98.69 119 LEU B O 1
ATOM 2818 N N . ARG B 1 120 ? 14.344 -0.384 -9.711 1 98.62 120 ARG B N 1
ATOM 2819 C CA . ARG B 1 120 ? 15.102 0.216 -10.805 1 98.62 120 ARG B CA 1
ATOM 2820 C C . ARG B 1 120 ? 16.141 1.191 -10.273 1 98.62 120 ARG B C 1
ATOM 2822 O O . ARG B 1 120 ? 17.297 1.195 -10.734 1 98.62 120 ARG B O 1
ATOM 2829 N N . VAL B 1 121 ? 15.672 1.995 -9.336 1 98.75 121 VAL B N 1
ATOM 2830 C CA . VAL B 1 121 ? 16.594 2.938 -8.719 1 98.75 121 VAL B CA 1
ATOM 2831 C C . VAL B 1 121 ? 17.734 2.176 -8.047 1 98.75 121 VAL B C 1
ATOM 2833 O O . VAL B 1 121 ? 18.906 2.561 -8.156 1 98.75 121 VAL B O 1
ATOM 2836 N N . ALA B 1 122 ? 17.406 1.099 -7.316 1 98.81 122 ALA B N 1
ATOM 2837 C CA . ALA B 1 122 ? 18.406 0.275 -6.648 1 98.81 122 ALA B CA 1
ATOM 2838 C C . ALA B 1 122 ? 19.406 -0.297 -7.652 1 98.81 122 ALA B C 1
ATOM 2840 O O . ALA B 1 122 ? 20.625 -0.244 -7.434 1 98.81 122 ALA B O 1
ATOM 2841 N N . GLU B 1 123 ? 18.906 -0.793 -8.758 1 98.88 123 GLU B N 1
ATOM 2842 C CA . GLU B 1 123 ? 19.75 -1.376 -9.789 1 98.88 123 GLU B CA 1
ATOM 2843 C C . GLU B 1 123 ? 20.719 -0.34 -10.359 1 98.88 123 GLU B C 1
ATOM 2845 O O . GLU B 1 123 ? 21.906 -0.631 -10.57 1 98.88 123 GLU B O 1
ATOM 2850 N N . GLU B 1 124 ? 20.234 0.775 -10.617 1 98.56 124 GLU B N 1
ATOM 2851 C CA . GLU B 1 124 ? 21.062 1.861 -11.148 1 98.56 124 GLU B CA 1
ATOM 2852 C C . GLU B 1 124 ? 22.203 2.207 -10.195 1 98.56 124 GLU B C 1
ATOM 2854 O O . GLU B 1 124 ? 23.344 2.4 -10.633 1 98.56 124 GLU B O 1
ATOM 2859 N N . HIS B 1 125 ? 21.922 2.262 -8.945 1 98.62 125 HIS B N 1
ATOM 2860 C CA . HIS B 1 125 ? 22.938 2.664 -7.969 1 98.62 125 HIS B CA 1
ATOM 2861 C C . HIS B 1 125 ? 23.922 1.539 -7.715 1 98.62 125 HIS B C 1
ATOM 2863 O O . HIS B 1 125 ? 25.078 1.794 -7.367 1 98.62 125 HIS B O 1
ATOM 2869 N N . VAL B 1 126 ? 23.484 0.297 -7.887 1 98.5 126 VAL B N 1
ATOM 2870 C CA . VAL B 1 126 ? 24.391 -0.837 -7.809 1 98.5 126 VAL B CA 1
ATOM 2871 C C . VAL B 1 126 ? 25.406 -0.774 -8.953 1 98.5 126 VAL B C 1
ATOM 2873 O O . VAL B 1 126 ? 26.594 -0.971 -8.75 1 98.5 126 VAL B O 1
ATOM 2876 N N . ARG B 1 127 ? 24.922 -0.439 -10.141 1 97.69 127 ARG B N 1
ATOM 2877 C CA . ARG B 1 127 ? 25.797 -0.305 -11.289 1 97.69 127 ARG B CA 1
ATOM 2878 C C . ARG B 1 127 ? 26.797 0.836 -11.094 1 97.69 127 ARG B C 1
ATOM 2880 O O . ARG B 1 127 ? 27.984 0.683 -11.367 1 97.69 127 ARG B O 1
ATOM 2887 N N . ARG B 1 128 ? 26.297 1.932 -10.578 1 96.88 128 ARG B N 1
ATOM 2888 C CA . ARG B 1 128 ? 27.141 3.092 -10.312 1 96.88 128 ARG B CA 1
ATOM 2889 C C . ARG B 1 128 ? 28.219 2.77 -9.273 1 96.88 128 ARG B C 1
ATOM 2891 O O . ARG B 1 128 ? 29.375 3.17 -9.414 1 96.88 128 ARG B O 1
ATOM 2898 N N . ALA B 1 129 ? 27.828 2.07 -8.242 1 96.88 129 ALA B N 1
ATOM 2899 C CA . ALA B 1 129 ? 28.75 1.71 -7.176 1 96.88 129 ALA B CA 1
ATOM 2900 C C . ALA B 1 129 ? 29.844 0.779 -7.688 1 96.88 129 ALA B C 1
ATOM 2902 O O . ALA B 1 129 ? 31.016 0.93 -7.332 1 96.88 129 ALA B O 1
ATOM 2903 N N . PHE B 1 130 ? 29.469 -0.146 -8.531 1 94.69 130 PHE B N 1
ATOM 2904 C CA . PHE B 1 130 ? 30.422 -1.092 -9.102 1 94.69 130 PHE B CA 1
ATOM 2905 C C . PHE B 1 130 ? 31.469 -0.367 -9.938 1 94.69 130 PHE B C 1
ATOM 2907 O O . PHE B 1 130 ? 32.656 -0.63 -9.805 1 94.69 130 PHE B O 1
ATOM 2914 N N . GLU B 1 131 ? 31.047 0.546 -10.758 1 92 131 GLU B N 1
ATOM 2915 C CA . GLU B 1 131 ? 31.938 1.323 -11.617 1 92 131 GLU B CA 1
ATOM 2916 C C . GLU B 1 131 ? 32.844 2.221 -10.789 1 92 131 GLU B C 1
ATOM 2918 O O . GLU B 1 131 ? 34.062 2.309 -11.062 1 92 131 GLU B O 1
ATOM 2923 N N . ALA B 1 132 ? 32.312 2.826 -9.781 1 90.81 132 ALA B N 1
ATOM 2924 C CA . ALA B 1 132 ? 33.062 3.725 -8.93 1 90.81 132 ALA B CA 1
ATOM 2925 C C . ALA B 1 132 ? 34.125 2.957 -8.141 1 90.81 132 ALA B C 1
ATOM 2927 O O . ALA B 1 132 ? 35.25 3.447 -7.938 1 90.81 132 ALA B O 1
ATOM 2928 N N . GLY B 1 133 ? 33.719 1.802 -7.672 1 87.12 133 GLY B N 1
ATOM 2929 C CA . GLY B 1 133 ? 34.688 0.981 -6.953 1 87.12 133 GLY B CA 1
ATOM 2930 C C . GLY B 1 133 ? 35.906 0.601 -7.793 1 87.12 133 GLY B C 1
ATOM 2931 O O . GLY B 1 133 ? 37.031 0.559 -7.289 1 87.12 133 GLY B O 1
ATOM 2932 N N . GLY B 1 134 ? 35.625 0.285 -9.023 1 82.19 134 GLY B N 1
ATOM 2933 C CA . GLY B 1 134 ? 36.719 -0.064 -9.93 1 82.19 134 GLY B CA 1
ATOM 2934 C C . GLY B 1 134 ? 37.656 1.089 -10.203 1 82.19 134 GLY B C 1
ATOM 2935 O O . GLY B 1 134 ? 38.875 0.887 -10.336 1 82.19 134 GLY B O 1
ATOM 2936 N N . LEU B 1 135 ? 37.156 2.234 -10.344 1 76.56 135 LEU B N 1
ATOM 2937 C CA . LEU B 1 135 ? 37.969 3.42 -10.633 1 76.56 135 LEU B CA 1
ATOM 2938 C C . LEU B 1 135 ? 38.844 3.791 -9.445 1 76.56 135 LEU B C 1
ATOM 2940 O O . LEU B 1 135 ? 39.969 4.238 -9.625 1 76.56 135 LEU B O 1
ATOM 2944 N N . TYR B 1 136 ? 38.375 3.527 -8.211 1 63.28 136 TYR B N 1
ATOM 2945 C CA . TYR B 1 136 ? 39.125 3.957 -7.02 1 63.28 136 TYR B CA 1
ATOM 2946 C C . TYR B 1 136 ? 40.094 2.879 -6.555 1 63.28 136 TYR B C 1
ATOM 2948 O O . TYR B 1 136 ? 40.969 3.145 -5.742 1 63.28 136 TYR B O 1
ATOM 2956 N N . ALA B 1 137 ? 39.844 1.579 -6.766 1 59.97 137 ALA B N 1
ATOM 2957 C CA . ALA B 1 137 ? 40.844 0.554 -6.441 1 59.97 137 ALA B CA 1
ATOM 2958 C C . ALA B 1 137 ? 42.125 0.776 -7.219 1 59.97 137 ALA B C 1
ATOM 2960 O O . ALA B 1 137 ? 43.219 0.478 -6.723 1 59.97 137 ALA B O 1
ATOM 2961 N N . ALA B 1 138 ? 41.938 0.998 -8.477 1 54.84 138 ALA B N 1
ATOM 2962 C CA . ALA B 1 138 ? 43.156 1.186 -9.242 1 54.84 138 ALA B CA 1
ATOM 2963 C C . ALA B 1 138 ? 43.969 2.371 -8.719 1 54.84 138 ALA B C 1
ATOM 2965 O O . ALA B 1 138 ? 45.188 2.352 -8.734 1 54.84 138 ALA B O 1
ATOM 2966 N N . GLU B 1 139 ? 43.25 3.529 -8.656 1 54.12 139 GLU B N 1
ATOM 2967 C CA . GLU B 1 139 ? 44.031 4.734 -8.445 1 54.12 139 GLU B CA 1
ATOM 2968 C C . GLU B 1 139 ? 44.406 4.91 -6.973 1 54.12 139 GLU B C 1
ATOM 2970 O O . GLU B 1 139 ? 43.812 4.266 -6.105 1 54.12 139 GLU B O 1
ATOM 2975 N N . THR B 1 140 ? 45.406 5.785 -6.594 1 57.75 140 THR B N 1
ATOM 2976 C CA . THR B 1 140 ? 46.062 6.395 -5.441 1 57.75 140 THR B CA 1
ATOM 2977 C C . THR B 1 140 ? 45.031 6.988 -4.488 1 57.75 140 THR B C 1
ATOM 2979 O O . THR B 1 140 ? 45.375 7.773 -3.602 1 57.75 140 THR B O 1
ATOM 2982 N N . ALA B 1 141 ? 43.719 6.367 -4.555 1 61.97 141 ALA B N 1
ATOM 2983 C CA . ALA B 1 141 ? 42.844 7.164 -3.699 1 61.97 141 ALA B CA 1
ATOM 2984 C C . ALA B 1 141 ? 42.906 6.684 -2.252 1 61.97 141 ALA B C 1
ATOM 2986 O O . ALA B 1 141 ? 42.969 5.48 -1.992 1 61.97 141 ALA B O 1
ATOM 2987 N N . SER B 1 142 ? 43.062 7.602 -1.281 1 78.31 142 SER B N 1
ATOM 2988 C CA . SER B 1 142 ? 43.062 7.391 0.162 1 78.31 142 SER B CA 1
ATOM 2989 C C . SER B 1 142 ? 41.781 6.723 0.645 1 78.31 142 SER B C 1
ATOM 2991 O O . SER B 1 142 ? 40.781 6.738 -0.055 1 78.31 142 SER B O 1
ATOM 2993 N N . ARG B 1 143 ? 41.812 5.836 1.568 1 82.31 143 ARG B N 1
ATOM 2994 C CA . ARG B 1 143 ? 40.688 5.219 2.256 1 82.31 143 ARG B CA 1
ATOM 2995 C C . ARG B 1 143 ? 39.594 6.238 2.504 1 82.31 143 ARG B C 1
ATOM 2997 O O . ARG B 1 143 ? 38.406 5.906 2.41 1 82.31 143 ARG B O 1
ATOM 3004 N N . GLU B 1 144 ? 39.969 7.41 2.678 1 86.56 144 GLU B N 1
ATOM 3005 C CA . GLU B 1 144 ? 39.031 8.484 2.965 1 86.56 144 GLU B CA 1
ATOM 3006 C C . GLU B 1 144 ? 38.25 8.875 1.716 1 86.56 144 GLU B C 1
ATOM 3008 O O . GLU B 1 144 ? 37.031 9.102 1.781 1 86.56 144 GLU B O 1
ATOM 3013 N N . ALA B 1 145 ? 38.906 8.883 0.626 1 85.12 145 ALA B N 1
ATOM 3014 C CA . ALA B 1 145 ? 38.25 9.242 -0.632 1 85.12 145 ALA B CA 1
ATOM 3015 C C . ALA B 1 145 ? 37.25 8.18 -1.053 1 85.12 145 ALA B C 1
ATOM 3017 O O . ALA B 1 145 ? 36.156 8.5 -1.577 1 85.12 145 ALA B O 1
ATOM 3018 N N . ARG B 1 146 ? 37.562 6.945 -0.799 1 87.19 146 ARG B N 1
ATOM 3019 C CA . ARG B 1 146 ? 36.688 5.832 -1.116 1 87.19 146 ARG B CA 1
ATOM 3020 C C . ARG B 1 146 ? 35.406 5.879 -0.266 1 87.19 146 ARG B C 1
ATOM 3022 O O . ARG B 1 146 ? 34.312 5.691 -0.777 1 87.19 146 ARG B O 1
ATOM 3029 N N . ARG B 1 147 ? 35.625 6.164 0.987 1 90.31 147 ARG B N 1
ATOM 3030 C CA . ARG B 1 147 ? 34.5 6.25 1.914 1 90.31 147 ARG B CA 1
ATOM 3031 C C . ARG B 1 147 ? 33.562 7.398 1.539 1 90.31 147 ARG B C 1
ATOM 3033 O O . ARG B 1 147 ? 32.344 7.27 1.63 1 90.31 147 ARG B O 1
ATOM 3040 N N . GLU B 1 148 ? 34.156 8.438 1.12 1 92.25 148 GLU B N 1
ATOM 3041 C CA . GLU B 1 148 ? 33.375 9.602 0.731 1 92.25 148 GLU B CA 1
ATOM 3042 C C . GLU B 1 148 ? 32.562 9.328 -0.527 1 92.25 148 GLU B C 1
ATOM 3044 O O . GLU B 1 148 ? 31.391 9.742 -0.625 1 92.25 148 GLU B O 1
ATOM 3049 N N . LYS B 1 149 ? 33.219 8.641 -1.431 1 92.19 149 LYS B N 1
ATOM 3050 C CA . LYS B 1 149 ? 32.531 8.32 -2.676 1 92.19 149 LYS B CA 1
ATOM 3051 C C . LYS B 1 149 ? 31.344 7.371 -2.426 1 92.19 149 LYS B C 1
ATOM 3053 O O . LYS B 1 149 ? 30.25 7.586 -2.932 1 92.19 149 LYS B O 1
ATOM 3058 N N . LEU B 1 150 ? 31.641 6.359 -1.678 1 94.56 150 LEU B N 1
ATOM 3059 C CA . LEU B 1 150 ? 30.562 5.43 -1.323 1 94.56 150 LEU B CA 1
ATOM 3060 C C . LEU B 1 150 ? 29.453 6.145 -0.572 1 94.56 150 LEU B C 1
ATOM 3062 O O . LEU B 1 150 ? 28.266 5.906 -0.836 1 94.56 150 LEU B O 1
ATOM 3066 N N . GLY B 1 151 ? 29.781 6.992 0.378 1 96.38 151 GLY B N 1
ATOM 3067 C CA . GLY B 1 151 ? 28.797 7.773 1.116 1 96.38 151 GLY B CA 1
ATOM 3068 C C . GLY B 1 151 ? 27.906 8.609 0.219 1 96.38 151 GLY B C 1
ATOM 3069 O O . GLY B 1 151 ? 26.703 8.695 0.449 1 96.38 151 GLY B O 1
ATOM 3070 N N . ALA B 1 152 ? 28.5 9.172 -0.783 1 96.75 152 ALA B N 1
ATOM 3071 C CA . ALA B 1 152 ? 27.75 9.984 -1.729 1 96.75 152 ALA B CA 1
ATOM 3072 C C . ALA B 1 152 ? 26.766 9.133 -2.525 1 96.75 152 ALA B C 1
ATOM 3074 O O . ALA B 1 152 ? 25.641 9.555 -2.787 1 96.75 152 ALA B O 1
ATOM 3075 N N . ILE B 1 153 ? 27.203 7.945 -2.885 1 97.56 153 ILE B N 1
ATOM 3076 C CA . ILE B 1 153 ? 26.344 7.047 -3.652 1 97.56 153 ILE B CA 1
ATOM 3077 C C . ILE B 1 153 ? 25.172 6.594 -2.793 1 97.56 153 ILE B C 1
ATOM 3079 O O . ILE B 1 153 ? 24.031 6.547 -3.264 1 97.56 153 ILE B O 1
ATOM 3083 N N . ILE B 1 154 ? 25.438 6.312 -1.577 1 98.44 154 ILE B N 1
ATOM 3084 C CA . ILE B 1 154 ? 24.406 5.855 -0.653 1 98.44 154 ILE B CA 1
ATOM 3085 C C . ILE B 1 154 ? 23.406 6.98 -0.404 1 98.44 154 ILE B C 1
ATOM 3087 O O . ILE B 1 154 ? 22.188 6.75 -0.39 1 98.44 154 ILE B O 1
ATOM 3091 N N . ARG B 1 155 ? 23.906 8.188 -0.234 1 98.19 155 ARG B N 1
ATOM 3092 C CA . ARG B 1 155 ? 23.031 9.328 -0.057 1 98.19 155 ARG B CA 1
ATOM 3093 C C . ARG B 1 155 ? 22.141 9.531 -1.282 1 98.19 155 ARG B C 1
ATOM 3095 O O . ARG B 1 155 ? 20.938 9.797 -1.153 1 98.19 155 ARG B O 1
ATOM 3102 N N . GLY B 1 156 ? 22.734 9.383 -2.393 1 98.31 156 GLY B N 1
ATOM 3103 C CA . GLY B 1 156 ? 21.969 9.484 -3.625 1 98.31 156 GLY B CA 1
ATOM 3104 C C . GLY B 1 156 ? 20.906 8.406 -3.754 1 98.31 156 GLY B C 1
ATOM 3105 O O . GLY B 1 156 ? 19.797 8.68 -4.207 1 98.31 156 GLY B O 1
ATOM 3106 N N . LEU B 1 157 ? 21.25 7.215 -3.352 1 98.75 157 LEU B N 1
ATOM 3107 C CA . LEU B 1 157 ? 20.297 6.113 -3.355 1 98.75 157 LEU B CA 1
ATOM 3108 C C . LEU B 1 157 ? 19.094 6.43 -2.465 1 98.75 157 LEU B C 1
ATOM 3110 O O . LEU B 1 157 ? 17.938 6.301 -2.893 1 98.75 157 LEU B O 1
ATOM 3114 N N . ARG B 1 158 ? 19.359 6.848 -1.266 1 98.56 158 ARG B N 1
ATOM 3115 C CA . ARG B 1 158 ? 18.297 7.129 -0.302 1 98.56 158 ARG B CA 1
ATOM 3116 C C . ARG B 1 158 ? 17.359 8.203 -0.827 1 98.56 158 ARG B C 1
ATOM 3118 O O . ARG B 1 158 ? 16.141 8.055 -0.74 1 98.56 158 ARG B O 1
ATOM 3125 N N . GLU B 1 159 ? 17.906 9.172 -1.429 1 98.19 159 GLU B N 1
ATOM 3126 C CA . GLU B 1 159 ? 17.094 10.281 -1.942 1 98.19 159 GLU B CA 1
ATOM 3127 C C . GLU B 1 159 ? 16.25 9.844 -3.127 1 98.19 159 GLU B C 1
ATOM 3129 O O . GLU B 1 159 ? 15.031 10.062 -3.139 1 98.19 159 GLU B O 1
ATOM 3134 N N . ARG B 1 160 ? 16.875 9.211 -4.035 1 98.44 160 ARG B N 1
ATOM 3135 C CA . ARG B 1 160 ? 16.156 8.812 -5.238 1 98.44 160 ARG B CA 1
ATOM 3136 C C . ARG B 1 160 ? 15.156 7.707 -4.938 1 98.44 160 ARG B C 1
ATOM 3138 O O . ARG B 1 160 ? 14.086 7.648 -5.547 1 98.44 160 ARG B O 1
ATOM 3145 N N . TYR B 1 161 ? 15.562 6.836 -4.082 1 98.62 161 TYR B N 1
ATOM 3146 C CA . TYR B 1 161 ? 14.656 5.766 -3.682 1 98.62 161 TYR B CA 1
ATOM 3147 C C . TYR B 1 161 ? 13.398 6.328 -3.02 1 98.62 161 TYR B C 1
ATOM 3149 O O . TYR B 1 161 ? 12.281 5.922 -3.35 1 98.62 161 TYR B O 1
ATOM 3157 N N . ARG B 1 162 ? 13.555 7.258 -2.127 1 97.25 162 ARG B N 1
ATOM 3158 C CA . ARG B 1 162 ? 12.422 7.902 -1.467 1 97.25 162 ARG B CA 1
ATOM 3159 C C . ARG B 1 162 ? 11.539 8.625 -2.477 1 97.25 162 ARG B C 1
ATOM 3161 O O . ARG B 1 162 ? 10.312 8.516 -2.424 1 97.25 162 ARG B O 1
ATOM 3168 N N . GLU B 1 163 ? 12.148 9.289 -3.34 1 96.75 163 GLU B N 1
ATOM 3169 C CA . GLU B 1 163 ? 11.398 10 -4.371 1 96.75 163 GLU B CA 1
ATOM 3170 C C . GLU B 1 163 ? 10.602 9.039 -5.242 1 96.75 163 GLU B C 1
ATOM 3172 O O . GLU B 1 163 ? 9.43 9.281 -5.535 1 96.75 163 GLU B O 1
ATOM 3177 N N . ALA B 1 164 ? 11.18 7.977 -5.59 1 97.56 164 ALA B N 1
ATOM 3178 C CA . ALA B 1 164 ? 10.57 7.016 -6.512 1 97.56 164 ALA B CA 1
ATOM 3179 C C . ALA B 1 164 ? 9.445 6.238 -5.832 1 97.56 164 ALA B C 1
ATOM 3181 O O . ALA B 1 164 ? 8.469 5.852 -6.477 1 97.56 164 ALA B O 1
ATOM 3182 N N . THR B 1 165 ? 9.555 6.059 -4.539 1 97.69 165 THR B N 1
ATOM 3183 C CA . THR B 1 165 ? 8.633 5.125 -3.895 1 97.69 165 THR B CA 1
ATOM 3184 C C . THR B 1 165 ? 7.574 5.879 -3.094 1 97.69 165 THR B C 1
ATOM 3186 O O . THR B 1 165 ? 6.465 5.375 -2.9 1 97.69 165 THR B O 1
ATOM 3189 N N . ARG B 1 166 ? 7.871 7.121 -2.676 1 95.31 166 ARG B N 1
ATOM 3190 C CA . ARG B 1 166 ? 6.992 7.719 -1.674 1 95.31 166 ARG B CA 1
ATOM 3191 C C . ARG B 1 166 ? 6.371 9.016 -2.188 1 95.31 166 ARG B C 1
ATOM 3193 O O . ARG B 1 166 ? 5.324 9.445 -1.699 1 95.31 166 ARG B O 1
ATOM 3200 N N . HIS B 1 167 ? 7.027 9.594 -3.127 1 92.75 167 HIS B N 1
ATOM 3201 C CA . HIS B 1 167 ? 6.531 10.891 -3.576 1 92.75 167 HIS B CA 1
ATOM 3202 C C . HIS B 1 167 ? 5.121 10.773 -4.145 1 92.75 167 HIS B C 1
ATOM 3204 O O . HIS B 1 167 ? 4.883 9.992 -5.062 1 92.75 167 HIS B O 1
ATOM 3210 N N . GLY B 1 168 ? 4.203 11.539 -3.572 1 91.19 168 GLY B N 1
ATOM 3211 C CA . GLY B 1 168 ? 2.844 11.578 -4.09 1 91.19 168 GLY B CA 1
ATOM 3212 C C . GLY B 1 168 ? 2.006 10.391 -3.658 1 91.19 168 GLY B C 1
ATOM 3213 O O . GLY B 1 168 ? 0.939 10.133 -4.223 1 91.19 168 GLY B O 1
ATOM 3214 N N . MET B 1 169 ? 2.5 9.656 -2.754 1 92.56 169 MET B N 1
ATOM 3215 C CA . MET B 1 169 ? 1.792 8.484 -2.25 1 92.56 169 MET B CA 1
ATOM 3216 C C . MET B 1 169 ? 1.352 8.695 -0.806 1 92.56 169 MET B C 1
ATOM 3218 O O . MET B 1 169 ? 1.984 9.445 -0.061 1 92.56 169 MET B O 1
ATOM 3222 N N . LEU B 1 170 ? 0.226 8.133 -0.483 1 94.62 170 LEU B N 1
ATOM 3223 C CA . LEU B 1 170 ? -0.106 8 0.931 1 94.62 170 LEU B CA 1
ATOM 3224 C C . LEU B 1 170 ? 0.774 6.945 1.598 1 94.62 170 LEU B C 1
ATOM 3226 O O . LEU B 1 170 ? 0.519 5.746 1.472 1 94.62 170 LEU B O 1
ATOM 3230 N N . ASP B 1 171 ? 1.744 7.32 2.312 1 92.5 171 ASP B N 1
ATOM 3231 C CA . ASP B 1 171 ? 2.764 6.344 2.689 1 92.5 171 ASP B CA 1
ATOM 3232 C C . ASP B 1 171 ? 2.867 6.219 4.207 1 92.5 171 ASP B C 1
ATOM 3234 O O . ASP B 1 171 ? 3.842 5.668 4.727 1 92.5 171 ASP B O 1
ATOM 3238 N N . SER B 1 172 ? 1.915 6.82 4.938 1 95.12 172 SER B N 1
ATOM 3239 C CA . SER B 1 172 ? 2.025 6.742 6.391 1 95.12 172 SER B CA 1
ATOM 3240 C C . SER B 1 172 ? 0.66 6.543 7.039 1 95.12 172 SER B C 1
ATOM 3242 O O . SER B 1 172 ? -0.368 6.887 6.453 1 95.12 172 SER B O 1
ATOM 3244 N N . VAL B 1 173 ? 0.712 5.941 8.172 1 96.12 173 VAL B N 1
ATOM 3245 C CA . VAL B 1 173 ? -0.521 5.754 8.93 1 96.12 173 VAL B CA 1
ATOM 3246 C C . VAL B 1 173 ? -1.04 7.105 9.414 1 96.12 173 VAL B C 1
ATOM 3248 O O . VAL B 1 173 ? -2.252 7.312 9.523 1 96.12 173 VAL B O 1
ATOM 3251 N N . GLU B 1 174 ? -0.093 8.023 9.711 1 96.75 174 GLU B N 1
ATOM 3252 C CA . GLU B 1 174 ? -0.473 9.375 10.094 1 96.75 174 GLU B CA 1
ATOM 3253 C C . GLU B 1 174 ? -1.321 10.039 9.016 1 96.75 174 GLU B C 1
ATOM 3255 O O . GLU B 1 174 ? -2.365 10.625 9.305 1 96.75 174 GLU B O 1
ATOM 3260 N N . ASP B 1 175 ? -0.884 9.859 7.832 1 97 175 ASP B N 1
ATOM 3261 C CA . ASP B 1 175 ? -1.606 10.422 6.695 1 97 175 ASP B CA 1
ATOM 3262 C C . ASP B 1 175 ? -3 9.812 6.57 1 97 175 ASP B C 1
ATOM 3264 O O . ASP B 1 175 ? -3.986 10.531 6.402 1 97 175 ASP B O 1
ATOM 3268 N N . LEU B 1 176 ? -3.016 8.531 6.637 1 97.88 176 LEU B N 1
ATOM 3269 C CA . LEU B 1 176 ? -4.289 7.832 6.508 1 97.88 176 LEU B CA 1
ATOM 3270 C C . LEU B 1 176 ? -5.238 8.227 7.637 1 97.88 176 LEU B C 1
ATOM 3272 O O . LEU B 1 176 ? -6.422 8.477 7.398 1 97.88 176 LEU B O 1
ATOM 3276 N N . ASP B 1 177 ? -4.75 8.305 8.836 1 98.12 177 ASP B N 1
ATOM 3277 C CA . ASP B 1 177 ? -5.562 8.703 9.984 1 98.12 177 ASP B CA 1
ATOM 3278 C C . ASP B 1 177 ? -6.18 10.078 9.773 1 98.12 177 ASP B C 1
ATOM 3280 O O . ASP B 1 177 ? -7.336 10.312 10.133 1 98.12 177 ASP B O 1
ATOM 3284 N N . ALA B 1 178 ? -5.398 10.961 9.227 1 98.44 178 ALA B N 1
ATOM 3285 C CA . ALA B 1 178 ? -5.895 12.312 8.977 1 98.44 178 ALA B CA 1
ATOM 3286 C C . ALA B 1 178 ? -7.039 12.289 7.969 1 98.44 178 ALA B C 1
ATOM 3288 O O . ALA B 1 178 ? -8.062 12.945 8.172 1 98.44 178 ALA B O 1
ATOM 3289 N N . VAL B 1 179 ? -6.918 11.539 6.922 1 98.5 179 VAL B N 1
ATOM 3290 C CA . VAL B 1 179 ? -7.941 11.453 5.883 1 98.5 179 VAL B CA 1
ATOM 3291 C C . VAL B 1 179 ? -9.203 10.797 6.453 1 98.5 179 VAL B C 1
ATOM 3293 O O . VAL B 1 179 ? -10.312 11.281 6.219 1 98.5 179 VAL B O 1
ATOM 3296 N N . LEU B 1 180 ? -9.047 9.734 7.199 1 98.38 180 LEU B N 1
ATOM 3297 C CA . LEU B 1 180 ? -10.18 9.008 7.77 1 98.38 180 LEU B CA 1
ATOM 3298 C C . LEU B 1 180 ? -10.938 9.883 8.758 1 98.38 180 LEU B C 1
ATOM 3300 O O . LEU B 1 180 ? -12.172 9.852 8.797 1 98.38 180 LEU B O 1
ATOM 3304 N N . LEU B 1 181 ? -10.18 10.617 9.547 1 98.5 181 LEU B N 1
ATOM 3305 C CA . LEU B 1 181 ? -10.844 11.5 10.5 1 98.5 181 LEU B CA 1
ATOM 3306 C C . LEU B 1 181 ? -11.625 12.586 9.773 1 98.5 181 LEU B C 1
ATOM 3308 O O . LEU B 1 181 ? -12.766 12.891 10.148 1 98.5 181 LEU B O 1
ATOM 3312 N N . ALA B 1 182 ? -11.023 13.164 8.766 1 98 182 ALA B N 1
ATOM 3313 C CA . ALA B 1 182 ? -11.727 14.172 7.98 1 98 182 ALA B CA 1
ATOM 3314 C C . ALA B 1 182 ? -13.008 13.602 7.371 1 98 182 ALA B C 1
ATOM 3316 O O . ALA B 1 182 ? -14.047 14.266 7.355 1 98 182 ALA B O 1
ATOM 3317 N N . LEU B 1 183 ? -12.922 12.398 6.879 1 97.44 183 LEU B N 1
ATOM 3318 C CA . LEU B 1 183 ? -14.086 11.711 6.328 1 97.44 183 LEU B CA 1
ATOM 3319 C C . LEU B 1 183 ? -15.164 11.523 7.391 1 97.44 183 LEU B C 1
ATOM 3321 O O . LEU B 1 183 ? -16.344 11.812 7.145 1 97.44 183 LEU B O 1
ATOM 3325 N N . GLU B 1 184 ? -14.797 11.141 8.555 1 97.12 184 GLU B N 1
ATOM 3326 C CA . GLU B 1 184 ? -15.719 10.828 9.648 1 97.12 184 GLU B CA 1
ATOM 3327 C C . GLU B 1 184 ? -16.453 12.078 10.125 1 97.12 184 GLU B C 1
ATOM 3329 O O . GLU B 1 184 ? -17.672 12.07 10.297 1 97.12 184 GLU B O 1
ATOM 3334 N N . VAL B 1 185 ? -15.711 13.156 10.242 1 96.19 185 VAL B N 1
ATOM 3335 C CA . VAL B 1 185 ? -16.297 14.352 10.836 1 96.19 185 VAL B CA 1
ATOM 3336 C C . VAL B 1 185 ? -16.844 15.258 9.742 1 96.19 185 VAL B C 1
ATOM 3338 O O . VAL B 1 185 ? -17.312 16.375 10.023 1 96.19 185 VAL B O 1
ATOM 3341 N N . ARG B 1 186 ? -16.766 14.773 8.523 1 95 186 ARG B N 1
ATOM 3342 C CA . ARG B 1 186 ? -17.188 15.562 7.371 1 95 186 ARG B CA 1
ATOM 3343 C C . ARG B 1 186 ? -16.516 16.938 7.367 1 95 186 ARG B C 1
ATOM 3345 O O . ARG B 1 186 ? -17.188 17.953 7.215 1 95 186 ARG B O 1
ATOM 3352 N N . GLY B 1 187 ? -15.203 16.891 7.59 1 96.81 187 GLY B N 1
ATOM 3353 C CA . GLY B 1 187 ? -14.414 18.125 7.668 1 96.81 187 GLY B CA 1
ATOM 3354 C C . GLY B 1 187 ? -13.492 18.297 6.48 1 96.81 187 GLY B C 1
ATOM 3355 O O . GLY B 1 187 ? -13.398 17.438 5.613 1 96.81 187 GLY B O 1
ATOM 3356 N N . VAL B 1 188 ? -12.789 19.469 6.473 1 97.44 188 VAL B N 1
ATOM 3357 C CA . VAL B 1 188 ? -11.812 19.812 5.441 1 97.44 188 VAL B CA 1
ATOM 3358 C C . VAL B 1 188 ? -10.414 19.406 5.902 1 97.44 188 VAL B C 1
ATOM 3360 O O . VAL B 1 188 ? -9.969 19.797 6.977 1 97.44 188 VAL B O 1
ATOM 3363 N N . LEU B 1 189 ? -9.781 18.641 5.078 1 98.25 189 LEU B N 1
ATOM 3364 C CA . LEU B 1 189 ? -8.414 18.203 5.383 1 98.25 189 LEU B CA 1
ATOM 3365 C C . LEU B 1 189 ? -7.41 19.281 4.98 1 98.25 189 LEU B C 1
ATOM 3367 O O . LEU B 1 189 ? -7.469 19.812 3.865 1 98.25 189 LEU B O 1
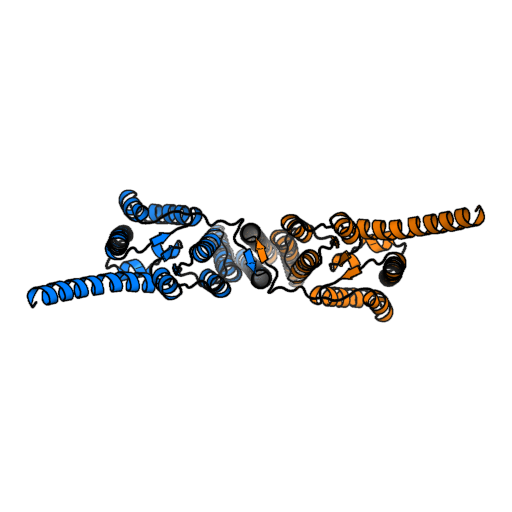ATOM 3371 N N . VAL B 1 190 ? -6.527 19.594 5.855 1 98 190 VAL B N 1
ATOM 3372 C CA . VAL B 1 190 ? -5.461 20.547 5.57 1 98 190 VAL B CA 1
ATOM 3373 C C . VAL B 1 190 ? -4.125 19.812 5.461 1 98 190 VAL B C 1
ATOM 3375 O O . VAL B 1 190 ? -3.605 19.312 6.457 1 98 190 VAL B O 1
ATOM 3378 N N . SER B 1 191 ? -3.615 19.719 4.266 1 97.5 191 SER B N 1
ATOM 3379 C CA . SER B 1 191 ? -2.367 19 4.02 1 97.5 191 SER B CA 1
ATOM 3380 C C . SER B 1 191 ? -1.64 19.562 2.803 1 97.5 191 SER B C 1
ATOM 3382 O O . SER B 1 191 ? -2.273 20.016 1.842 1 97.5 191 SER B O 1
ATOM 3384 N N . ASN B 1 192 ? -0.338 19.594 2.928 1 95.12 192 ASN B N 1
ATOM 3385 C CA . ASN B 1 192 ? 0.478 19.969 1.781 1 95.12 192 ASN B CA 1
ATOM 3386 C C . ASN B 1 192 ? 0.936 18.75 0.984 1 95.12 192 ASN B C 1
ATOM 3388 O O . ASN B 1 192 ? 1.58 18.891 -0.057 1 95.12 192 ASN B O 1
ATOM 3392 N N . ASP B 1 193 ? 0.627 17.625 1.386 1 94.25 193 ASP B N 1
ATOM 3393 C CA . ASP B 1 193 ? 1.079 16.391 0.732 1 94.25 193 ASP B CA 1
ATOM 3394 C C . ASP B 1 193 ? 0.139 16 -0.404 1 94.25 193 ASP B C 1
ATOM 3396 O O . ASP B 1 193 ? -1.037 15.711 -0.171 1 94.25 193 ASP B O 1
ATOM 3400 N N . GLU B 1 194 ? 0.697 15.859 -1.565 1 92.94 194 GLU B N 1
ATOM 3401 C CA . GLU B 1 194 ? -0.087 15.57 -2.762 1 92.94 194 GLU B CA 1
ATOM 3402 C C . GLU B 1 194 ? -0.723 14.188 -2.682 1 92.94 194 GLU B C 1
ATOM 3404 O O . GLU B 1 194 ? -1.861 13.992 -3.115 1 92.94 194 GLU B O 1
ATOM 3409 N N . GLY B 1 195 ? -0.007 13.242 -2.229 1 94.44 195 GLY B N 1
ATOM 3410 C CA . GLY B 1 195 ? -0.529 11.898 -2.078 1 94.44 195 GLY B CA 1
ATOM 3411 C C . GLY B 1 195 ? -1.711 11.812 -1.132 1 94.44 195 GLY B C 1
ATOM 3412 O O . GLY B 1 195 ? -2.703 11.141 -1.424 1 94.44 195 GLY B O 1
ATOM 3413 N N . VAL B 1 196 ? -1.658 12.531 -0.068 1 96.88 196 VAL B N 1
ATOM 3414 C CA . VAL B 1 196 ? -2.723 12.578 0.929 1 96.88 196 VAL B CA 1
ATOM 3415 C C . VAL B 1 196 ? -3.955 13.258 0.34 1 96.88 196 VAL B C 1
ATOM 3417 O O . VAL B 1 196 ? -5.078 12.781 0.502 1 96.88 196 VAL B O 1
ATOM 3420 N N . ARG B 1 197 ? -3.721 14.281 -0.353 1 96.75 197 ARG B N 1
ATOM 3421 C CA . ARG B 1 197 ? -4.832 15.031 -0.937 1 96.75 197 ARG B CA 1
ATOM 3422 C C . ARG B 1 197 ? -5.52 14.227 -2.033 1 96.75 197 ARG B C 1
ATOM 3424 O O . ARG B 1 197 ? -6.746 14.242 -2.148 1 96.75 197 ARG B O 1
ATOM 3431 N N . ARG B 1 198 ? -4.793 13.539 -2.807 1 96.12 198 ARG B N 1
ATOM 3432 C CA . ARG B 1 198 ? -5.359 12.695 -3.852 1 96.12 198 ARG B CA 1
ATOM 3433 C C . ARG B 1 198 ? -6.219 11.586 -3.252 1 96.12 198 ARG B C 1
ATOM 3435 O O . ARG B 1 198 ? -7.297 11.281 -3.764 1 96.12 198 ARG B O 1
ATOM 3442 N N . PHE B 1 199 ? -5.73 11.008 -2.244 1 96.75 199 PHE B N 1
ATOM 3443 C CA . PHE B 1 199 ? -6.48 9.953 -1.569 1 96.75 199 PHE B CA 1
ATOM 3444 C C . PHE B 1 199 ? -7.766 10.5 -0.967 1 96.75 199 PHE B C 1
ATOM 3446 O O . PHE B 1 199 ? -8.82 9.875 -1.063 1 96.75 199 PHE B O 1
ATOM 3453 N N . ALA B 1 200 ? -7.641 11.68 -0.328 1 97.69 200 ALA B N 1
ATOM 3454 C CA . ALA B 1 200 ? -8.812 12.359 0.221 1 97.69 200 ALA B CA 1
ATOM 3455 C C . ALA B 1 200 ? -9.844 12.633 -0.867 1 97.69 200 ALA B C 1
ATOM 3457 O O . ALA B 1 200 ? -11.039 12.383 -0.676 1 97.69 200 ALA B O 1
ATOM 3458 N N . GLU B 1 201 ? -9.414 13.094 -1.983 1 96.69 201 GLU B N 1
ATOM 3459 C CA . GLU B 1 201 ? -10.297 13.383 -3.107 1 96.69 201 GLU B CA 1
ATOM 3460 C C . GLU B 1 201 ? -11.023 12.133 -3.578 1 96.69 201 GLU B C 1
ATOM 3462 O O . GLU B 1 201 ? -12.211 12.188 -3.904 1 96.69 201 GLU B O 1
ATOM 3467 N N . ALA B 1 202 ? -10.359 11.047 -3.623 1 95.75 202 ALA B N 1
ATOM 3468 C CA . ALA B 1 202 ? -10.961 9.781 -4.039 1 95.75 202 ALA B CA 1
ATOM 3469 C C . ALA B 1 202 ? -12.094 9.375 -3.098 1 95.75 202 ALA B C 1
ATOM 3471 O O . ALA B 1 202 ? -13.039 8.703 -3.51 1 95.75 202 ALA B O 1
ATOM 3472 N N . LEU B 1 203 ? -12.039 9.836 -1.852 1 96.31 203 LEU B N 1
ATOM 3473 C CA . LEU B 1 203 ? -13.055 9.508 -0.858 1 96.31 203 LEU B CA 1
ATOM 3474 C C . LEU B 1 203 ? -14.109 10.602 -0.767 1 96.31 203 LEU B C 1
ATOM 3476 O O . LEU B 1 203 ? -15.031 10.523 0.048 1 96.31 203 LEU B O 1
ATOM 3480 N N . GLY B 1 204 ? -13.875 11.695 -1.514 1 95.81 204 GLY B N 1
ATOM 3481 C CA . GLY B 1 204 ? -14.82 12.797 -1.5 1 95.81 204 GLY B CA 1
ATOM 3482 C C . GLY B 1 204 ? -14.586 13.773 -0.359 1 95.81 204 GLY B C 1
ATOM 3483 O O . GLY B 1 204 ? -15.5 14.484 0.053 1 95.81 204 GLY B O 1
ATOM 3484 N N . VAL B 1 205 ? -13.391 13.719 0.17 1 96.62 205 VAL B N 1
ATOM 3485 C CA . VAL B 1 205 ? -13.023 14.625 1.257 1 96.62 205 VAL B CA 1
ATOM 3486 C C . VAL B 1 205 ? -12.422 15.906 0.684 1 96.62 205 VAL B C 1
ATOM 3488 O O . VAL B 1 205 ? -11.508 15.852 -0.143 1 96.62 205 VAL B O 1
ATOM 3491 N N . ILE B 1 206 ? -12.953 17.016 1.094 1 96.62 206 ILE B N 1
ATOM 3492 C CA . ILE B 1 206 ? -12.391 18.297 0.691 1 96.62 206 ILE B CA 1
ATOM 3493 C C . ILE B 1 206 ? -11.016 18.484 1.338 1 96.62 206 ILE B C 1
ATOM 3495 O O . ILE B 1 206 ? -10.836 18.188 2.518 1 96.62 206 ILE B O 1
ATOM 3499 N N . SER B 1 207 ? -10.062 18.906 0.503 1 97.12 207 SER B N 1
ATOM 3500 C CA . SER B 1 207 ? -8.734 19.172 1.044 1 97.12 207 SER B CA 1
ATOM 3501 C C . SER B 1 207 ? -8.188 20.516 0.545 1 97.12 207 SER B C 1
ATOM 3503 O O . SER B 1 207 ? -8.461 20.906 -0.589 1 97.12 207 SER B O 1
ATOM 3505 N N . ILE B 1 208 ? -7.438 21.203 1.405 1 96.38 208 ILE B N 1
ATOM 3506 C CA . ILE B 1 208 ? -6.777 22.453 1.055 1 96.38 208 ILE B CA 1
ATOM 3507 C C . ILE B 1 208 ? -5.344 22.453 1.589 1 96.38 208 ILE B C 1
ATOM 3509 O O . ILE B 1 208 ? -5 21.641 2.453 1 96.38 208 ILE B O 1
ATOM 3513 N N . ASP B 1 209 ? -4.559 23.297 1.034 1 96.38 209 ASP B N 1
ATOM 3514 C CA . ASP B 1 209 ? -3.193 23.406 1.542 1 96.38 209 ASP B CA 1
ATOM 3515 C C . ASP B 1 209 ? -3.123 24.391 2.711 1 96.38 209 ASP B C 1
ATOM 3517 O O . ASP B 1 209 ? -4.062 25.156 2.947 1 96.38 209 ASP B O 1
ATOM 3521 N N . PRO B 1 210 ? -2.045 24.344 3.408 1 96.06 210 PRO B N 1
ATOM 3522 C CA . PRO B 1 210 ? -1.927 25.172 4.613 1 96.06 210 PRO B CA 1
ATOM 3523 C C . PRO B 1 210 ? -2.049 26.672 4.32 1 96.06 210 PRO B C 1
ATOM 3525 O O . PRO B 1 210 ? -2.746 27.391 5.039 1 96.06 210 PRO B O 1
ATOM 3528 N N . PRO B 1 211 ? -1.496 27.234 3.256 1 94.88 211 PRO B N 1
ATOM 3529 C CA . PRO B 1 211 ? -1.677 28.656 2.965 1 94.88 211 PRO B CA 1
ATOM 3530 C C . PRO B 1 211 ? -3.143 29.031 2.762 1 94.88 211 PRO B C 1
ATOM 3532 O O . PRO B 1 211 ? -3.592 30.062 3.268 1 94.88 211 PRO B O 1
ATOM 3535 N N . LYS B 1 212 ? -3.844 28.234 2.064 1 95.19 212 LYS B N 1
ATOM 3536 C CA . LYS B 1 212 ? -5.266 28.5 1.864 1 95.19 212 LYS B CA 1
ATOM 3537 C C . LYS B 1 212 ? -6.027 28.438 3.186 1 95.19 212 LYS B C 1
ATOM 3539 O O . LYS B 1 212 ? -6.926 29.234 3.43 1 95.19 212 LYS B O 1
ATOM 3544 N N . PHE B 1 213 ? -5.699 27.516 3.982 1 96 213 PHE B N 1
ATOM 3545 C CA . PHE B 1 213 ? -6.312 27.375 5.297 1 96 213 PHE B CA 1
ATOM 3546 C C . PHE B 1 213 ? -6.129 28.656 6.117 1 96 213 PHE B C 1
ATOM 3548 O O . PHE B 1 213 ? -7.09 29.172 6.68 1 96 213 PHE B O 1
ATOM 3555 N N . ILE B 1 214 ? -4.906 29.156 6.137 1 93.62 214 ILE B N 1
ATOM 3556 C CA . ILE B 1 214 ? -4.598 30.375 6.871 1 93.62 214 ILE B CA 1
ATOM 3557 C C . ILE B 1 214 ? -5.395 31.547 6.289 1 93.62 214 ILE B C 1
ATOM 3559 O O . ILE B 1 214 ? -5.957 32.344 7.031 1 93.62 214 ILE B O 1
ATOM 3563 N N . SER B 1 215 ? -5.461 31.594 5.016 1 93.31 215 SER B N 1
ATOM 3564 C CA . SER B 1 215 ? -6.203 32.656 4.344 1 93.31 215 SER B CA 1
ATOM 3565 C C . SER B 1 215 ? -7.68 32.625 4.715 1 93.31 215 SER B C 1
ATOM 3567 O O . SER B 1 215 ? -8.305 33.656 4.918 1 93.31 215 SER B O 1
ATOM 3569 N N . VAL B 1 216 ? -8.188 31.422 4.758 1 92.94 216 VAL B N 1
ATOM 3570 C CA . VAL B 1 216 ? -9.586 31.25 5.121 1 92.94 216 VAL B CA 1
ATOM 3571 C C . VAL B 1 216 ? -9.82 31.734 6.551 1 92.94 216 VAL B C 1
ATOM 3573 O O . VAL B 1 216 ? -10.773 32.469 6.816 1 92.94 216 VAL B O 1
ATOM 3576 N N . LEU B 1 217 ? -8.953 31.344 7.453 1 92.19 217 LEU B N 1
ATOM 3577 C CA . LEU B 1 217 ? -9.102 31.734 8.852 1 92.19 217 LEU B CA 1
ATOM 3578 C C . LEU B 1 217 ? -9.016 33.25 9 1 92.19 217 LEU B C 1
ATOM 3580 O O . LEU B 1 217 ? -9.82 33.844 9.719 1 92.19 217 LEU B O 1
ATOM 3584 N N . GLN B 1 218 ? -8.062 33.812 8.312 1 91.44 218 GLN B N 1
ATOM 3585 C CA . GLN B 1 218 ? -7.898 35.25 8.359 1 91.44 218 GLN B CA 1
ATOM 3586 C C . GLN B 1 218 ? -9.102 35.969 7.742 1 91.44 218 GLN B C 1
ATOM 3588 O O . GLN B 1 218 ? -9.523 37.031 8.227 1 91.44 218 GLN B O 1
ATOM 3593 N N . GLY B 1 219 ? -9.57 35.406 6.707 1 90.12 219 GLY B N 1
ATOM 3594 C CA . GLY B 1 219 ? -10.758 35.969 6.066 1 90.12 219 GLY B CA 1
ATOM 3595 C C . GLY B 1 219 ? -11.977 35.969 6.969 1 90.12 219 GLY B C 1
ATOM 3596 O O . GLY B 1 219 ? -12.758 36.906 6.969 1 90.12 219 GLY B O 1
ATOM 3597 N N . LEU B 1 220 ? -12.141 34.938 7.715 1 87.5 220 LEU B N 1
ATOM 3598 C CA . LEU B 1 220 ? -13.242 34.844 8.672 1 87.5 220 LEU B CA 1
ATOM 3599 C C . LEU B 1 220 ? -13.148 35.938 9.711 1 87.5 220 LEU B C 1
ATOM 3601 O O . LEU B 1 220 ? -14.156 36.562 10.07 1 87.5 220 LEU B O 1
ATOM 3605 N N . LEU B 1 221 ? -11.984 36.25 10.133 1 87.31 221 LEU B N 1
ATOM 3606 C CA . LEU B 1 221 ? -11.781 37.25 11.18 1 87.31 221 LEU B CA 1
ATOM 3607 C C . LEU B 1 221 ? -11.977 38.656 10.633 1 87.31 221 LEU B C 1
ATOM 3609 O O . LEU B 1 221 ? -12.461 39.531 11.344 1 87.31 221 LEU B O 1
ATOM 3613 N N . ARG B 1 222 ? -11.594 38.844 9.453 1 86.19 222 ARG B N 1
ATOM 3614 C CA . ARG B 1 222 ? -11.75 40.156 8.836 1 86.19 222 ARG B CA 1
ATOM 3615 C C . ARG B 1 222 ? -13.227 40.5 8.633 1 86.19 222 ARG B C 1
ATOM 3617 O O . ARG B 1 222 ? -13.633 41.656 8.797 1 86.19 222 ARG B O 1
ATOM 3624 N N . HIS B 1 223 ? -13.969 39.562 8.266 1 76.44 223 HIS B N 1
ATOM 3625 C CA . HIS B 1 223 ? -15.375 39.812 7.977 1 76.44 223 HIS B CA 1
ATOM 3626 C C . HIS B 1 223 ? -16.188 39.938 9.258 1 76.44 223 HIS B C 1
ATOM 3628 O O . HIS B 1 223 ? -17.234 40.562 9.281 1 76.44 223 HIS B O 1
ATOM 3634 N N . SER B 1 224 ? -15.891 39.219 10.273 1 62.97 224 SER B N 1
ATOM 3635 C CA . SER B 1 224 ? -16.562 39.406 11.547 1 62.97 224 SER B CA 1
ATOM 3636 C C . SER B 1 224 ? -16.375 40.844 12.047 1 62.97 224 SER B C 1
ATOM 3638 O O . SER B 1 224 ? -17.281 41.438 12.656 1 62.97 224 SER B O 1
ATOM 3640 N N . LYS B 1 225 ? -15.234 41.406 11.906 1 58.12 225 LYS B N 1
ATOM 3641 C CA . LYS B 1 225 ? -15.008 42.781 12.367 1 58.12 225 LYS B CA 1
ATOM 3642 C C . LYS B 1 225 ? -15.852 43.75 11.578 1 58.12 225 LYS B C 1
ATOM 3644 O O . LYS B 1 225 ? -16.328 44.75 12.125 1 58.12 225 LYS B O 1
ATOM 3649 N N . THR B 1 226 ? -15.992 43.375 10.422 1 50.22 226 THR B N 1
ATOM 3650 C CA . THR B 1 226 ? -16.781 44.312 9.617 1 50.22 226 THR B CA 1
ATOM 3651 C C . THR B 1 226 ? -18.266 44.125 9.883 1 50.22 226 THR B C 1
ATOM 3653 O O . THR B 1 226 ? -19.047 45.094 9.812 1 50.22 226 THR B O 1
ATOM 3656 N N . GLY B 1 227 ? -18.641 42.844 10.156 1 48.72 227 GLY B N 1
ATOM 3657 C CA . GLY B 1 227 ? -20.047 42.656 10.445 1 48.72 227 GLY B CA 1
ATOM 3658 C C . GLY B 1 227 ? -20.438 43.188 11.812 1 48.72 227 GLY B C 1
ATOM 3659 O O . GLY B 1 227 ? -21.625 43.375 12.094 1 48.72 227 GLY B O 1
ATOM 3660 N N . GLY B 1 228 ? -19.562 43.031 12.781 1 44.41 228 GLY B N 1
ATOM 3661 C CA . GLY B 1 228 ? -19.859 43.656 14.062 1 44.41 228 GLY B CA 1
ATOM 3662 C C . GLY B 1 228 ? -20.031 45.156 13.969 1 44.41 228 GLY B C 1
ATOM 3663 O O . GLY B 1 228 ? -20.812 45.75 14.711 1 44.41 228 GLY B O 1
ATOM 3664 N N . VAL B 1 229 ? -19.234 45.719 13.117 1 45.59 229 VAL B N 1
ATOM 3665 C CA . VAL B 1 229 ? -19.344 47.188 12.969 1 45.59 229 VAL B CA 1
ATOM 3666 C C . VAL B 1 229 ? -20.672 47.531 12.289 1 45.59 229 VAL B C 1
ATOM 3668 O O . VAL B 1 229 ? -21.266 48.562 12.578 1 45.59 229 VAL B O 1
ATOM 3671 N N . ALA B 1 230 ? -21.062 46.688 11.445 1 47.53 230 ALA B N 1
ATOM 3672 C CA . ALA B 1 230 ? -22.297 47.062 10.734 1 47.53 230 ALA B CA 1
ATOM 3673 C C . ALA B 1 230 ? -23.516 46.875 11.633 1 47.53 230 ALA B C 1
ATOM 3675 O O . ALA B 1 230 ? -24.5 47.594 11.492 1 47.53 230 ALA B O 1
ATOM 3676 N N . ARG B 1 231 ? -23.438 45.969 12.539 1 48.47 231 ARG B N 1
ATOM 3677 C CA . ARG B 1 231 ? -24.578 45.812 13.438 1 48.47 231 ARG B CA 1
ATOM 3678 C C . ARG B 1 231 ? -24.641 46.969 14.445 1 48.47 231 ARG B C 1
ATOM 3680 O O . ARG B 1 231 ? -25.734 47.375 14.859 1 48.47 231 ARG B O 1
ATOM 3687 N N . GLU B 1 232 ? -23.5 47.344 14.875 1 47.28 232 GLU B N 1
ATOM 3688 C CA . GLU B 1 232 ? -23.469 48.438 15.828 1 47.28 232 GLU B CA 1
ATOM 3689 C C . GLU B 1 232 ? -23.969 49.75 15.18 1 47.28 232 GLU B C 1
ATOM 3691 O O . GLU B 1 232 ? -24.688 50.531 15.805 1 47.28 232 GLU B O 1
ATOM 3696 N N . GLU B 1 233 ? -23.578 49.938 13.961 1 50.28 233 GLU B N 1
ATOM 3697 C CA . GLU B 1 233 ? -24.031 51.156 13.297 1 50.28 233 GLU B CA 1
ATOM 3698 C C . GLU B 1 233 ? -25.516 51.094 12.961 1 50.28 233 GLU B C 1
ATOM 3700 O O . GLU B 1 233 ? -26.172 52.125 12.852 1 50.28 233 GLU B O 1
ATOM 3705 N N . ALA B 1 234 ? -26.031 49.938 12.797 1 55.16 234 ALA B N 1
ATOM 3706 C CA . ALA B 1 234 ? -27.453 49.781 12.492 1 55.16 234 ALA B CA 1
ATOM 3707 C C . ALA B 1 234 ? -28.312 50 13.742 1 55.16 234 ALA B C 1
ATOM 3709 O O . ALA B 1 234 ? -29.422 50.5 13.664 1 55.16 234 ALA B O 1
ATOM 3710 N N . HIS B 1 235 ? -27.797 49.469 14.836 1 54.34 235 HIS B N 1
ATOM 3711 C CA . HIS B 1 235 ? -28.531 49.656 16.078 1 54.34 235 HIS B CA 1
ATOM 3712 C C . HIS B 1 235 ? -28.469 51.094 16.562 1 54.34 235 HIS B C 1
ATOM 3714 O O . HIS B 1 235 ? -29.297 51.531 17.359 1 54.34 235 HIS B O 1
ATOM 3720 N N . SER B 1 236 ? -27.406 51.812 16.156 1 52.56 236 SER B N 1
ATOM 3721 C CA . SER B 1 236 ? -27.328 53.188 16.594 1 52.56 236 SER B CA 1
ATOM 3722 C C . SER B 1 236 ? -28.25 54.094 15.781 1 52.56 236 SER B C 1
ATOM 3724 O O . SER B 1 236 ? -28.484 55.25 16.156 1 52.56 236 SER B O 1
ATOM 3726 N N . THR B 1 237 ? -28.672 53.594 14.57 1 51.06 237 THR B N 1
ATOM 3727 C CA . THR B 1 237 ? -29.516 54.438 13.766 1 51.06 237 THR B CA 1
ATOM 3728 C C . THR B 1 237 ? -30.984 54.094 13.969 1 51.06 237 THR B C 1
ATOM 3730 O O . THR B 1 237 ? -31.875 54.781 13.422 1 51.06 237 THR B O 1
ATOM 3733 N N . SER B 1 238 ? -31.25 52.875 14.625 1 39.94 238 SER B N 1
ATOM 3734 C CA . SER B 1 238 ? -32.688 52.781 14.914 1 39.94 238 SER B CA 1
ATOM 3735 C C . SER B 1 238 ? -33 53.344 16.297 1 39.94 238 SER B C 1
ATOM 3737 O O . SER B 1 238 ? -32.25 53.125 17.25 1 39.94 238 SER B O 1
#

InterPro domains:
  IPR014856 RNA-free ribonuclease P [MF_01078] (11-224)
  IPR014856 RNA-free ribonuclease P [PF08745] (13-221)
  IPR014856 RNA-free ribonuclease P [PTHR41173] (11-226)
  IPR014856 RNA-free ribonuclease P [TIGR03875] (12-220)

Organism: Hyperthermus butylicus (strain DSM 5456 / JCM 9403 / PLM1-5) (NCBI:txid415426)